Protein AF-A0A3D5B3H4-F1 (afdb_monomer_lite)

Foldseek 3Di:
DVVVVVVVVVVVVVVVVVVVVVVVVVVVVVVVVVVVVVVVVVVVVVVPDDDDDDDDDDPVVVVVVVVVVVVVVVVVVVVVVVVPPPDDPPPPDPFDADEPVNLLVVLVVLPDADQDAPVVLCVVCCVPVPPQKDWQQCQDADPVRPDGPASTWIWGQQPNDTHTAWGWDAHPRRWIKIFGFADPVVQVVVCVQQVSWGWHPPPDDPPTTTIIGTPHPSDHPVNVVVRVVRSVVVVNVVRPPPPDDPPPPCPDQPDADEPVNLVVLLVVFFDAPLAAPVNLVVLCCVVQNPQKDWQQCQDADPVRPDRPASTWIFGQPPPDTDTAKGWDADPSRWIKMKGFADLVLLVVLCVQPVSWSHWHPPPDDPPTTITMGGHGPSDHSVRVSVSRVNSVVRVVD

Sequence (397 aa):
MTELLMMENVLSVGIGALVAVYVILGIMLALGVYALVRLAVLAKKTRNMKPQAAQAPDCEACEKLQEKDREIAALQEKIRELDQKPLAPVVVVPEEERTLAESLEVASASGRKGLISKKSIIAYLSTKYENAVELNGRANRTSNGKLLLSDNHFAFSPLGKRVCFTYVYETDGGQVVALVKLDEPYVQGLRVEHPEVMRSAFPKNKAKDWYSVVADDTFTPQAYYDVLDRAIALIRDEALPVQEQPAPVEEAEAPEVTLKESMAAAKQTGASGLVSKKSIIEHLTATFGEKVECNNRANRTPNGKLLMSDNHFAFAPDGKRVCFTYVYEDDDGKVTVLLRTTADHAKDIRNAHSATGFKSAFPKNKEKDWYSMVVDNTFTEQGVYTELDRAVYNIIG

pLDDT: mean 73.07, std 16.96, range [26.03, 95.94]

Radius of gyration: 30.35 Å; chains: 1; bounding box: 87×85×71 Å

Structure (mmCIF, N/CA/C/O backbone):
data_AF-A0A3D5B3H4-F1
#
_entry.id   AF-A0A3D5B3H4-F1
#
loop_
_atom_site.group_PDB
_atom_site.id
_atom_site.type_symbol
_atom_site.label_atom_id
_atom_site.label_alt_id
_atom_site.label_comp_id
_atom_site.label_asym_id
_atom_site.label_entity_id
_atom_site.label_seq_id
_atom_site.pdbx_PDB_ins_code
_atom_site.Cartn_x
_atom_site.Cartn_y
_atom_site.Cartn_z
_atom_site.occupancy
_atom_site.B_iso_or_equiv
_atom_site.auth_seq_id
_atom_site.auth_comp_id
_atom_site.auth_asym_id
_atom_site.auth_atom_id
_atom_site.pdbx_PDB_model_num
ATOM 1 N N . MET A 1 1 ? -16.726 53.506 2.540 1.00 53.06 1 MET A N 1
ATOM 2 C CA . MET A 1 1 ? -16.572 52.838 1.224 1.00 53.06 1 MET A CA 1
ATOM 3 C C . MET A 1 1 ? -16.216 51.360 1.378 1.00 53.06 1 MET A C 1
ATOM 5 O O . MET A 1 1 ? -16.735 50.548 0.632 1.00 53.06 1 MET A O 1
ATOM 9 N N . THR A 1 2 ? -15.403 50.997 2.372 1.00 53.81 2 THR A N 1
ATOM 10 C CA . THR A 1 2 ? -14.943 49.621 2.640 1.00 53.81 2 THR A CA 1
ATOM 11 C C . THR A 1 2 ? -16.025 48.668 3.166 1.00 53.81 2 THR A C 1
ATOM 13 O O . THR A 1 2 ? -16.013 47.497 2.810 1.00 53.81 2 THR A O 1
ATOM 16 N N . GLU A 1 3 ? -16.998 49.149 3.947 1.00 48.91 3 GLU A N 1
ATOM 17 C CA . GLU A 1 3 ? -18.079 48.292 4.474 1.00 48.91 3 GLU A CA 1
ATOM 18 C C . GLU A 1 3 ? -19.119 47.895 3.413 1.00 48.91 3 GLU A C 1
ATOM 20 O O . GLU A 1 3 ? -19.672 46.799 3.469 1.00 48.91 3 GLU A O 1
ATOM 25 N N . LEU A 1 4 ? -19.330 48.733 2.390 1.00 48.50 4 LEU A N 1
ATOM 26 C CA . LEU A 1 4 ? -20.273 48.439 1.303 1.00 48.50 4 LEU A CA 1
ATOM 27 C C . LEU A 1 4 ? -19.765 47.299 0.398 1.00 48.50 4 LEU A C 1
ATOM 29 O O . LEU A 1 4 ? -20.536 46.426 0.015 1.00 48.50 4 LEU A O 1
ATOM 33 N N . LEU A 1 5 ? -18.451 47.255 0.144 1.00 49.06 5 LEU A N 1
ATOM 34 C CA . LEU A 1 5 ? -17.795 46.209 -0.654 1.00 49.06 5 LEU A CA 1
ATOM 35 C C . LEU A 1 5 ? -17.769 44.839 0.046 1.00 49.06 5 LEU A C 1
ATOM 37 O O . LEU A 1 5 ? -17.777 43.804 -0.619 1.00 49.06 5 LEU A O 1
ATOM 41 N N . MET A 1 6 ? -17.754 44.804 1.384 1.00 51.84 6 MET A N 1
ATOM 42 C CA . MET A 1 6 ? -17.828 43.537 2.123 1.00 51.84 6 MET A CA 1
ATOM 43 C C . MET A 1 6 ? -19.247 42.958 2.148 1.00 51.84 6 MET A C 1
ATOM 45 O O . MET A 1 6 ? -19.397 41.742 2.043 1.00 51.84 6 MET A O 1
ATOM 49 N N . MET A 1 7 ? -20.287 43.799 2.201 1.00 49.47 7 MET A N 1
ATOM 50 C CA . MET A 1 7 ? -21.674 43.329 2.084 1.00 49.47 7 MET A CA 1
ATOM 51 C C . MET A 1 7 ? -21.993 42.766 0.692 1.00 49.47 7 MET A C 1
ATOM 53 O O . MET A 1 7 ? -22.669 41.742 0.603 1.00 49.47 7 MET A O 1
ATOM 57 N N . GLU A 1 8 ? -21.477 43.365 -0.386 1.00 48.28 8 GLU A N 1
ATOM 58 C CA . GLU A 1 8 ? -21.688 42.854 -1.752 1.00 48.28 8 GLU A CA 1
ATOM 59 C C . GLU A 1 8 ? -21.026 41.483 -1.985 1.00 48.28 8 GLU A C 1
ATOM 61 O O . GLU A 1 8 ? -21.617 40.615 -2.632 1.00 48.28 8 GLU A O 1
ATOM 66 N N . ASN A 1 9 ? -19.847 41.237 -1.400 1.00 54.69 9 ASN A N 1
ATOM 67 C CA . ASN A 1 9 ? -19.148 39.952 -1.529 1.00 54.69 9 ASN A CA 1
ATOM 68 C C . ASN A 1 9 ? -19.785 38.820 -0.709 1.00 54.69 9 ASN A C 1
ATOM 70 O O . ASN A 1 9 ? -19.805 37.676 -1.158 1.00 54.69 9 ASN A O 1
ATOM 74 N N . VAL A 1 10 ? -20.347 39.109 0.468 1.00 56.75 10 VAL A N 1
ATOM 75 C CA . VAL A 1 10 ? -21.063 38.091 1.259 1.00 56.75 10 VAL A CA 1
ATOM 76 C C . VAL A 1 10 ? -22.391 37.717 0.591 1.00 56.75 10 VAL A C 1
ATOM 78 O O . VAL A 1 10 ? -22.768 36.543 0.572 1.00 56.75 10 VAL A O 1
ATOM 81 N N . LEU A 1 11 ? -23.073 38.688 -0.026 1.00 52.19 11 LEU A N 1
ATOM 82 C CA . LEU A 1 11 ? -24.322 38.444 -0.746 1.00 52.19 11 LEU A CA 1
ATOM 83 C C . LEU A 1 11 ? -24.095 37.628 -2.035 1.00 52.19 11 LEU A C 1
ATOM 85 O O . LEU A 1 11 ? -24.881 36.728 -2.330 1.00 52.19 11 LEU A O 1
ATOM 89 N N . SER A 1 12 ? -23.007 37.879 -2.776 1.00 55.66 12 SER A N 1
ATOM 90 C CA . SER A 1 12 ? -22.702 37.152 -4.020 1.00 55.66 12 SER A CA 1
ATOM 91 C C . SER A 1 12 ? -22.292 35.692 -3.779 1.00 55.66 12 SER A C 1
ATOM 93 O O . SER A 1 12 ? -22.753 34.799 -4.494 1.00 55.66 12 SER A O 1
ATOM 95 N N . VAL A 1 13 ? -21.510 35.422 -2.726 1.00 59.00 13 VAL A N 1
ATOM 96 C CA . VAL A 1 13 ? -21.113 34.058 -2.328 1.00 59.00 13 VAL A CA 1
ATOM 97 C C . VAL A 1 13 ? -22.310 33.270 -1.785 1.00 59.00 13 VAL A C 1
ATOM 99 O O . VAL A 1 13 ? -22.481 32.098 -2.126 1.00 59.00 13 VAL A O 1
ATOM 102 N N . GLY A 1 14 ? -23.192 33.918 -1.014 1.00 58.62 14 GLY A N 1
ATOM 103 C CA . GLY A 1 14 ? -24.425 33.302 -0.514 1.00 58.62 14 GLY A CA 1
ATOM 104 C C . GLY A 1 14 ? -25.394 32.900 -1.631 1.00 58.62 14 GLY A C 1
ATOM 105 O O . GLY A 1 14 ? -25.940 31.797 -1.608 1.00 58.62 14 GLY A O 1
ATOM 106 N N . ILE A 1 15 ? -25.562 33.750 -2.651 1.00 62.91 15 ILE A N 1
ATOM 107 C CA . ILE A 1 15 ? -26.408 33.449 -3.817 1.00 62.91 15 ILE A CA 1
ATOM 108 C C . ILE A 1 15 ? -25.785 32.334 -4.673 1.00 62.91 15 ILE A C 1
ATOM 110 O O . ILE A 1 15 ? -26.502 31.433 -5.107 1.00 62.91 15 ILE A O 1
ATOM 114 N N . GLY A 1 16 ? -24.461 32.335 -4.868 1.00 59.72 16 GLY A N 1
ATOM 115 C CA . GLY A 1 16 ? -23.758 31.288 -5.618 1.00 59.72 16 GLY A CA 1
ATOM 116 C C . GLY A 1 16 ? -23.899 29.894 -4.996 1.00 59.72 16 GLY A C 1
ATOM 117 O O . GLY A 1 16 ? -24.196 28.927 -5.702 1.00 59.72 16 GLY A O 1
ATOM 118 N N . ALA A 1 17 ? -23.773 29.793 -3.669 1.00 63.66 17 ALA A N 1
ATOM 119 C CA . ALA A 1 17 ? -23.980 28.539 -2.944 1.00 63.66 17 ALA A CA 1
ATOM 120 C C . ALA A 1 17 ? -25.438 28.055 -3.034 1.00 63.66 17 ALA A C 1
ATOM 122 O O . ALA A 1 17 ? -25.686 26.866 -3.239 1.00 63.66 17 ALA A O 1
ATOM 123 N N . LEU A 1 18 ? -26.406 28.975 -2.956 1.00 68.06 18 LEU A N 1
ATOM 124 C CA . LEU A 1 18 ? -27.827 28.652 -3.090 1.00 68.06 18 LEU A CA 1
ATOM 125 C C . LEU A 1 18 ? -28.137 28.077 -4.483 1.00 68.06 18 LEU A C 1
ATOM 127 O O . LEU A 1 18 ? -28.800 27.047 -4.596 1.00 68.06 18 LEU A O 1
ATOM 131 N N . VAL A 1 19 ? -27.609 28.699 -5.544 1.00 69.12 19 VAL A N 1
ATOM 132 C CA . VAL A 1 19 ? -27.776 28.231 -6.931 1.00 69.12 19 VAL A CA 1
ATOM 133 C C . VAL A 1 19 ? -27.169 26.838 -7.120 1.00 69.12 19 VAL A C 1
ATOM 135 O O . VAL A 1 19 ? -27.816 25.976 -7.714 1.00 69.12 19 VAL A O 1
ATOM 138 N N . ALA A 1 20 ? -25.978 26.575 -6.573 1.00 66.56 20 ALA A N 1
ATOM 139 C CA . ALA A 1 20 ? -25.343 25.259 -6.657 1.00 66.56 20 ALA A CA 1
ATOM 140 C C . ALA A 1 20 ? -26.187 24.156 -5.991 1.00 66.56 20 ALA A C 1
ATOM 142 O O . ALA A 1 20 ? -26.361 23.080 -6.567 1.00 66.56 20 ALA A O 1
ATOM 143 N N . VAL A 1 21 ? -26.782 24.437 -4.826 1.00 73.12 21 VAL A N 1
ATOM 144 C CA . VAL A 1 21 ? -27.682 23.496 -4.138 1.00 73.12 21 VAL A CA 1
ATOM 145 C C . VAL A 1 21 ? -28.925 23.202 -4.981 1.00 73.12 21 VAL A C 1
ATOM 147 O O . VAL A 1 21 ? -29.282 22.035 -5.137 1.00 73.12 21 VAL A O 1
ATOM 150 N N . TYR A 1 22 ? -29.551 24.216 -5.586 1.00 73.56 22 TYR A N 1
ATOM 151 C CA . TYR A 1 22 ? -30.718 24.009 -6.454 1.00 73.56 22 TYR A CA 1
ATOM 152 C C . TYR A 1 22 ? -30.388 23.221 -7.728 1.00 73.56 22 TYR A C 1
ATOM 154 O O . TYR A 1 22 ? -31.200 22.401 -8.160 1.00 73.56 22 TYR A O 1
ATOM 162 N N . VAL A 1 23 ? -29.197 23.410 -8.305 1.00 73.44 23 VAL A N 1
ATOM 163 C CA . VAL A 1 23 ? -28.736 22.625 -9.463 1.00 73.44 23 VAL A CA 1
ATOM 164 C C . VAL A 1 23 ? -28.552 21.155 -9.083 1.00 73.44 23 VAL A C 1
ATOM 166 O O . VAL A 1 23 ? -29.051 20.278 -9.787 1.00 73.44 23 VAL A O 1
ATOM 169 N N . ILE A 1 24 ? -27.911 20.872 -7.945 1.00 72.38 24 ILE A N 1
ATOM 170 C CA . ILE A 1 24 ? -27.720 19.498 -7.458 1.00 72.38 24 ILE A CA 1
ATOM 171 C C . ILE A 1 24 ? -29.072 18.838 -7.157 1.00 72.38 24 ILE A C 1
ATOM 173 O O . ILE A 1 24 ? -29.312 17.706 -7.581 1.00 72.38 24 ILE A O 1
ATOM 177 N N . LEU A 1 25 ? -29.990 19.553 -6.497 1.00 75.38 25 LEU A N 1
ATOM 178 C CA . LEU A 1 25 ? -31.334 19.042 -6.214 1.00 75.38 25 LEU A CA 1
ATOM 179 C C . LEU A 1 25 ? -32.116 18.746 -7.505 1.00 75.38 25 LEU A C 1
ATOM 181 O O . LEU A 1 25 ? -32.805 17.730 -7.590 1.00 75.38 25 LEU A O 1
ATOM 185 N N . GLY A 1 26 ? -31.974 19.601 -8.523 1.00 76.62 26 GLY A N 1
ATOM 186 C CA . GLY A 1 26 ? -32.576 19.413 -9.843 1.00 76.62 26 GLY A CA 1
ATOM 187 C C . GLY A 1 26 ? -32.043 18.178 -10.574 1.00 76.62 26 GLY A C 1
ATOM 188 O O . GLY A 1 26 ? -32.829 17.419 -11.142 1.00 76.62 26 GLY A O 1
ATOM 189 N N . ILE A 1 27 ? -30.731 17.925 -10.506 1.00 77.25 27 ILE A N 1
ATOM 190 C CA . ILE A 1 27 ? -30.107 16.722 -11.081 1.00 77.25 27 ILE A CA 1
ATOM 191 C C . ILE A 1 27 ? -30.613 15.462 -10.366 1.00 77.25 27 ILE A C 1
ATOM 193 O O . ILE A 1 27 ? -30.999 14.495 -11.024 1.00 77.25 27 ILE A O 1
ATOM 197 N N . MET A 1 28 ? -30.684 15.481 -9.032 1.00 76.81 28 MET A N 1
ATOM 198 C CA . MET A 1 28 ? -31.191 14.352 -8.241 1.00 76.81 28 MET A CA 1
ATOM 199 C C . MET A 1 28 ? -32.666 14.051 -8.551 1.00 76.81 28 MET A C 1
ATOM 201 O O . MET A 1 28 ? -33.036 12.889 -8.734 1.00 76.81 28 MET A O 1
ATOM 205 N N . LEU A 1 29 ? -33.500 15.086 -8.694 1.00 80.25 29 LEU A N 1
ATOM 206 C CA . LEU A 1 29 ? -34.895 14.948 -9.128 1.00 80.25 29 LEU A CA 1
ATOM 207 C C . LEU A 1 29 ? -35.003 14.371 -10.544 1.00 80.25 29 LEU A C 1
ATOM 209 O O . LEU A 1 29 ? -35.812 13.473 -10.773 1.00 80.25 29 LEU A O 1
ATOM 213 N N . ALA A 1 30 ? -34.173 14.828 -11.485 1.00 75.00 30 ALA A N 1
ATOM 214 C CA . ALA A 1 30 ? -34.167 14.317 -12.854 1.00 75.00 30 ALA A CA 1
ATOM 215 C C . ALA A 1 30 ? -33.778 12.828 -12.917 1.00 75.00 30 ALA A C 1
ATOM 217 O O . ALA A 1 30 ? -34.428 12.051 -13.622 1.00 75.00 30 ALA A O 1
ATOM 218 N N . LEU A 1 31 ? -32.775 12.409 -12.137 1.00 76.62 31 LEU A N 1
ATOM 219 C CA . LEU A 1 31 ? -32.375 11.003 -12.022 1.00 76.62 31 LEU A CA 1
ATOM 220 C C . LEU A 1 31 ? -33.476 10.147 -11.377 1.00 76.62 31 LEU A C 1
ATOM 222 O O . LEU A 1 31 ? -33.765 9.050 -11.863 1.00 76.62 31 LEU A O 1
ATOM 226 N N . GLY A 1 32 ? -34.149 10.663 -10.343 1.00 78.25 32 GLY A N 1
ATOM 227 C CA . GLY A 1 32 ? -35.291 9.998 -9.711 1.00 78.25 32 GLY A CA 1
ATOM 228 C C . GLY A 1 32 ? -36.470 9.801 -10.670 1.00 78.25 32 GLY A C 1
ATOM 229 O O . GLY A 1 32 ? -37.012 8.699 -10.779 1.00 78.25 32 GLY A O 1
ATOM 230 N N . VAL A 1 33 ? -36.833 10.837 -11.435 1.00 80.12 33 VAL A N 1
ATOM 231 C CA . VAL A 1 33 ? -37.889 10.753 -12.460 1.00 80.12 33 VAL A CA 1
ATOM 232 C C . VAL A 1 33 ? -37.497 9.777 -13.572 1.00 80.12 33 VAL A C 1
ATOM 234 O O . VAL A 1 33 ? -38.324 8.965 -13.987 1.00 80.12 33 VAL A O 1
ATOM 237 N N . TYR A 1 34 ? -36.238 9.785 -14.022 1.00 80.56 34 TYR A N 1
ATOM 238 C CA . TYR A 1 34 ? -35.748 8.837 -15.025 1.00 80.56 34 TYR A CA 1
ATOM 239 C C . TYR A 1 34 ? -35.880 7.377 -14.560 1.00 80.56 34 TYR A C 1
ATOM 241 O O . TYR A 1 34 ? -36.368 6.527 -15.312 1.00 80.56 34 TYR A O 1
ATOM 249 N N . ALA A 1 35 ? -35.515 7.086 -13.307 1.00 76.56 35 ALA A N 1
ATOM 250 C CA . ALA A 1 35 ? -35.661 5.756 -12.719 1.00 76.56 35 ALA A CA 1
ATOM 251 C C . ALA A 1 35 ? -37.136 5.319 -12.636 1.00 76.56 35 ALA A C 1
ATOM 253 O O . ALA A 1 35 ? -37.473 4.193 -13.011 1.00 76.56 35 ALA A O 1
ATOM 254 N N . LEU A 1 36 ? -38.035 6.224 -12.234 1.00 77.38 36 LEU A N 1
ATOM 255 C CA . LEU A 1 36 ? -39.476 5.955 -12.177 1.00 77.38 36 LEU A CA 1
ATOM 256 C C . LEU A 1 36 ? -40.080 5.705 -13.565 1.00 77.38 36 LEU A C 1
ATOM 258 O O . LEU A 1 36 ? -40.870 4.776 -13.730 1.00 77.38 36 LEU A O 1
ATOM 262 N N . VAL A 1 37 ? -39.676 6.469 -14.585 1.00 78.38 37 VAL A N 1
ATOM 263 C CA . VAL A 1 37 ? -40.112 6.247 -15.974 1.00 78.38 37 VAL A CA 1
ATOM 264 C C . VAL A 1 37 ? -39.611 4.896 -16.490 1.00 78.38 37 VAL A C 1
ATOM 266 O O . VAL A 1 37 ? -40.381 4.152 -17.097 1.00 78.38 37 VAL A O 1
ATOM 269 N N . ARG A 1 38 ? -38.356 4.522 -16.207 1.00 78.81 38 ARG A N 1
ATOM 270 C CA . ARG A 1 38 ? -37.811 3.195 -16.549 1.00 78.81 38 ARG A CA 1
ATOM 271 C C . ARG A 1 38 ? -38.604 2.061 -15.900 1.00 78.81 38 ARG A C 1
ATOM 273 O O . ARG A 1 38 ? -38.952 1.102 -16.591 1.00 78.81 38 ARG A O 1
ATOM 280 N N . LEU A 1 39 ? -38.933 2.184 -14.615 1.00 75.06 39 LEU A N 1
ATOM 281 C CA . LEU A 1 39 ? -39.751 1.206 -13.892 1.00 75.06 39 LEU A CA 1
ATOM 282 C C . LEU A 1 39 ? -41.175 1.126 -14.457 1.00 75.06 39 LEU A C 1
ATOM 284 O O . LEU A 1 39 ? -41.690 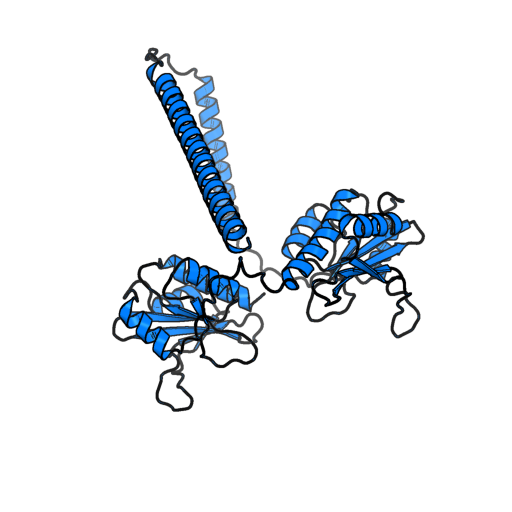0.028 -14.663 1.00 75.06 39 LEU A O 1
ATOM 288 N N . ALA A 1 40 ? -41.789 2.262 -14.795 1.00 73.31 40 ALA A N 1
ATOM 289 C CA . ALA A 1 40 ? -43.112 2.300 -15.416 1.00 73.31 40 ALA A CA 1
ATOM 290 C C . ALA A 1 40 ? -43.122 1.664 -16.820 1.00 73.31 40 ALA A C 1
ATOM 292 O O . ALA A 1 40 ? -44.059 0.944 -17.167 1.00 73.31 40 ALA A O 1
ATOM 293 N N . VAL A 1 41 ? -42.068 1.869 -17.620 1.00 70.94 41 VAL A N 1
ATOM 294 C CA . VAL A 1 41 ? -41.902 1.222 -18.934 1.00 70.94 41 VAL A CA 1
ATOM 295 C C . VAL A 1 41 ? -41.741 -0.293 -18.784 1.00 70.94 41 VAL A C 1
ATOM 297 O O . VAL A 1 41 ? -42.382 -1.046 -19.521 1.00 70.94 41 VAL A O 1
ATOM 300 N N . LEU A 1 42 ? -40.949 -0.755 -17.812 1.00 67.88 42 LEU A N 1
ATOM 301 C CA . LEU A 1 42 ? -40.790 -2.184 -17.516 1.00 67.88 42 LEU A CA 1
ATOM 302 C C . LEU A 1 42 ? -42.108 -2.815 -17.040 1.00 67.88 42 LEU A C 1
ATOM 304 O O . LEU A 1 42 ? -42.496 -3.864 -17.552 1.00 67.88 42 LEU A O 1
ATOM 308 N N . ALA A 1 43 ? -42.845 -2.140 -16.156 1.00 65.31 43 ALA A N 1
ATOM 309 C CA . ALA A 1 43 ? -44.151 -2.590 -15.673 1.00 65.31 43 ALA A CA 1
ATOM 310 C C . ALA A 1 43 ? -45.233 -2.599 -16.774 1.00 65.31 43 ALA A C 1
ATOM 312 O O . ALA A 1 43 ? -46.132 -3.442 -16.776 1.00 65.31 43 ALA A O 1
ATOM 313 N N . LYS A 1 44 ? -45.155 -1.684 -17.749 1.00 59.22 44 LYS A N 1
ATOM 314 C CA . LYS A 1 44 ? -46.043 -1.684 -18.923 1.00 59.22 44 LYS A CA 1
ATOM 315 C C . LYS A 1 44 ? -45.693 -2.811 -19.898 1.00 59.22 44 LYS A C 1
ATOM 317 O O . LYS A 1 44 ? -46.598 -3.413 -20.474 1.00 59.22 44 LYS A O 1
ATOM 322 N N . LYS A 1 45 ? -44.403 -3.132 -20.058 1.00 57.66 45 LYS A N 1
ATOM 323 C CA . LYS A 1 45 ? -43.941 -4.257 -20.886 1.00 57.66 45 LYS A CA 1
ATOM 324 C C . LYS A 1 45 ? -44.422 -5.600 -20.327 1.00 57.66 45 LYS A C 1
ATOM 326 O O . LYS A 1 45 ? -44.827 -6.450 -21.109 1.00 57.66 45 LYS A O 1
ATOM 331 N N . THR A 1 46 ? -44.459 -5.761 -19.003 1.00 55.47 46 THR A N 1
ATOM 332 C CA . THR A 1 46 ? -44.979 -6.978 -18.358 1.00 55.47 46 THR A CA 1
ATOM 333 C C . THR A 1 46 ? -46.508 -7.057 -18.355 1.00 55.47 46 THR A C 1
ATOM 335 O O . THR A 1 46 ? -47.047 -8.146 -18.515 1.00 55.47 46 THR A O 1
ATOM 338 N N . ARG A 1 47 ? -47.235 -5.931 -18.267 1.00 53.84 47 ARG A N 1
ATOM 339 C CA . ARG A 1 47 ? -48.715 -5.925 -18.354 1.00 53.84 47 ARG A CA 1
ATOM 340 C C . ARG A 1 47 ? -49.283 -6.138 -19.762 1.00 53.84 47 ARG A C 1
ATOM 342 O O . ARG A 1 47 ? -50.413 -6.596 -19.878 1.00 53.84 47 ARG A O 1
ATOM 349 N N . ASN A 1 48 ? -48.531 -5.825 -20.818 1.00 46.53 48 ASN A N 1
ATOM 350 C CA . ASN A 1 48 ? -48.990 -5.991 -22.205 1.00 46.53 48 ASN A CA 1
ATOM 351 C C . ASN A 1 48 ? -48.708 -7.380 -22.806 1.00 46.53 48 ASN A C 1
ATOM 353 O O . ASN A 1 48 ? -49.047 -7.615 -23.967 1.00 46.53 48 ASN A O 1
ATOM 357 N N . MET A 1 49 ? -48.127 -8.314 -22.046 1.00 45.12 49 MET A N 1
ATOM 358 C CA . MET A 1 49 ? -48.035 -9.710 -22.475 1.00 45.12 49 MET A CA 1
ATOM 359 C C . MET A 1 49 ? -49.375 -10.408 -22.215 1.00 45.12 49 MET A C 1
ATOM 361 O O . MET A 1 49 ? -49.677 -10.836 -21.105 1.00 45.12 49 MET A O 1
ATOM 365 N N . LYS A 1 50 ? -50.209 -10.488 -23.260 1.00 39.69 50 LYS A N 1
ATOM 366 C CA . LYS A 1 50 ? -51.393 -11.360 -23.289 1.00 39.69 50 LYS A CA 1
ATOM 367 C C . LYS A 1 50 ? -50.941 -12.813 -23.052 1.00 39.69 50 LYS A C 1
ATOM 369 O O . LYS A 1 50 ? -49.927 -13.201 -23.632 1.00 39.69 50 LYS A O 1
ATOM 374 N N . PRO A 1 51 ? -51.677 -13.628 -22.275 1.00 42.03 51 PRO A N 1
ATOM 375 C CA . PRO A 1 51 ? -51.336 -15.031 -22.104 1.00 42.03 51 PRO A CA 1
ATOM 376 C C . PRO A 1 51 ? -51.590 -15.740 -23.434 1.00 42.03 51 PRO A C 1
ATOM 378 O O . PRO A 1 51 ? -52.734 -15.918 -23.853 1.00 42.03 51 PRO A O 1
ATOM 381 N N . GLN A 1 52 ? -50.514 -16.076 -24.138 1.00 39.47 52 GLN A N 1
ATOM 382 C CA . GLN A 1 52 ? -50.583 -16.934 -25.308 1.00 39.47 52 GLN A CA 1
ATOM 383 C C . GLN A 1 52 ? -50.676 -18.372 -24.795 1.00 39.47 52 GLN A C 1
ATOM 385 O O . GLN A 1 52 ? -49.882 -18.794 -23.955 1.00 39.47 52 GLN A O 1
ATOM 390 N N . ALA A 1 53 ? -51.724 -19.068 -25.231 1.00 39.22 53 ALA A N 1
ATOM 391 C CA . ALA A 1 53 ? -52.025 -20.438 -24.851 1.00 39.22 53 ALA A CA 1
ATOM 392 C C . ALA A 1 53 ? -50.804 -21.347 -25.045 1.00 39.22 53 ALA A C 1
ATOM 394 O O . ALA A 1 53 ? -50.084 -21.218 -26.035 1.00 39.22 53 ALA A O 1
ATOM 395 N N . ALA A 1 54 ? -50.607 -22.258 -24.090 1.00 46.03 54 ALA A N 1
ATOM 396 C CA . ALA A 1 54 ? -49.558 -23.262 -24.088 1.00 46.03 54 ALA A CA 1
ATOM 397 C C . ALA A 1 54 ? -49.505 -24.013 -25.429 1.00 46.03 54 ALA A C 1
ATOM 399 O O . ALA A 1 54 ? -50.349 -24.860 -25.716 1.00 46.03 54 ALA A O 1
ATOM 400 N N . GLN A 1 55 ? -48.497 -23.701 -26.239 1.00 42.38 55 GLN A N 1
ATOM 401 C CA . GLN A 1 55 ? -47.976 -24.633 -27.225 1.00 42.38 55 GLN A CA 1
ATOM 402 C C . GLN A 1 55 ? -46.897 -25.456 -26.531 1.00 42.38 55 GLN A C 1
ATOM 404 O O . GLN A 1 55 ? -46.030 -24.905 -25.850 1.00 42.38 55 GLN A O 1
ATOM 409 N N . ALA A 1 56 ? -47.024 -26.777 -26.646 1.00 47.06 56 ALA A N 1
ATOM 410 C CA . ALA A 1 56 ? -46.075 -27.739 -26.108 1.00 47.06 56 ALA A CA 1
ATOM 411 C C . ALA A 1 56 ? -44.643 -27.347 -26.521 1.00 47.06 56 ALA A C 1
ATOM 413 O O . ALA A 1 56 ? -44.441 -27.004 -27.690 1.00 47.06 56 ALA A O 1
ATOM 414 N N . PRO A 1 57 ? -43.674 -27.344 -25.588 1.00 46.06 57 PRO A N 1
ATOM 415 C CA . PRO A 1 57 ? -42.318 -26.940 -25.902 1.00 46.06 57 PRO A CA 1
ATOM 416 C C . PRO A 1 57 ? -41.717 -27.914 -26.912 1.00 46.06 57 PRO A C 1
ATOM 418 O O . PRO A 1 57 ? -41.779 -29.133 -26.749 1.00 46.06 57 PRO A O 1
ATOM 421 N N . ASP A 1 58 ? -41.170 -27.321 -27.966 1.00 54.81 58 ASP A N 1
ATOM 422 C CA . ASP A 1 58 ? -40.425 -27.971 -29.030 1.00 54.81 58 ASP A CA 1
ATOM 423 C C . ASP A 1 58 ? -39.333 -28.871 -28.427 1.00 54.81 58 ASP A C 1
ATOM 425 O O . ASP A 1 58 ? -38.538 -28.436 -27.586 1.00 54.81 58 ASP A O 1
ATOM 429 N N . CYS A 1 59 ? -39.350 -30.148 -28.809 1.00 56.31 59 CYS A N 1
ATOM 430 C CA . CYS A 1 59 ? -38.601 -31.236 -28.172 1.00 56.31 59 CYS A CA 1
ATOM 431 C C . CYS A 1 59 ? -37.080 -30.964 -28.161 1.00 56.31 59 CYS A C 1
ATOM 433 O O . CYS A 1 59 ? -36.381 -31.329 -27.219 1.00 56.31 59 CYS A O 1
ATOM 435 N N . GLU A 1 60 ? -36.593 -30.193 -29.136 1.00 55.31 60 GLU A N 1
ATOM 436 C CA . GLU A 1 60 ? -35.181 -29.839 -29.303 1.00 55.31 60 GLU A CA 1
ATOM 437 C C . GLU A 1 60 ? -34.668 -28.820 -28.260 1.00 55.31 60 GLU A C 1
ATOM 439 O O . GLU A 1 60 ? -33.496 -28.831 -27.880 1.00 55.31 60 GLU A O 1
ATOM 444 N N . ALA A 1 61 ? -35.534 -27.931 -27.756 1.00 55.53 61 ALA A N 1
ATOM 445 C CA . ALA A 1 61 ? -35.149 -26.939 -26.747 1.00 55.53 61 ALA A CA 1
ATOM 446 C C . ALA A 1 61 ? -35.044 -27.558 -25.344 1.00 55.53 61 ALA A C 1
ATOM 448 O O . ALA A 1 61 ? -34.195 -27.149 -24.550 1.00 55.53 61 ALA A O 1
ATOM 449 N N . CYS A 1 62 ? -35.873 -28.566 -25.053 1.00 54.72 62 CYS A N 1
ATOM 450 C CA . CYS A 1 62 ? -35.792 -29.336 -23.811 1.00 54.72 62 CYS A CA 1
ATOM 451 C C . CYS A 1 62 ? -34.540 -30.219 -23.768 1.00 54.72 62 CYS A C 1
ATOM 453 O O . CYS A 1 62 ? -33.896 -30.291 -22.722 1.00 54.72 62 CYS A O 1
ATOM 455 N N . GLU A 1 63 ? -34.156 -30.835 -24.888 1.00 61.03 63 GLU A N 1
ATOM 456 C CA . GLU A 1 63 ? -32.927 -31.635 -24.968 1.00 61.03 63 GLU A CA 1
ATOM 457 C C . GLU A 1 63 ? -31.670 -30.776 -24.778 1.00 61.03 63 GLU A C 1
ATOM 459 O O . GLU A 1 63 ? -30.807 -31.124 -23.971 1.00 61.03 63 GLU A O 1
ATOM 464 N N . LYS A 1 64 ? -31.603 -29.594 -25.409 1.00 64.06 64 LYS A N 1
ATOM 465 C CA . LYS A 1 64 ? -30.471 -28.663 -25.235 1.00 64.06 64 LYS A CA 1
ATOM 466 C C . LYS A 1 64 ? -30.357 -28.109 -23.814 1.00 64.06 64 LYS A C 1
ATOM 468 O O . LYS A 1 64 ? -29.248 -27.840 -23.355 1.00 64.06 64 LYS A O 1
ATOM 473 N N . LEU A 1 65 ? -31.476 -27.925 -23.107 1.00 60.44 65 LEU A N 1
ATOM 474 C CA . LEU A 1 65 ? -31.442 -27.516 -21.700 1.00 60.44 65 LEU A CA 1
ATOM 475 C C . LEU A 1 65 ? -30.897 -28.642 -20.811 1.00 60.44 65 LEU A C 1
ATOM 477 O O . LEU A 1 65 ? -30.033 -28.396 -19.977 1.00 60.44 65 LEU A O 1
ATOM 481 N N . GLN A 1 66 ? -31.341 -29.880 -21.043 1.00 68.44 66 GLN A N 1
ATOM 482 C CA . GLN A 1 66 ? -30.866 -31.045 -20.293 1.00 68.44 66 GLN A CA 1
ATOM 483 C C . GLN A 1 66 ? -29.381 -31.342 -20.537 1.00 68.44 66 GLN A C 1
ATOM 485 O O . GLN A 1 66 ? -28.693 -31.802 -19.627 1.00 68.44 66 GLN A O 1
ATOM 490 N N . GLU A 1 67 ? -28.870 -31.077 -21.740 1.00 70.94 67 GLU A N 1
ATOM 491 C CA . GLU A 1 67 ? -27.442 -31.201 -22.047 1.00 70.94 67 GLU A CA 1
ATOM 492 C C . GLU A 1 67 ? -26.610 -30.155 -21.290 1.00 70.94 67 GLU A C 1
ATOM 494 O O . GLU A 1 67 ? -25.606 -30.502 -20.665 1.00 70.94 67 GLU A O 1
ATOM 499 N N . LYS A 1 68 ? -27.082 -28.903 -21.225 1.00 68.62 68 LYS A N 1
ATOM 500 C CA . LYS A 1 68 ? -26.426 -27.850 -20.437 1.00 68.62 68 LYS A CA 1
ATOM 501 C C . LYS A 1 68 ? -26.465 -28.105 -18.936 1.00 68.62 68 LYS A C 1
ATOM 503 O O . LYS A 1 68 ? -25.470 -27.862 -18.259 1.00 68.62 68 LYS A O 1
ATOM 508 N N . ASP A 1 69 ? -27.566 -28.636 -18.416 1.00 71.31 69 ASP A N 1
ATOM 509 C CA . ASP A 1 69 ? -27.659 -29.002 -17.000 1.00 71.31 69 ASP A CA 1
ATOM 510 C C . ASP A 1 69 ? -26.672 -30.131 -16.648 1.00 71.31 69 ASP A C 1
ATOM 512 O O . ASP A 1 69 ? -26.086 -30.133 -15.563 1.00 71.31 69 ASP A O 1
ATOM 516 N N . ARG A 1 70 ? -26.408 -31.056 -17.584 1.00 77.56 70 ARG A N 1
ATOM 517 C CA . ARG A 1 70 ? -25.373 -32.093 -17.428 1.00 77.56 70 ARG A CA 1
ATOM 518 C C . ARG A 1 70 ? -23.955 -31.526 -17.492 1.00 77.56 70 ARG A C 1
ATOM 520 O O . ARG A 1 70 ? -23.117 -31.951 -16.700 1.00 77.56 70 ARG A O 1
ATOM 527 N N . GLU A 1 71 ? -23.680 -30.565 -18.375 1.00 74.88 71 GLU A N 1
ATOM 528 C CA . GLU A 1 71 ? -22.382 -29.869 -18.413 1.00 74.88 71 GLU A CA 1
ATOM 529 C C . GLU A 1 71 ? -22.117 -29.085 -17.122 1.00 74.88 71 GLU A C 1
ATOM 531 O O . GLU A 1 71 ? -21.014 -29.144 -16.577 1.00 74.88 71 GLU A O 1
ATOM 536 N N . ILE A 1 72 ? -23.131 -28.394 -16.595 1.00 71.06 72 ILE A N 1
ATOM 537 C CA . ILE A 1 72 ? -23.026 -27.648 -15.335 1.00 71.06 72 ILE A CA 1
ATOM 538 C C . ILE A 1 72 ? -22.759 -28.604 -14.169 1.00 71.06 72 ILE A C 1
ATOM 540 O O . ILE A 1 72 ? -21.860 -28.342 -13.369 1.00 71.06 72 ILE A O 1
ATOM 544 N N . ALA A 1 73 ? -23.469 -29.733 -14.098 1.00 74.12 73 ALA A N 1
ATOM 545 C CA . ALA A 1 73 ? -23.235 -30.743 -13.068 1.00 74.12 73 ALA A CA 1
ATOM 546 C C . ALA A 1 73 ? -21.818 -31.346 -13.157 1.00 74.12 73 ALA A C 1
ATOM 548 O O . ALA A 1 73 ? -21.152 -31.515 -12.137 1.00 74.12 73 ALA A O 1
ATOM 549 N N . ALA A 1 74 ? -21.318 -31.609 -14.369 1.00 75.75 74 ALA A N 1
ATOM 550 C CA . ALA A 1 74 ? -19.958 -32.108 -14.576 1.00 75.75 74 ALA A CA 1
ATOM 551 C C . ALA A 1 74 ? -18.884 -31.082 -14.166 1.00 75.75 74 ALA A C 1
ATOM 553 O O . ALA A 1 74 ? -17.858 -31.452 -13.596 1.00 75.75 74 ALA A O 1
ATOM 554 N N . LEU A 1 75 ? -19.115 -29.790 -14.421 1.00 68.62 75 LEU A N 1
ATOM 555 C CA . LEU A 1 75 ? -18.221 -28.712 -13.987 1.00 68.62 75 LEU A CA 1
ATOM 556 C C . LEU A 1 75 ? -18.228 -28.532 -12.466 1.00 68.62 75 LEU A C 1
ATOM 558 O O . LEU A 1 75 ? -17.166 -28.332 -11.881 1.00 68.62 75 LEU A O 1
ATOM 562 N N . GLN A 1 76 ? -19.392 -28.640 -11.823 1.00 65.44 76 GLN A N 1
ATOM 563 C CA . GLN A 1 76 ? -19.510 -28.563 -10.365 1.00 65.44 76 GLN A CA 1
ATOM 564 C C . GLN A 1 76 ? -18.761 -29.703 -9.670 1.00 65.44 76 GLN A C 1
ATOM 566 O O . GLN A 1 76 ? -18.070 -29.457 -8.682 1.00 65.44 76 GLN A O 1
ATOM 571 N N . GLU A 1 77 ? -18.814 -30.918 -10.217 1.00 71.56 77 GLU A N 1
ATOM 572 C CA . GLU A 1 77 ? -18.055 -32.042 -9.661 1.00 71.56 77 GLU A CA 1
ATOM 573 C C . GLU A 1 77 ? -16.544 -31.866 -9.867 1.00 71.56 77 GLU A C 1
ATOM 575 O O . GLU A 1 77 ? -15.756 -32.124 -8.962 1.00 71.56 77 GLU A O 1
ATOM 580 N N . LYS A 1 78 ? -16.125 -31.302 -11.006 1.00 68.62 78 LYS A N 1
ATOM 581 C CA . LYS A 1 78 ? -14.713 -30.987 -11.271 1.00 68.62 78 LYS A CA 1
ATOM 582 C C . LYS A 1 78 ? -14.158 -29.900 -10.340 1.00 68.62 78 LYS A C 1
ATOM 584 O O . LYS A 1 78 ? -12.994 -29.958 -9.954 1.00 68.62 78 LYS A O 1
ATOM 589 N N . ILE A 1 79 ? -14.984 -28.919 -9.967 1.00 66.56 79 ILE A N 1
ATOM 590 C CA . ILE A 1 79 ? -14.646 -27.901 -8.956 1.00 66.56 79 ILE A CA 1
ATOM 591 C C . ILE A 1 79 ? -14.519 -28.555 -7.577 1.00 66.56 79 ILE A C 1
ATOM 593 O O . ILE A 1 79 ? -13.546 -28.316 -6.870 1.00 66.56 79 ILE A O 1
ATOM 597 N N . ARG A 1 80 ? -15.444 -29.452 -7.228 1.00 65.75 80 ARG A N 1
ATOM 598 C CA . ARG A 1 80 ? -15.409 -30.200 -5.968 1.00 65.75 80 ARG A CA 1
ATOM 599 C C . ARG A 1 80 ? -14.176 -31.110 -5.855 1.00 65.75 80 ARG A C 1
ATOM 601 O O . ARG A 1 80 ? -13.606 -31.220 -4.773 1.00 65.75 80 ARG A O 1
ATOM 608 N N . GLU A 1 81 ? -13.731 -31.722 -6.952 1.00 66.75 81 GLU A N 1
ATOM 609 C CA . GLU A 1 81 ? -12.473 -32.485 -7.002 1.00 66.75 81 GLU A CA 1
ATOM 610 C C . GLU A 1 81 ? -11.228 -31.595 -6.839 1.00 66.75 81 GLU A C 1
ATOM 612 O O . GLU A 1 81 ? -10.243 -32.024 -6.234 1.00 66.75 81 GLU A O 1
ATOM 617 N N . LEU A 1 82 ? -11.257 -30.356 -7.348 1.00 56.16 82 LEU A N 1
ATOM 618 C CA . LEU A 1 82 ? -10.177 -29.380 -7.161 1.00 56.16 82 LEU A CA 1
ATOM 619 C C . LEU A 1 82 ? -10.103 -28.871 -5.713 1.00 56.16 82 LEU A C 1
ATOM 621 O O . LEU A 1 82 ? -8.999 -28.754 -5.187 1.00 56.16 82 LEU A O 1
ATOM 625 N N . ASP A 1 83 ? -11.247 -28.664 -5.056 1.00 50.72 83 ASP A N 1
ATOM 626 C CA . ASP A 1 83 ? -11.330 -28.238 -3.649 1.00 50.72 83 ASP A CA 1
ATOM 627 C C . ASP A 1 83 ? -10.913 -29.336 -2.655 1.00 50.72 83 ASP A C 1
ATOM 629 O O . ASP A 1 83 ? -10.493 -29.046 -1.535 1.00 50.72 83 ASP A O 1
ATOM 633 N N . GLN A 1 84 ? -11.009 -30.611 -3.046 1.00 51.91 84 GLN A N 1
ATOM 634 C CA . GLN A 1 84 ? -10.625 -31.750 -2.200 1.00 51.91 84 GLN A CA 1
ATOM 635 C C . GLN A 1 84 ? -9.190 -32.230 -2.424 1.00 51.91 84 GLN A C 1
ATOM 637 O O . GLN A 1 84 ? -8.723 -33.129 -1.718 1.00 51.91 84 GLN A O 1
ATOM 642 N N . LYS A 1 85 ? -8.463 -31.645 -3.381 1.00 40.09 85 LYS A N 1
ATOM 643 C CA . LYS A 1 85 ? -7.054 -31.964 -3.586 1.00 40.09 85 LYS A CA 1
ATOM 644 C C . LYS A 1 85 ? -6.245 -31.256 -2.493 1.00 40.09 85 LYS A C 1
ATOM 646 O O . LYS A 1 85 ? -6.257 -30.027 -2.453 1.00 40.09 85 LYS A O 1
ATOM 651 N N . PRO A 1 86 ? -5.529 -31.978 -1.610 1.00 42.34 86 PRO A N 1
ATOM 652 C CA . PRO A 1 86 ? -4.651 -31.329 -0.650 1.00 42.34 86 PRO A CA 1
ATOM 653 C C . PRO A 1 86 ? -3.657 -30.478 -1.437 1.00 42.34 86 PRO A C 1
ATOM 655 O O . PRO A 1 86 ? -2.958 -31.003 -2.311 1.00 42.34 86 PRO A O 1
ATOM 658 N N . LEU A 1 87 ? -3.624 -29.174 -1.155 1.00 43.06 87 LEU A N 1
ATOM 659 C CA . LEU A 1 87 ? -2.578 -28.293 -1.657 1.00 43.06 87 LEU A CA 1
ATOM 660 C C . LEU A 1 87 ? -1.251 -28.944 -1.277 1.00 43.06 87 LEU A C 1
ATOM 662 O O . LEU A 1 87 ? -0.950 -29.121 -0.093 1.00 43.06 87 LEU A O 1
ATOM 666 N N . ALA A 1 88 ? -0.492 -29.363 -2.291 1.00 34.62 88 ALA A N 1
ATOM 667 C CA . ALA A 1 88 ? 0.882 -29.775 -2.082 1.00 34.62 88 ALA A CA 1
ATOM 668 C C . ALA A 1 88 ? 1.569 -28.668 -1.266 1.00 34.62 88 ALA A C 1
ATOM 670 O O . ALA A 1 88 ? 1.272 -27.491 -1.502 1.00 34.62 88 ALA A O 1
ATOM 671 N N . PRO A 1 89 ? 2.430 -29.014 -0.293 1.00 35.16 89 PRO A N 1
ATOM 672 C CA . PRO A 1 89 ? 3.121 -28.013 0.501 1.00 35.16 89 PRO A CA 1
ATOM 673 C C . PRO A 1 89 ? 3.742 -26.999 -0.454 1.00 35.16 89 PRO A C 1
ATOM 675 O O . PRO A 1 89 ? 4.504 -27.378 -1.346 1.00 35.16 89 PRO A O 1
ATOM 678 N N . VAL A 1 90 ? 3.353 -25.730 -0.300 1.00 36.28 90 VAL A N 1
ATOM 679 C CA . VAL A 1 90 ? 3.971 -24.616 -1.011 1.00 36.28 90 VAL A CA 1
ATOM 680 C C . VAL A 1 90 ? 5.418 -24.602 -0.551 1.00 36.28 90 VAL A C 1
ATOM 682 O O . VAL A 1 90 ? 5.756 -24.086 0.512 1.00 36.28 90 VAL A O 1
ATOM 685 N N . VAL A 1 91 ? 6.273 -25.260 -1.327 1.00 29.52 91 VAL A N 1
ATOM 686 C CA . VAL A 1 91 ? 7.706 -25.043 -1.271 1.00 29.52 91 VAL A CA 1
ATOM 687 C C . VAL A 1 91 ? 7.861 -23.583 -1.663 1.00 29.52 91 VAL A C 1
ATOM 689 O O . VAL A 1 91 ? 7.659 -23.231 -2.823 1.00 29.52 91 VAL A O 1
ATOM 692 N N . VAL A 1 92 ? 8.132 -22.726 -0.678 1.00 33.75 92 VAL A N 1
ATOM 693 C CA . VAL A 1 92 ? 8.592 -21.361 -0.922 1.00 33.75 92 VAL A CA 1
ATOM 694 C C . VAL A 1 92 ? 9.944 -21.512 -1.604 1.00 33.75 92 VAL A C 1
ATOM 696 O O . VAL A 1 92 ? 10.981 -21.655 -0.957 1.00 33.75 92 VAL A O 1
ATOM 699 N N . VAL A 1 93 ? 9.915 -21.603 -2.930 1.00 31.89 93 VAL A N 1
ATOM 700 C CA . VAL A 1 93 ? 11.104 -21.432 -3.748 1.00 31.89 93 VAL A CA 1
ATOM 701 C C . VAL A 1 93 ? 11.533 -19.987 -3.499 1.00 31.89 93 VAL A C 1
ATOM 703 O O . VAL A 1 93 ? 10.688 -19.098 -3.631 1.00 31.89 93 VAL A O 1
ATOM 706 N N . PRO A 1 94 ? 12.780 -19.729 -3.066 1.00 43.97 94 PRO A N 1
ATOM 707 C CA . PRO A 1 94 ? 13.288 -18.370 -2.981 1.00 43.97 94 PRO A CA 1
ATOM 708 C C . PRO A 1 94 ? 13.035 -17.711 -4.330 1.00 43.97 94 PRO A C 1
ATOM 710 O O . PRO A 1 94 ? 13.454 -18.248 -5.355 1.00 43.97 94 PRO A O 1
ATOM 713 N N . GLU A 1 95 ? 12.285 -16.616 -4.334 1.00 59.28 95 GLU A N 1
ATOM 714 C CA . GLU A 1 95 ? 12.008 -15.878 -5.556 1.00 59.28 95 GLU A CA 1
ATOM 715 C C . GLU A 1 95 ? 13.358 -15.511 -6.186 1.00 59.28 95 GLU A C 1
ATOM 717 O O . GLU A 1 95 ? 14.194 -14.883 -5.530 1.00 59.28 95 GLU A O 1
ATOM 722 N N . GLU A 1 96 ? 13.630 -15.988 -7.403 1.00 74.81 96 GLU A N 1
ATOM 723 C CA . GLU A 1 96 ? 14.909 -15.727 -8.060 1.00 74.81 96 GLU A CA 1
ATOM 724 C C . GLU A 1 96 ? 15.072 -14.211 -8.240 1.00 74.81 96 GLU A C 1
ATOM 726 O O . GLU A 1 96 ? 14.282 -13.553 -8.918 1.00 74.81 96 GLU A O 1
ATOM 731 N N . GLU A 1 97 ? 16.085 -13.631 -7.594 1.00 84.62 97 GLU A N 1
ATOM 732 C CA . GLU A 1 97 ? 16.447 -12.233 -7.803 1.00 84.62 97 GLU A CA 1
ATOM 733 C C . GLU A 1 97 ? 17.384 -12.119 -9.001 1.00 84.62 97 GLU A C 1
ATOM 735 O O . GLU A 1 97 ? 18.389 -12.824 -9.091 1.00 84.62 97 GLU A O 1
ATOM 740 N N . ARG A 1 98 ? 17.104 -11.160 -9.883 1.00 85.31 98 ARG A N 1
ATOM 741 C CA . ARG A 1 98 ? 17.950 -10.852 -11.033 1.00 85.31 98 ARG A CA 1
ATOM 742 C C . ARG A 1 98 ? 18.956 -9.761 -10.680 1.00 85.31 98 ARG A C 1
ATOM 744 O O . ARG A 1 98 ? 18.602 -8.664 -10.227 1.00 85.31 98 ARG A O 1
ATOM 751 N N . THR A 1 99 ? 20.235 -10.034 -10.895 1.00 86.56 99 THR A N 1
ATOM 752 C CA . THR A 1 99 ? 21.289 -9.021 -10.836 1.00 86.56 99 THR A CA 1
ATOM 753 C C . THR A 1 99 ? 21.176 -8.059 -12.020 1.00 86.56 99 THR A C 1
ATOM 755 O O . THR A 1 99 ? 20.651 -8.398 -13.076 1.00 86.56 99 THR A O 1
ATOM 758 N N . LEU A 1 100 ? 21.725 -6.847 -11.889 1.00 83.00 100 LEU A N 1
ATOM 759 C CA . LEU A 1 100 ? 21.750 -5.888 -13.003 1.00 83.00 100 LEU A CA 1
ATOM 760 C C . LEU A 1 100 ? 22.448 -6.457 -14.255 1.00 83.00 100 LEU A C 1
ATOM 762 O O . LEU A 1 100 ? 22.035 -6.149 -15.367 1.00 83.00 100 LEU A O 1
ATOM 766 N N . ALA A 1 101 ? 23.499 -7.266 -14.085 1.00 84.62 101 ALA A N 1
ATOM 767 C CA . ALA A 1 101 ? 24.213 -7.866 -15.210 1.00 84.62 101 ALA A CA 1
ATOM 768 C C . ALA A 1 101 ? 23.295 -8.806 -16.005 1.00 84.62 101 ALA A C 1
ATOM 770 O O . ALA A 1 101 ? 23.162 -8.643 -17.213 1.00 84.62 101 ALA A O 1
ATOM 771 N N . GLU A 1 102 ? 22.580 -9.694 -15.312 1.00 88.50 102 GLU A N 1
ATOM 772 C CA . GLU A 1 102 ? 21.610 -10.605 -15.928 1.00 88.50 102 GLU A CA 1
ATOM 773 C C . GLU A 1 102 ? 20.464 -9.835 -16.600 1.00 88.50 102 GLU A C 1
ATOM 775 O O . GLU A 1 102 ? 20.078 -10.156 -17.719 1.00 88.50 102 GLU A O 1
ATOM 780 N N . SER A 1 103 ? 19.960 -8.760 -15.980 1.00 88.69 103 SER A N 1
ATOM 781 C CA . SER A 1 103 ? 18.940 -7.900 -16.600 1.00 88.69 103 SER A CA 1
ATOM 782 C C . SER A 1 103 ? 19.406 -7.287 -17.921 1.00 88.69 103 SER A C 1
ATOM 784 O O . SER A 1 103 ? 18.632 -7.212 -18.874 1.00 88.69 103 SER A O 1
ATOM 786 N N . LEU A 1 104 ? 20.662 -6.840 -17.991 1.00 86.56 104 LEU A N 1
ATOM 787 C CA . LEU A 1 104 ? 21.239 -6.260 -19.205 1.00 86.56 104 LEU A CA 1
ATOM 788 C C . LEU A 1 104 ? 21.514 -7.318 -20.279 1.00 86.56 104 LEU A C 1
ATOM 790 O O . LEU A 1 104 ? 21.366 -7.024 -21.466 1.00 86.56 104 LEU A O 1
ATOM 794 N N . GLU A 1 105 ? 21.893 -8.533 -19.883 1.00 87.88 105 GLU A N 1
ATOM 795 C CA . GLU A 1 105 ? 22.064 -9.666 -20.797 1.00 87.88 105 GLU A CA 1
ATOM 796 C C . GLU A 1 105 ? 20.732 -10.062 -21.436 1.00 87.88 105 GLU A C 1
ATOM 798 O O . GLU A 1 105 ? 20.640 -10.121 -22.664 1.00 87.88 105 GLU A O 1
ATOM 803 N N . VAL A 1 106 ? 19.677 -10.218 -20.630 1.00 88.31 106 VAL A N 1
ATOM 804 C CA . VAL A 1 106 ? 18.313 -10.479 -21.116 1.00 88.31 106 VAL A CA 1
ATOM 805 C C . VAL A 1 106 ? 17.845 -9.368 -22.054 1.00 88.31 106 VAL A C 1
ATOM 807 O O . VAL A 1 106 ? 17.364 -9.639 -23.154 1.00 88.31 106 VAL A O 1
ATOM 810 N N . ALA A 1 107 ? 18.034 -8.104 -21.668 1.00 86.88 107 ALA A N 1
ATOM 811 C CA . ALA A 1 107 ? 17.661 -6.972 -22.510 1.00 86.88 107 ALA A CA 1
ATOM 812 C C . ALA A 1 107 ? 18.431 -6.943 -23.833 1.00 86.88 107 ALA A C 1
ATOM 814 O O . ALA A 1 107 ? 17.871 -6.605 -24.867 1.00 86.88 107 ALA A O 1
ATOM 815 N N . SER A 1 108 ? 19.708 -7.320 -23.829 1.00 85.75 108 SER A N 1
ATOM 816 C CA . SER A 1 108 ? 20.495 -7.413 -25.061 1.00 85.75 108 SER A CA 1
ATOM 817 C C . SER A 1 108 ? 20.012 -8.558 -25.961 1.00 85.75 108 SER A C 1
ATOM 819 O O . SER A 1 108 ? 20.083 -8.446 -27.185 1.00 85.75 108 SER A O 1
ATOM 821 N N . ALA A 1 109 ? 19.494 -9.639 -25.369 1.00 87.06 109 ALA A N 1
ATOM 822 C CA . ALA A 1 109 ? 18.975 -10.807 -26.077 1.00 87.06 109 ALA A CA 1
ATOM 823 C C . ALA A 1 109 ? 17.553 -10.620 -26.643 1.00 87.06 109 ALA A C 1
ATOM 825 O O . ALA A 1 109 ? 17.211 -11.287 -27.619 1.00 87.06 109 ALA A O 1
ATOM 826 N N . SER A 1 110 ? 16.741 -9.701 -26.102 1.00 79.81 110 SER A N 1
ATOM 827 C CA . SER A 1 110 ? 15.339 -9.497 -26.522 1.00 79.81 110 SER A CA 1
ATOM 828 C C . SER A 1 110 ? 15.171 -8.931 -27.943 1.00 79.81 110 SER A C 1
ATOM 830 O O . SER A 1 110 ? 14.076 -8.930 -28.501 1.00 79.81 110 SER A O 1
ATOM 832 N N . GLY A 1 111 ? 16.251 -8.461 -28.577 1.00 60.34 111 GLY A N 1
ATOM 833 C CA . GLY A 1 111 ? 16.331 -8.282 -30.032 1.00 60.34 111 GLY A CA 1
ATOM 834 C C . GLY A 1 111 ? 15.529 -7.123 -30.646 1.00 60.34 111 GLY A C 1
ATOM 835 O O . GLY A 1 111 ? 15.688 -6.855 -31.841 1.00 60.34 111 GLY A O 1
ATOM 836 N N . ARG A 1 112 ? 14.712 -6.381 -29.884 1.00 61.69 112 ARG A N 1
ATOM 837 C CA . ARG A 1 112 ? 13.898 -5.273 -30.421 1.00 61.69 112 ARG A CA 1
ATOM 838 C C . ARG A 1 112 ? 14.562 -3.915 -30.203 1.00 61.69 112 ARG A C 1
ATOM 840 O O . ARG A 1 112 ? 14.829 -3.518 -29.076 1.00 61.69 112 ARG A O 1
ATOM 847 N N . LYS A 1 113 ? 14.833 -3.179 -31.284 1.00 60.09 113 LYS A N 1
ATOM 848 C CA . LYS A 1 113 ? 15.380 -1.812 -31.226 1.00 60.09 113 LYS A CA 1
ATOM 849 C C . LYS A 1 113 ? 14.268 -0.761 -31.132 1.00 60.09 113 LYS A C 1
ATOM 851 O O . LYS A 1 113 ? 13.455 -0.648 -32.044 1.00 60.09 113 LYS A O 1
ATOM 856 N N . GLY A 1 114 ? 14.314 0.073 -30.092 1.00 58.19 114 GLY A N 1
ATOM 857 C CA . GLY A 1 114 ? 14.044 1.511 -30.222 1.00 58.19 114 GLY A CA 1
ATOM 858 C C . GLY A 1 114 ? 12.603 2.030 -30.157 1.00 58.19 114 GLY A C 1
ATOM 859 O O . GLY A 1 114 ? 12.397 3.183 -30.528 1.00 58.19 114 GLY A O 1
ATOM 860 N N . LEU A 1 115 ? 11.610 1.265 -29.686 1.00 71.94 115 LEU A N 1
ATOM 861 C CA . LEU A 1 115 ? 10.287 1.853 -29.382 1.00 71.94 115 LEU A CA 1
ATOM 862 C C . LEU A 1 115 ? 10.292 2.634 -28.060 1.00 71.94 115 LEU A C 1
ATOM 864 O O . LEU A 1 115 ? 9.636 3.667 -27.941 1.00 71.94 115 LEU A O 1
ATOM 868 N N . ILE A 1 116 ? 11.063 2.151 -27.089 1.00 86.81 116 ILE A N 1
ATOM 869 C CA . ILE A 1 116 ? 11.290 2.782 -25.792 1.00 86.81 116 ILE A CA 1
ATOM 870 C C . ILE A 1 116 ? 12.795 3.026 -25.697 1.00 86.81 116 ILE A C 1
ATOM 872 O O . ILE A 1 116 ? 13.586 2.115 -25.914 1.00 86.81 116 ILE A O 1
ATOM 876 N N . SER A 1 117 ? 13.195 4.263 -25.418 1.00 88.25 117 SER A N 1
ATOM 877 C CA . SER A 1 117 ? 14.600 4.671 -25.280 1.00 88.25 117 SER A CA 1
ATOM 878 C C . SER A 1 117 ? 14.767 5.502 -24.015 1.00 88.25 117 SER A C 1
ATOM 880 O O . SER A 1 117 ? 13.790 6.080 -23.523 1.00 88.25 117 SER A O 1
ATOM 882 N N . LYS A 1 118 ? 16.000 5.670 -23.515 1.00 84.94 118 LYS A N 1
ATOM 883 C CA . LYS A 1 118 ? 16.239 6.643 -22.433 1.00 84.94 118 LYS A CA 1
ATOM 884 C C . LYS A 1 118 ? 15.701 8.018 -22.803 1.00 84.94 118 LYS A C 1
ATOM 886 O O . LYS A 1 118 ? 15.067 8.673 -21.983 1.00 84.94 118 LYS A O 1
ATOM 891 N N . LYS A 1 119 ? 15.911 8.439 -24.054 1.00 86.69 119 LYS A N 1
ATOM 892 C CA . LYS A 1 119 ? 15.442 9.733 -24.558 1.00 86.69 119 LYS A CA 1
ATOM 893 C C . LYS A 1 119 ? 13.919 9.863 -24.481 1.00 86.69 119 LYS A C 1
ATOM 895 O O . LYS A 1 119 ? 13.436 10.915 -24.068 1.00 86.69 119 LYS A O 1
ATOM 900 N N . SER A 1 120 ? 13.170 8.827 -24.863 1.00 90.69 120 SER A N 1
ATOM 901 C CA . SER A 1 120 ? 11.704 8.869 -24.818 1.00 90.69 120 SER A CA 1
ATOM 902 C C . SER A 1 120 ? 11.171 8.838 -23.384 1.00 90.69 120 SER A C 1
ATOM 904 O O . SER A 1 120 ? 10.224 9.560 -23.092 1.00 90.69 120 SER A O 1
ATOM 906 N N . ILE A 1 121 ? 11.822 8.103 -22.473 1.00 90.38 121 ILE A N 1
ATOM 907 C CA . ILE A 1 121 ? 11.481 8.092 -21.041 1.00 90.38 121 ILE A CA 1
ATOM 908 C C . ILE A 1 121 ? 11.746 9.456 -20.395 1.00 90.38 121 ILE A C 1
ATOM 910 O O . ILE A 1 121 ? 10.886 9.968 -19.683 1.00 90.38 121 ILE A O 1
ATOM 914 N N . ILE A 1 122 ? 12.907 10.069 -20.665 1.00 86.81 122 ILE A N 1
ATOM 915 C CA . ILE A 1 122 ? 13.226 11.422 -20.183 1.00 86.81 122 ILE A CA 1
ATOM 916 C C . ILE A 1 122 ? 12.165 12.405 -20.675 1.00 86.81 122 ILE A C 1
ATOM 918 O O . ILE A 1 122 ? 11.598 13.138 -19.872 1.00 86.81 122 ILE A O 1
ATOM 922 N N . ALA A 1 123 ? 11.865 12.394 -21.979 1.00 87.38 123 ALA A N 1
ATOM 923 C CA . ALA A 1 123 ? 10.859 13.278 -22.556 1.00 87.38 123 ALA A CA 1
ATOM 924 C C . ALA A 1 123 ? 9.485 13.072 -21.904 1.00 87.38 123 ALA A C 1
ATOM 926 O O . ALA A 1 123 ? 8.866 14.041 -21.479 1.00 87.38 123 ALA A O 1
ATOM 927 N N . TYR A 1 124 ? 9.043 11.821 -21.759 1.00 91.75 124 TYR A N 1
ATOM 928 C CA . TYR A 1 124 ? 7.769 11.490 -21.129 1.00 91.75 124 TYR A CA 1
ATOM 929 C C . TYR A 1 124 ? 7.677 12.021 -19.692 1.00 91.75 124 TYR A C 1
ATOM 931 O O . TYR A 1 124 ? 6.755 12.771 -19.368 1.00 91.75 124 TYR A O 1
ATOM 939 N N . LEU A 1 125 ? 8.654 11.683 -18.844 1.00 88.00 125 LEU A N 1
ATOM 940 C CA . LEU A 1 125 ? 8.643 12.062 -17.431 1.00 88.00 125 LEU A CA 1
ATOM 941 C C . LEU A 1 125 ? 8.758 13.578 -17.244 1.00 88.00 125 LEU A C 1
ATOM 943 O O . LEU A 1 125 ? 8.020 14.147 -16.442 1.00 88.00 125 LEU A O 1
ATOM 947 N N . SER A 1 126 ? 9.629 14.241 -18.011 1.00 84.56 126 SER A N 1
ATOM 948 C CA . SER A 1 126 ? 9.787 15.697 -17.958 1.00 84.56 126 SER A CA 1
ATOM 949 C C . SER A 1 126 ? 8.568 16.446 -18.496 1.00 84.56 126 SER A C 1
ATOM 951 O O . SER A 1 126 ? 8.257 17.516 -17.990 1.00 84.56 126 SER A O 1
ATOM 953 N N . THR A 1 127 ? 7.857 15.913 -19.494 1.00 86.12 127 THR A N 1
ATOM 954 C CA . THR A 1 127 ? 6.623 16.539 -19.994 1.00 86.12 127 THR A CA 1
ATOM 955 C C . THR A 1 127 ? 5.448 16.318 -19.046 1.00 86.12 127 THR A C 1
ATOM 957 O O . THR A 1 127 ? 4.682 17.246 -18.816 1.00 86.12 127 THR A O 1
ATOM 960 N N . LYS A 1 128 ? 5.287 15.112 -18.492 1.00 89.00 128 LYS A N 1
ATOM 961 C CA . LYS A 1 128 ? 4.119 14.772 -17.666 1.00 89.00 128 LYS A CA 1
ATOM 962 C C . LYS A 1 128 ? 4.200 15.324 -16.245 1.00 89.00 128 LYS A C 1
ATOM 964 O O . LYS A 1 128 ? 3.183 15.744 -15.700 1.00 89.00 128 LYS A O 1
ATOM 969 N N . TYR A 1 129 ? 5.385 15.284 -15.641 1.00 82.88 129 TYR A N 1
ATOM 970 C CA . TYR A 1 129 ? 5.584 15.643 -14.235 1.00 82.88 129 TYR A CA 1
ATOM 971 C C . TYR A 1 129 ? 6.382 16.935 -14.043 1.00 82.88 129 TYR A C 1
ATOM 973 O O . TYR A 1 129 ? 6.559 17.367 -12.904 1.00 82.88 129 TYR A O 1
ATOM 981 N N . GLU A 1 130 ? 6.842 17.558 -15.132 1.00 81.38 130 GLU A N 1
ATOM 982 C CA . GLU A 1 130 ? 7.573 18.828 -15.130 1.00 81.38 130 GLU A CA 1
ATOM 983 C C . GLU A 1 130 ? 8.674 18.856 -14.053 1.00 81.38 130 GLU A C 1
ATOM 985 O O . GLU A 1 130 ? 9.553 17.996 -14.020 1.00 81.38 130 GLU A O 1
ATOM 990 N N . ASN A 1 131 ? 8.608 19.825 -13.138 1.00 72.44 131 ASN A N 1
ATOM 991 C CA . ASN A 1 131 ? 9.599 20.045 -12.089 1.00 72.44 131 ASN A CA 1
ATOM 992 C C . ASN A 1 131 ? 9.495 19.048 -10.920 1.00 72.44 131 ASN A C 1
ATOM 994 O O . ASN A 1 131 ? 10.336 19.077 -10.024 1.00 72.44 131 ASN A O 1
ATOM 998 N N . ALA A 1 132 ? 8.469 18.190 -10.885 1.00 71.25 132 ALA A N 1
ATOM 999 C CA . ALA A 1 132 ? 8.275 17.234 -9.796 1.00 71.25 132 ALA A CA 1
ATOM 1000 C C . ALA A 1 132 ? 9.177 15.993 -9.926 1.00 71.25 132 ALA A C 1
ATOM 1002 O O . ALA A 1 132 ? 9.462 15.327 -8.924 1.00 71.25 132 ALA A O 1
ATOM 1003 N N . VAL A 1 133 ? 9.641 15.693 -11.145 1.00 77.62 133 VAL A N 1
ATOM 1004 C CA . VAL A 1 133 ? 10.610 14.630 -11.427 1.00 77.62 133 VAL A CA 1
ATOM 1005 C C . VAL A 1 133 ? 11.953 15.247 -11.804 1.00 77.62 133 VAL A C 1
ATOM 1007 O O . VAL A 1 133 ? 12.100 15.920 -12.819 1.00 77.62 133 VAL A O 1
ATOM 1010 N N . GLU A 1 134 ? 12.969 14.955 -11.002 1.00 78.12 134 GLU A N 1
ATOM 1011 C CA . GLU A 1 134 ? 14.341 15.373 -11.250 1.00 78.12 134 GLU A CA 1
ATOM 1012 C C . GLU A 1 134 ? 15.130 14.250 -11.926 1.00 78.12 134 GLU A C 1
ATOM 1014 O O . GLU A 1 134 ? 15.324 13.171 -11.352 1.00 78.12 134 GLU A O 1
ATOM 1019 N N . LEU A 1 135 ? 15.663 14.533 -13.115 1.00 79.62 135 LEU A N 1
ATOM 1020 C CA . LEU A 1 135 ? 16.678 13.698 -13.746 1.00 79.62 135 LEU A CA 1
ATOM 1021 C C . LEU A 1 135 ? 18.043 13.981 -13.113 1.00 79.62 135 LEU A C 1
ATOM 1023 O O . LEU A 1 135 ? 18.552 15.102 -13.166 1.00 79.62 135 LEU A O 1
ATOM 1027 N N . ASN A 1 136 ? 18.681 12.954 -12.561 1.00 70.69 136 ASN A N 1
ATOM 1028 C CA . ASN A 1 136 ? 20.081 13.040 -12.182 1.00 70.69 136 ASN A CA 1
ATOM 1029 C C . ASN A 1 136 ? 20.960 12.453 -13.288 1.00 70.69 136 ASN A C 1
ATOM 1031 O O . ASN A 1 136 ? 21.130 11.242 -13.362 1.00 70.69 136 ASN A O 1
ATOM 1035 N N . GLY A 1 137 ? 21.529 13.337 -14.111 1.00 61.06 137 GLY A N 1
ATOM 1036 C CA . GLY A 1 137 ? 22.444 12.990 -15.205 1.00 61.06 137 GLY A CA 1
ATOM 1037 C C . GLY A 1 137 ? 23.901 12.760 -14.777 1.00 61.06 137 GLY A C 1
ATOM 1038 O O . GLY A 1 137 ? 24.805 12.760 -15.614 1.00 61.06 137 GLY A O 1
ATOM 1039 N N . ARG A 1 138 ? 24.190 12.684 -13.468 1.00 58.56 138 ARG A N 1
ATOM 1040 C CA . ARG A 1 138 ? 25.556 12.439 -12.984 1.00 58.56 138 ARG A CA 1
ATOM 1041 C C . ARG A 1 138 ? 25.845 10.949 -13.073 1.00 58.56 138 ARG A C 1
ATOM 1043 O O . ARG A 1 138 ? 25.135 10.155 -12.466 1.00 58.56 138 ARG A O 1
ATOM 1050 N N . ALA A 1 139 ? 26.933 10.588 -13.750 1.00 55.41 139 ALA A N 1
ATOM 1051 C CA . ALA A 1 139 ? 27.417 9.215 -13.799 1.00 55.41 139 ALA A CA 1
ATOM 1052 C C . ALA A 1 139 ? 27.645 8.673 -12.377 1.00 55.41 139 ALA A C 1
ATOM 1054 O O . ALA A 1 139 ? 28.640 9.001 -11.727 1.00 55.41 139 ALA A O 1
ATOM 1055 N N . ASN A 1 140 ? 26.727 7.836 -11.896 1.00 55.66 140 ASN A N 1
ATOM 1056 C CA . ASN A 1 140 ? 26.913 7.104 -10.655 1.00 55.66 140 ASN A CA 1
ATOM 1057 C C . ASN A 1 140 ? 27.742 5.857 -10.947 1.00 55.66 140 ASN A C 1
ATOM 1059 O O . ASN A 1 140 ? 27.495 5.148 -11.919 1.00 55.66 140 ASN A O 1
ATOM 1063 N N . ARG A 1 141 ? 28.740 5.577 -10.110 1.00 55.09 141 ARG A N 1
ATOM 1064 C CA . ARG A 1 141 ? 29.599 4.395 -10.234 1.00 55.09 141 ARG A CA 1
ATOM 1065 C C . ARG A 1 141 ? 29.491 3.538 -8.985 1.00 55.09 141 ARG A C 1
ATOM 1067 O O . ARG A 1 141 ? 29.294 4.066 -7.892 1.00 55.09 141 ARG A O 1
ATOM 1074 N N . THR A 1 142 ? 29.637 2.225 -9.137 1.00 48.00 142 THR A N 1
ATOM 1075 C CA . THR A 1 142 ? 29.805 1.310 -8.003 1.00 48.00 142 THR A CA 1
ATOM 1076 C C . THR A 1 142 ? 30.977 1.760 -7.136 1.00 48.00 142 THR A C 1
ATOM 1078 O O . THR A 1 142 ? 31.888 2.439 -7.608 1.00 48.00 142 THR A O 1
ATOM 1081 N N . SER A 1 143 ? 31.006 1.339 -5.871 1.00 44.62 143 SER A N 1
ATOM 1082 C CA . SER A 1 143 ? 32.107 1.644 -4.942 1.00 44.62 143 SER A CA 1
ATOM 1083 C C . SER A 1 143 ? 33.488 1.218 -5.460 1.00 44.62 143 SER A C 1
ATOM 1085 O O . SER A 1 143 ? 34.493 1.810 -5.084 1.00 44.62 143 SER A O 1
ATOM 1087 N N . ASN A 1 144 ? 33.546 0.230 -6.360 1.00 45.34 144 ASN A N 1
ATOM 1088 C CA . ASN A 1 144 ? 34.770 -0.205 -7.038 1.00 45.34 144 ASN A CA 1
ATOM 1089 C C . ASN A 1 144 ? 35.064 0.541 -8.362 1.00 45.34 144 ASN A C 1
ATOM 1091 O O . ASN A 1 144 ? 35.990 0.162 -9.073 1.00 45.34 144 ASN A O 1
ATOM 1095 N N . GLY A 1 145 ? 34.276 1.559 -8.725 1.00 44.72 145 GLY A N 1
ATOM 1096 C CA . GLY A 1 145 ? 34.461 2.434 -9.892 1.00 44.72 145 GLY A CA 1
ATOM 1097 C C . GLY A 1 145 ? 34.182 1.808 -11.266 1.00 44.72 145 GLY A C 1
ATOM 1098 O O . GLY A 1 145 ? 34.155 2.533 -12.267 1.00 44.72 145 GLY A O 1
ATOM 1099 N N . LYS A 1 146 ? 33.975 0.485 -11.324 1.00 43.62 146 LYS A N 1
ATOM 1100 C CA . LYS A 1 146 ? 33.956 -0.304 -12.566 1.00 43.62 146 LYS A CA 1
ATOM 1101 C C . LYS A 1 146 ? 32.608 -0.326 -13.283 1.00 43.62 146 LYS A C 1
ATOM 1103 O O . LYS A 1 146 ? 32.601 -0.390 -14.505 1.00 43.62 146 LYS A O 1
ATOM 1108 N N . LEU A 1 147 ? 31.493 -0.260 -12.557 1.00 45.78 147 LEU A N 1
ATOM 1109 C CA . LEU A 1 147 ? 30.151 -0.323 -13.140 1.00 45.78 147 LEU A CA 1
ATOM 1110 C C . LEU A 1 147 ? 29.470 1.037 -13.023 1.00 45.78 147 LEU A C 1
ATOM 1112 O O . LEU A 1 147 ? 29.440 1.631 -11.943 1.00 45.78 147 LEU A O 1
ATOM 1116 N N . LEU A 1 148 ? 28.912 1.524 -14.130 1.00 54.19 148 LEU A N 1
ATOM 1117 C CA . LEU A 1 148 ? 27.987 2.652 -14.113 1.00 54.19 148 LEU A CA 1
ATOM 1118 C C . LEU A 1 148 ? 26.669 2.163 -13.502 1.00 54.19 148 LEU A C 1
ATOM 1120 O O . LEU A 1 148 ? 25.990 1.316 -14.069 1.00 54.19 148 LEU A O 1
ATOM 1124 N N . LEU A 1 149 ? 26.294 2.706 -12.347 1.00 54.31 149 LEU A N 1
ATOM 1125 C CA . LEU A 1 149 ? 25.044 2.432 -11.631 1.00 54.31 149 LEU A CA 1
ATOM 1126 C C . LEU A 1 149 ? 23.817 3.062 -12.315 1.00 54.31 149 LEU A C 1
ATOM 1128 O O . LEU A 1 149 ? 22.762 3.113 -11.698 1.00 54.31 149 LEU A O 1
ATOM 1132 N N . SER A 1 150 ? 23.938 3.472 -13.579 1.00 59.19 150 SER A N 1
ATOM 1133 C CA . SER A 1 150 ? 23.088 4.376 -14.367 1.00 59.19 150 SER A CA 1
ATOM 1134 C C . SER A 1 150 ? 23.599 5.824 -14.372 1.00 59.19 150 SER A C 1
ATOM 1136 O O . SER A 1 150 ? 23.993 6.398 -13.356 1.00 59.19 150 SER A O 1
ATOM 1138 N N . ASP A 1 151 ? 23.633 6.374 -15.580 1.00 56.19 151 ASP A N 1
ATOM 1139 C CA . ASP A 1 151 ? 23.818 7.777 -15.950 1.00 56.19 151 ASP A CA 1
ATOM 1140 C C . ASP A 1 151 ? 22.518 8.586 -15.831 1.00 56.19 151 ASP A C 1
ATOM 1142 O O . ASP A 1 151 ? 22.591 9.808 -15.797 1.00 56.19 151 ASP A O 1
ATOM 1146 N N . ASN A 1 152 ? 21.363 7.914 -15.732 1.00 63.28 152 ASN A N 1
ATOM 1147 C CA . ASN A 1 152 ? 20.031 8.503 -15.640 1.00 63.28 152 ASN A CA 1
ATOM 1148 C C . ASN A 1 152 ? 19.192 7.782 -14.575 1.00 63.28 152 ASN A C 1
ATOM 1150 O O . ASN A 1 152 ? 18.511 6.789 -14.851 1.00 63.28 152 ASN A O 1
ATOM 1154 N N . HIS A 1 153 ? 19.184 8.315 -13.356 1.00 73.88 153 HIS A N 1
ATOM 1155 C CA . HIS A 1 153 ? 18.182 7.938 -12.360 1.00 73.88 153 HIS A CA 1
ATOM 1156 C C . HIS A 1 153 ? 17.250 9.103 -12.073 1.00 73.88 153 HIS A C 1
ATOM 1158 O O . HIS A 1 153 ? 17.657 10.269 -12.071 1.00 73.88 153 HIS A O 1
ATOM 1164 N N . PHE A 1 154 ? 15.994 8.768 -11.817 1.00 74.94 154 PHE A N 1
ATOM 1165 C CA . PHE A 1 154 ? 14.950 9.750 -11.593 1.00 74.94 154 PHE A CA 1
ATOM 1166 C C . PHE A 1 154 ? 14.543 9.735 -10.132 1.00 74.94 154 PHE A C 1
ATOM 1168 O O . PHE A 1 154 ? 14.346 8.681 -9.514 1.00 74.94 154 PHE A O 1
ATOM 1175 N N . ALA A 1 155 ? 14.430 10.932 -9.575 1.00 74.81 155 ALA A N 1
ATOM 1176 C CA . ALA A 1 155 ? 13.875 11.133 -8.257 1.00 74.81 155 ALA A CA 1
ATOM 1177 C C . ALA A 1 155 ? 12.592 11.943 -8.361 1.00 74.81 155 ALA A C 1
ATOM 1179 O O . ALA A 1 155 ? 12.519 12.909 -9.112 1.00 74.81 155 ALA A O 1
ATOM 1180 N N . PHE A 1 156 ? 11.599 11.548 -7.582 1.00 76.69 156 PHE A N 1
ATOM 1181 C CA . PHE A 1 156 ? 10.409 12.345 -7.357 1.00 76.69 156 PHE A CA 1
ATOM 1182 C C . PHE A 1 156 ? 10.636 13.152 -6.074 1.00 76.69 156 PHE A C 1
ATOM 1184 O O . PHE A 1 156 ? 11.157 12.601 -5.098 1.00 76.69 156 PHE A O 1
ATOM 1191 N N . SER A 1 157 ? 10.306 14.447 -6.068 1.00 70.56 157 SER A N 1
ATOM 1192 C CA . SER A 1 157 ? 10.477 15.323 -4.892 1.00 70.56 157 SER A CA 1
ATOM 1193 C C . SER A 1 157 ? 9.135 15.849 -4.365 1.00 70.56 157 SER A C 1
ATOM 1195 O O . SER A 1 157 ? 8.845 17.045 -4.437 1.00 70.56 157 SER A O 1
ATOM 1197 N N . PRO A 1 158 ? 8.277 14.967 -3.832 1.00 60.19 158 PRO A N 1
ATOM 1198 C CA . PRO A 1 158 ? 7.071 15.388 -3.140 1.00 60.19 158 PRO A CA 1
ATOM 1199 C C . PRO A 1 158 ? 7.480 16.142 -1.871 1.00 60.19 158 PRO A C 1
ATOM 1201 O O . PRO A 1 158 ? 8.191 15.617 -1.012 1.00 60.19 158 PRO A O 1
ATOM 1204 N N . LEU A 1 159 ? 7.059 17.406 -1.779 1.00 54.84 159 LEU A N 1
ATOM 1205 C CA . LEU A 1 159 ? 7.202 18.243 -0.580 1.00 54.84 159 LEU A CA 1
ATOM 1206 C C . LEU A 1 159 ? 8.656 18.433 -0.112 1.00 54.84 159 LEU A C 1
ATOM 1208 O O . LEU A 1 159 ? 8.939 18.560 1.077 1.00 54.84 159 LEU A O 1
ATOM 1212 N N . GLY A 1 160 ? 9.593 18.455 -1.064 1.00 58.06 160 GLY A N 1
ATOM 1213 C CA . GLY A 1 160 ? 11.010 18.727 -0.812 1.00 58.06 160 GLY A CA 1
ATOM 1214 C C . GLY A 1 160 ? 11.837 17.516 -0.369 1.00 58.06 160 GLY A C 1
ATOM 1215 O O . GLY A 1 160 ? 13.055 17.644 -0.223 1.00 58.06 160 GLY A O 1
ATOM 1216 N N . LYS A 1 161 ? 11.232 16.329 -0.191 1.00 66.75 161 LYS A N 1
ATOM 1217 C CA . LYS A 1 161 ? 11.970 15.086 0.077 1.00 66.75 161 LYS A CA 1
ATOM 1218 C C . LYS A 1 161 ? 12.224 14.332 -1.223 1.00 66.75 161 LYS A C 1
ATOM 1220 O O . LYS A 1 161 ? 11.346 13.676 -1.769 1.00 66.75 161 LYS A O 1
ATOM 1225 N N . ARG A 1 162 ? 13.473 14.357 -1.676 1.00 73.62 162 ARG A N 1
ATOM 1226 C CA . ARG A 1 162 ? 13.908 13.678 -2.900 1.00 73.62 162 ARG A CA 1
ATOM 1227 C C . ARG A 1 162 ? 13.974 12.157 -2.714 1.00 73.62 162 ARG A C 1
ATOM 1229 O O . ARG A 1 162 ? 14.812 11.656 -1.963 1.00 73.62 162 ARG A O 1
ATOM 1236 N N . VAL A 1 163 ? 13.137 11.412 -3.434 1.00 79.31 163 VAL A N 1
ATOM 1237 C CA . VAL A 1 163 ? 13.088 9.943 -3.402 1.00 79.31 163 VAL A CA 1
ATOM 1238 C C . VAL A 1 163 ? 13.367 9.378 -4.794 1.00 79.31 163 VAL A C 1
ATOM 1240 O O . VAL A 1 163 ? 12.587 9.562 -5.721 1.00 79.31 163 VAL A O 1
ATOM 1243 N N . CYS A 1 164 ? 14.481 8.652 -4.941 1.00 83.06 164 CYS A N 1
ATOM 1244 C CA . CYS A 1 164 ? 14.785 7.910 -6.170 1.00 83.06 164 CYS A CA 1
ATOM 1245 C C . CYS A 1 164 ? 13.750 6.799 -6.390 1.00 83.06 164 CYS A C 1
ATOM 1247 O O . CYS A 1 164 ? 13.471 6.046 -5.447 1.00 83.06 164 CYS A O 1
ATOM 1249 N N . PHE A 1 165 ? 13.212 6.690 -7.604 1.00 86.50 165 PHE A N 1
ATOM 1250 C CA . PHE A 1 165 ? 12.164 5.720 -7.938 1.00 86.50 165 PHE A CA 1
ATOM 1251 C C . PHE A 1 165 ? 12.511 4.785 -9.083 1.00 86.50 165 PHE A C 1
ATOM 1253 O O . PHE A 1 165 ? 11.993 3.673 -9.124 1.00 86.50 165 PHE A O 1
ATOM 1260 N N . THR A 1 166 ? 13.400 5.213 -9.979 1.00 90.25 166 THR A N 1
ATOM 1261 C CA . THR A 1 166 ? 13.854 4.381 -11.087 1.00 90.25 166 THR A CA 1
ATOM 1262 C C . THR A 1 166 ? 15.293 4.700 -11.490 1.00 90.25 166 THR A C 1
ATOM 1264 O O . THR A 1 166 ? 15.716 5.862 -11.470 1.00 90.25 166 THR A O 1
ATOM 1267 N N . TYR A 1 167 ? 16.037 3.661 -11.861 1.00 86.94 167 TYR A N 1
ATOM 1268 C CA . TYR A 1 167 ? 17.312 3.736 -12.572 1.00 86.94 167 TYR A CA 1
ATOM 1269 C C . TYR A 1 167 ? 17.090 3.225 -13.988 1.00 86.94 167 TYR A C 1
ATOM 1271 O O . TYR A 1 167 ? 16.595 2.113 -14.153 1.00 86.94 167 TYR A O 1
ATOM 1279 N N . VAL A 1 168 ? 17.473 4.002 -15.000 1.00 88.19 168 VAL A N 1
ATOM 1280 C CA . VAL A 1 168 ? 17.272 3.614 -16.400 1.00 88.19 168 VAL A CA 1
ATOM 1281 C C . VAL A 1 168 ? 18.614 3.301 -17.045 1.00 88.19 168 VAL A C 1
ATOM 1283 O O . VAL A 1 168 ? 19.532 4.123 -17.050 1.00 88.19 168 VAL A O 1
ATOM 1286 N N . TYR A 1 169 ? 18.721 2.109 -17.613 1.00 84.94 169 TYR A N 1
ATOM 1287 C CA . TYR A 1 169 ? 19.867 1.625 -18.367 1.00 84.94 169 TYR A CA 1
ATOM 1288 C C . TYR A 1 169 ? 19.462 1.434 -19.821 1.00 84.94 169 TYR A C 1
ATOM 1290 O O . TYR A 1 169 ? 18.299 1.201 -20.130 1.00 84.94 169 TYR A O 1
ATOM 1298 N N . GLU A 1 170 ? 20.432 1.575 -20.711 1.00 84.06 170 GLU A N 1
ATOM 1299 C CA . GLU A 1 170 ? 20.262 1.333 -22.137 1.00 84.06 170 GLU A CA 1
ATOM 1300 C C . GLU A 1 170 ? 21.496 0.562 -22.576 1.00 84.06 170 GLU A C 1
ATOM 1302 O O . GLU A 1 170 ? 22.615 0.982 -22.269 1.00 84.06 170 GLU A O 1
ATOM 1307 N N . THR A 1 171 ? 21.282 -0.601 -23.178 1.00 83.50 171 THR A N 1
ATOM 1308 C CA . THR A 1 171 ? 22.348 -1.452 -23.705 1.00 83.50 171 THR A CA 1
ATOM 1309 C C . THR A 1 171 ? 22.947 -0.816 -24.961 1.00 83.50 171 THR A C 1
ATOM 1311 O O . THR A 1 171 ? 22.338 0.060 -25.579 1.00 83.50 171 THR A O 1
ATOM 1314 N N . ASP A 1 172 ? 24.104 -1.302 -25.416 1.00 77.44 172 ASP A N 1
ATOM 1315 C CA . ASP A 1 172 ? 24.702 -0.863 -26.690 1.00 77.44 172 ASP A CA 1
ATOM 1316 C C . ASP A 1 172 ? 23.787 -1.155 -27.900 1.00 77.44 172 ASP A C 1
ATOM 1318 O O . ASP A 1 172 ? 23.883 -0.515 -28.950 1.00 77.44 172 ASP A O 1
ATOM 1322 N N . GLY A 1 173 ? 22.868 -2.115 -27.747 1.00 75.50 173 GLY A N 1
ATOM 1323 C CA . GLY A 1 173 ? 21.831 -2.439 -28.722 1.00 75.50 173 GLY A CA 1
ATOM 1324 C C . GLY A 1 173 ? 20.647 -1.466 -28.733 1.00 75.50 173 GLY A C 1
ATOM 1325 O O . GLY A 1 173 ? 19.851 -1.528 -29.671 1.00 75.50 173 GLY A O 1
ATOM 1326 N N . GLY A 1 174 ? 20.550 -0.548 -27.764 1.00 78.12 174 GLY A N 1
ATOM 1327 C CA . GLY A 1 174 ? 19.442 0.400 -27.610 1.00 78.12 174 GLY A CA 1
ATOM 1328 C C . GLY A 1 174 ? 18.235 -0.164 -26.853 1.00 78.12 174 GLY A C 1
ATOM 1329 O O . GLY A 1 174 ? 17.144 0.395 -26.957 1.00 78.12 174 GLY A O 1
ATOM 1330 N N . GLN A 1 175 ? 18.393 -1.283 -26.138 1.00 86.94 175 GLN A N 1
ATOM 1331 C CA . GLN A 1 175 ? 17.342 -1.854 -25.293 1.00 86.94 175 GLN A CA 1
ATOM 1332 C C . GLN A 1 175 ? 17.385 -1.251 -23.904 1.00 86.94 175 GLN A C 1
ATOM 1334 O O . GLN A 1 175 ? 18.453 -1.083 -23.318 1.00 86.94 175 GLN A O 1
ATOM 1339 N N . VAL A 1 176 ? 16.207 -0.950 -23.368 1.00 88.62 176 VAL A N 1
ATOM 1340 C CA . VAL A 1 176 ? 16.074 -0.294 -22.074 1.00 88.62 176 VAL A CA 1
ATOM 1341 C C . VAL A 1 176 ? 15.797 -1.309 -20.973 1.00 88.62 176 VAL A C 1
ATOM 1343 O O . VAL A 1 176 ? 14.993 -2.224 -21.136 1.00 88.62 176 VAL A O 1
ATOM 1346 N N . VAL A 1 177 ? 16.435 -1.091 -19.826 1.00 90.06 177 VAL A N 1
ATOM 1347 C CA . VAL A 1 177 ? 16.092 -1.736 -18.556 1.00 90.06 177 VAL A CA 1
ATOM 1348 C C . VAL A 1 177 ? 15.827 -0.651 -17.528 1.00 90.06 177 VAL A C 1
ATOM 1350 O O . VAL A 1 177 ? 16.663 0.233 -17.336 1.00 90.06 177 VAL A O 1
ATOM 1353 N N . ALA A 1 178 ? 14.690 -0.718 -16.845 1.00 91.69 178 ALA A N 1
ATOM 1354 C CA . ALA A 1 178 ? 14.432 0.084 -15.659 1.00 91.69 178 ALA A CA 1
ATOM 1355 C C . ALA A 1 178 ? 14.546 -0.783 -14.404 1.00 91.69 178 ALA A C 1
ATOM 1357 O O . ALA A 1 178 ? 13.917 -1.832 -14.310 1.00 91.69 178 ALA A O 1
ATOM 1358 N N . LEU A 1 179 ? 15.312 -0.321 -13.418 1.00 91.81 179 LEU A N 1
ATOM 1359 C CA . LEU A 1 179 ? 15.191 -0.812 -12.049 1.00 91.81 179 LEU A CA 1
ATOM 1360 C C . LEU A 1 179 ? 14.257 0.134 -11.317 1.00 91.81 179 LEU A C 1
ATOM 1362 O O . LEU A 1 179 ? 14.627 1.283 -11.085 1.00 91.81 179 LEU A O 1
ATOM 1366 N N . VAL A 1 180 ? 13.060 -0.326 -10.979 1.00 92.25 180 VAL A N 1
ATOM 1367 C CA . VAL A 1 180 ? 11.948 0.525 -10.549 1.00 92.25 180 VAL A CA 1
ATOM 1368 C C . VAL A 1 180 ? 11.349 0.014 -9.236 1.00 92.25 180 VAL A C 1
ATOM 1370 O O . VAL A 1 180 ? 11.267 -1.191 -9.002 1.00 92.25 180 VAL A O 1
ATOM 1373 N N . LYS A 1 181 ? 10.962 0.935 -8.348 1.00 90.56 181 LYS A N 1
ATOM 1374 C CA . LYS A 1 181 ? 10.199 0.608 -7.136 1.00 90.56 181 LYS A CA 1
ATOM 1375 C C . LYS A 1 181 ? 8.742 0.337 -7.491 1.00 90.56 181 LYS A C 1
ATOM 1377 O O . LYS A 1 181 ? 8.079 1.233 -8.005 1.00 90.56 181 LYS A O 1
ATOM 1382 N N . LEU A 1 182 ? 8.251 -0.853 -7.168 1.00 90.75 182 LEU A N 1
ATOM 1383 C CA . LEU A 1 182 ? 6.863 -1.267 -7.383 1.00 90.75 182 LEU A CA 1
ATOM 1384 C C . LEU A 1 182 ? 6.352 -2.040 -6.163 1.00 90.75 182 LEU A C 1
ATOM 1386 O O . LEU A 1 182 ? 7.142 -2.464 -5.321 1.00 90.75 182 LEU A O 1
ATOM 1390 N N . ASP A 1 183 ? 5.036 -2.208 -6.073 1.00 87.62 183 ASP A N 1
ATOM 1391 C CA . ASP A 1 183 ? 4.394 -3.095 -5.106 1.00 87.62 183 ASP A CA 1
ATOM 1392 C C . ASP A 1 183 ? 4.237 -4.514 -5.678 1.00 87.62 183 ASP A C 1
ATOM 1394 O O . ASP A 1 183 ? 3.949 -4.684 -6.863 1.00 87.62 183 ASP A O 1
ATOM 1398 N N . GLU A 1 184 ? 4.430 -5.530 -4.832 1.00 85.88 184 GLU A N 1
ATOM 1399 C CA . GLU A 1 184 ? 4.358 -6.950 -5.215 1.00 85.88 184 GLU A CA 1
ATOM 1400 C C . GLU A 1 184 ? 3.029 -7.324 -5.908 1.00 85.88 184 GLU A C 1
ATOM 1402 O O . GLU A 1 184 ? 3.085 -7.956 -6.964 1.00 85.88 184 GLU A O 1
ATOM 1407 N N . PRO A 1 185 ? 1.835 -6.894 -5.435 1.00 85.88 185 PRO A N 1
ATOM 1408 C CA . PRO A 1 185 ? 0.575 -7.215 -6.112 1.00 85.88 185 PRO A CA 1
ATOM 1409 C C . PRO A 1 185 ? 0.516 -6.723 -7.562 1.00 85.88 185 PRO A C 1
ATOM 1411 O O . PRO A 1 185 ? 0.074 -7.457 -8.448 1.00 85.88 185 PRO A O 1
ATOM 1414 N N . TYR A 1 186 ? 0.986 -5.499 -7.825 1.00 88.06 186 TYR A N 1
ATOM 1415 C CA . TYR A 1 186 ? 1.070 -4.970 -9.185 1.00 88.06 186 TYR A CA 1
ATOM 1416 C C . TYR A 1 186 ? 2.033 -5.787 -10.055 1.00 88.06 186 TYR A C 1
ATOM 1418 O O . TYR A 1 186 ? 1.712 -6.095 -11.202 1.00 88.06 186 TYR A O 1
ATOM 1426 N N . VAL A 1 187 ? 3.187 -6.183 -9.510 1.00 89.00 187 VAL A N 1
ATOM 1427 C CA . VAL A 1 187 ? 4.187 -6.972 -10.246 1.00 89.00 187 VAL A CA 1
ATOM 1428 C C . VAL A 1 187 ? 3.675 -8.365 -10.594 1.00 89.00 187 VAL A C 1
ATOM 1430 O O . VAL A 1 187 ? 3.902 -8.818 -11.713 1.00 89.00 187 VAL A O 1
ATOM 1433 N N . GLN A 1 188 ? 2.958 -9.029 -9.687 1.00 86.19 188 GLN A N 1
ATOM 1434 C CA . GLN A 1 188 ? 2.373 -10.344 -9.960 1.00 86.19 188 GLN A CA 1
ATOM 1435 C C . GLN A 1 188 ? 1.419 -10.302 -11.160 1.00 86.19 188 GLN A C 1
ATOM 1437 O O . GLN A 1 188 ? 1.474 -11.183 -12.013 1.00 86.19 188 GLN A O 1
ATOM 1442 N N . GLY A 1 189 ? 0.606 -9.245 -11.279 1.00 86.31 189 GLY A N 1
ATOM 1443 C CA . GLY A 1 189 ? -0.221 -9.018 -12.468 1.00 86.31 189 GLY A CA 1
ATOM 1444 C C . GLY A 1 189 ? 0.612 -8.694 -13.711 1.00 86.31 189 GLY A C 1
ATOM 1445 O O . GLY A 1 189 ? 0.417 -9.297 -14.763 1.00 86.31 189 GLY A O 1
ATOM 1446 N N . LEU A 1 190 ? 1.586 -7.789 -13.578 1.00 89.88 190 LEU A N 1
ATOM 1447 C CA . LEU A 1 190 ? 2.442 -7.351 -14.683 1.00 89.88 190 LEU A CA 1
ATOM 1448 C C . LEU A 1 190 ? 3.238 -8.513 -15.301 1.00 89.88 190 LEU A C 1
ATOM 1450 O O . LEU A 1 190 ? 3.383 -8.573 -16.517 1.00 89.88 190 LEU A O 1
ATOM 1454 N N . ARG A 1 191 ? 3.709 -9.465 -14.488 1.00 89.75 191 ARG A N 1
ATOM 1455 C CA . ARG A 1 191 ? 4.482 -10.639 -14.931 1.00 89.75 191 ARG A CA 1
ATOM 1456 C C . ARG A 1 191 ? 3.706 -11.604 -15.819 1.00 89.75 191 ARG A C 1
ATOM 1458 O O . ARG A 1 191 ? 4.325 -12.337 -16.584 1.00 89.75 191 ARG A O 1
ATOM 1465 N N . VAL A 1 192 ? 2.375 -11.616 -15.728 1.00 84.81 192 VAL A N 1
ATOM 1466 C CA . VAL A 1 192 ? 1.535 -12.451 -16.601 1.00 84.81 192 VAL A CA 1
ATOM 1467 C C . VAL A 1 192 ? 1.674 -12.006 -18.057 1.00 84.81 192 VAL A C 1
ATOM 1469 O O . VAL A 1 192 ? 1.728 -12.843 -18.956 1.00 84.81 192 VAL A O 1
ATOM 1472 N N . GLU A 1 193 ? 1.759 -10.696 -18.282 1.00 86.06 193 GLU A N 1
ATOM 1473 C CA . GLU A 1 193 ? 1.877 -10.093 -19.614 1.00 86.06 193 GLU A CA 1
ATOM 1474 C C . GLU A 1 193 ? 3.338 -9.841 -20.009 1.00 86.06 193 GLU A C 1
ATOM 1476 O O . GLU A 1 193 ? 3.675 -9.884 -21.192 1.00 86.06 193 GLU A O 1
ATOM 1481 N N . HIS A 1 194 ? 4.207 -9.634 -19.016 1.00 90.06 194 HIS A N 1
ATOM 1482 C CA . HIS A 1 194 ? 5.611 -9.267 -19.180 1.00 90.06 194 HIS A CA 1
ATOM 1483 C C . HIS A 1 194 ? 6.521 -10.175 -18.328 1.00 90.06 194 HIS A C 1
ATOM 1485 O O . HIS A 1 194 ? 6.983 -9.767 -17.256 1.00 90.06 194 HIS A O 1
ATOM 1491 N N . PRO A 1 195 ? 6.797 -11.416 -18.774 1.00 88.69 195 PRO A N 1
ATOM 1492 C CA . PRO A 1 195 ? 7.496 -12.424 -17.968 1.00 88.69 195 PRO A CA 1
ATOM 1493 C C . PRO A 1 195 ? 8.918 -12.033 -17.550 1.00 88.69 195 PRO A C 1
ATOM 1495 O O . PRO A 1 195 ? 9.420 -12.513 -16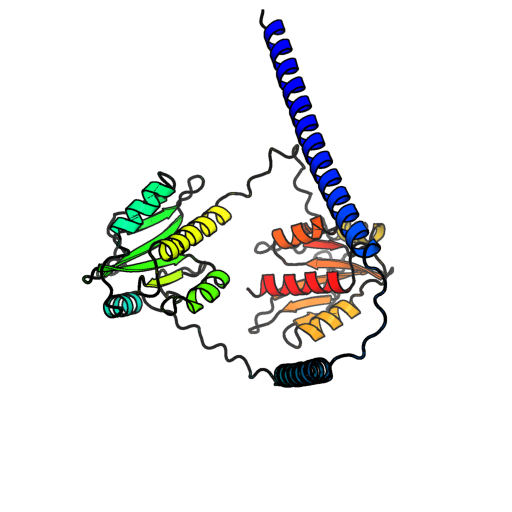.537 1.00 88.69 195 PRO A O 1
ATOM 1498 N N . GLU A 1 196 ? 9.563 -11.131 -18.295 1.00 90.25 196 GLU A N 1
ATOM 1499 C CA . GLU A 1 196 ? 10.913 -10.645 -17.992 1.00 90.25 196 GLU A CA 1
ATOM 1500 C C . GLU A 1 196 ? 10.967 -9.607 -16.860 1.00 90.25 196 GLU A C 1
ATOM 1502 O O . GLU A 1 196 ? 12.049 -9.125 -16.499 1.00 90.25 196 GLU A O 1
ATOM 1507 N N . VAL A 1 197 ? 9.818 -9.269 -16.265 1.00 92.00 197 VAL A N 1
ATOM 1508 C CA . VAL A 1 197 ? 9.757 -8.488 -15.030 1.00 92.00 197 VAL A CA 1
ATOM 1509 C C . VAL A 1 197 ? 10.154 -9.372 -13.852 1.00 92.00 197 VAL A C 1
ATOM 1511 O O . VAL A 1 197 ? 9.406 -10.240 -13.419 1.00 92.00 197 VAL A O 1
ATOM 1514 N N . MET A 1 198 ? 11.312 -9.109 -13.256 1.00 90.38 198 MET A N 1
ATOM 1515 C CA . MET A 1 198 ? 11.815 -9.880 -12.115 1.00 90.38 198 MET A CA 1
ATOM 1516 C C . MET A 1 198 ? 12.176 -8.982 -10.946 1.00 90.38 198 MET A C 1
ATOM 1518 O O . MET A 1 198 ? 12.471 -7.801 -11.121 1.00 90.38 198 MET A O 1
ATOM 1522 N N . ARG A 1 199 ? 12.183 -9.534 -9.732 1.00 90.62 199 ARG A N 1
ATOM 1523 C CA . ARG A 1 199 ? 12.756 -8.833 -8.582 1.00 90.62 199 ARG A CA 1
ATOM 1524 C C . ARG A 1 199 ? 14.236 -8.577 -8.847 1.00 90.62 199 ARG A C 1
ATOM 1526 O O . ARG A 1 199 ? 14.920 -9.418 -9.426 1.00 90.62 199 ARG A O 1
ATOM 1533 N N . SER A 1 200 ? 14.731 -7.406 -8.470 1.00 88.06 200 SER A N 1
ATOM 1534 C CA . SER A 1 200 ? 16.124 -7.039 -8.683 1.00 88.06 200 SER A CA 1
ATOM 1535 C C . SER A 1 200 ? 16.926 -7.106 -7.393 1.00 88.06 200 SER A C 1
ATOM 1537 O O . SER A 1 200 ? 16.570 -6.488 -6.392 1.00 88.06 200 SER A O 1
ATOM 1539 N N . ALA A 1 201 ? 18.086 -7.760 -7.460 1.00 82.38 201 ALA A N 1
ATOM 1540 C CA . ALA A 1 201 ? 19.068 -7.798 -6.373 1.00 82.38 201 ALA A CA 1
ATOM 1541 C C . ALA A 1 201 ? 19.753 -6.432 -6.129 1.00 82.38 201 ALA A C 1
ATOM 1543 O O . ALA A 1 201 ? 20.572 -6.269 -5.212 1.00 82.38 201 ALA A O 1
ATOM 1544 N N . PHE A 1 202 ? 19.488 -5.442 -6.988 1.00 75.62 202 PHE A N 1
ATOM 1545 C CA . PHE A 1 202 ? 20.060 -4.106 -6.933 1.00 75.62 202 PHE A CA 1
ATOM 1546 C C . PHE A 1 202 ? 18.995 -3.041 -7.271 1.00 75.62 202 PHE A C 1
ATOM 1548 O O . PHE A 1 202 ? 18.204 -3.252 -8.180 1.00 75.62 202 PHE A O 1
ATOM 1555 N N . PRO A 1 203 ? 18.993 -1.859 -6.626 1.00 70.44 203 PRO A N 1
ATOM 1556 C CA . PRO A 1 203 ? 19.777 -1.458 -5.460 1.00 70.44 203 PRO A CA 1
ATOM 1557 C C . PRO A 1 203 ? 19.445 -2.260 -4.201 1.00 70.44 203 PRO A C 1
ATOM 1559 O O . PRO A 1 203 ? 18.282 -2.445 -3.861 1.00 70.44 203 PRO A O 1
ATOM 1562 N N . LYS A 1 204 ? 20.476 -2.654 -3.440 1.00 66.00 204 LYS A N 1
ATOM 1563 C CA . LYS A 1 204 ? 20.289 -3.307 -2.137 1.00 66.00 204 LYS A CA 1
ATOM 1564 C C . LYS A 1 204 ? 19.668 -2.323 -1.150 1.00 66.00 204 LYS A C 1
ATOM 1566 O O . LYS A 1 204 ? 20.368 -1.479 -0.590 1.00 66.00 204 LYS A O 1
ATOM 1571 N N . ASN A 1 205 ? 18.366 -2.434 -0.921 1.00 58.59 205 ASN A N 1
ATOM 1572 C CA . ASN A 1 205 ? 17.664 -1.670 0.099 1.00 58.59 205 ASN A CA 1
ATOM 1573 C C . ASN A 1 205 ? 16.886 -2.623 1.008 1.00 58.59 205 ASN A C 1
ATOM 1575 O O . ASN A 1 205 ? 16.085 -3.411 0.535 1.00 58.59 205 ASN A O 1
ATOM 1579 N N . LYS A 1 206 ? 17.099 -2.523 2.324 1.00 49.41 206 LYS A N 1
ATOM 1580 C CA . LYS A 1 206 ? 16.411 -3.359 3.323 1.00 49.41 206 LYS A CA 1
ATOM 1581 C C . LYS A 1 206 ? 14.920 -3.034 3.476 1.00 49.41 206 LYS A C 1
ATOM 1583 O O . LYS A 1 206 ? 14.231 -3.747 4.191 1.00 49.41 206 LYS A O 1
ATOM 1588 N N . ALA A 1 207 ? 14.461 -1.921 2.906 1.00 49.38 207 ALA A N 1
ATOM 1589 C CA . ALA A 1 207 ? 13.134 -1.373 3.168 1.00 49.38 207 ALA A CA 1
ATOM 1590 C C . ALA A 1 207 ? 12.160 -1.459 1.987 1.00 49.38 207 ALA A C 1
ATOM 1592 O O . ALA A 1 207 ? 10.986 -1.175 2.198 1.00 49.38 207 ALA A O 1
ATOM 1593 N N . LYS A 1 208 ? 12.628 -1.738 0.759 1.00 59.50 208 LYS A N 1
ATOM 1594 C CA . LYS A 1 208 ? 11.786 -1.689 -0.445 1.00 59.50 208 LYS A CA 1
ATOM 1595 C C . LYS A 1 208 ? 12.271 -2.622 -1.532 1.00 59.50 208 LYS A C 1
ATOM 1597 O O . LYS A 1 208 ? 13.472 -2.654 -1.810 1.00 59.50 208 LYS A O 1
ATOM 1602 N N . ASP A 1 209 ? 11.302 -3.220 -2.203 1.00 78.19 209 ASP A N 1
ATOM 1603 C CA . ASP A 1 209 ? 11.536 -4.108 -3.323 1.00 78.19 209 ASP A CA 1
ATOM 1604 C C . ASP A 1 209 ? 11.720 -3.312 -4.608 1.00 78.19 209 ASP A C 1
ATOM 1606 O O . ASP A 1 209 ? 10.989 -2.368 -4.925 1.00 78.19 209 ASP A O 1
ATOM 1610 N N . TRP A 1 210 ? 12.790 -3.662 -5.308 1.00 89.38 210 TRP A N 1
ATOM 1611 C CA . TRP A 1 210 ? 13.116 -3.140 -6.620 1.00 89.38 210 TRP A CA 1
ATOM 1612 C C . TRP A 1 210 ? 12.871 -4.237 -7.630 1.00 89.38 210 TRP A C 1
ATOM 1614 O O . TRP A 1 210 ? 13.187 -5.397 -7.377 1.00 89.38 210 TRP A O 1
ATOM 1624 N N . TYR A 1 211 ? 12.362 -3.853 -8.789 1.00 93.06 211 TYR A N 1
ATOM 1625 C CA . TYR A 1 211 ? 12.087 -4.774 -9.875 1.00 93.06 211 TYR A CA 1
ATOM 1626 C C . TYR A 1 211 ? 12.843 -4.343 -11.119 1.00 93.06 211 TYR A C 1
ATOM 1628 O O . TYR A 1 211 ? 12.922 -3.159 -11.441 1.00 93.06 211 TYR A O 1
ATOM 1636 N N . SER A 1 212 ? 13.420 -5.325 -11.795 1.00 93.19 212 SER A N 1
ATOM 1637 C CA . SER A 1 212 ? 14.005 -5.213 -13.118 1.00 93.19 212 SER A CA 1
ATOM 1638 C C . SER A 1 212 ? 12.898 -5.352 -14.150 1.00 93.19 212 SER A C 1
ATOM 1640 O O . SER A 1 212 ? 12.332 -6.430 -14.295 1.00 93.19 212 SER A O 1
ATOM 1642 N N . VAL A 1 213 ? 12.642 -4.284 -14.895 1.00 94.50 213 VAL A N 1
ATOM 1643 C CA . VAL A 1 213 ? 11.678 -4.241 -15.995 1.00 94.50 213 VAL A CA 1
ATOM 1644 C C . VAL A 1 213 ? 12.458 -4.066 -17.292 1.00 94.50 213 VAL A C 1
ATOM 1646 O O . VAL A 1 213 ? 13.087 -3.029 -17.514 1.00 94.50 213 VAL A O 1
ATOM 1649 N N . VAL A 1 214 ? 12.460 -5.103 -18.127 1.00 92.12 214 VAL A N 1
ATOM 1650 C CA . VAL A 1 214 ? 13.098 -5.091 -19.448 1.00 92.12 214 VAL A CA 1
ATOM 1651 C C . VAL A 1 214 ? 12.083 -4.592 -20.473 1.00 92.12 214 VAL A C 1
ATOM 1653 O O . VAL A 1 214 ? 10.976 -5.113 -20.545 1.00 92.12 214 VAL A O 1
ATOM 1656 N N . ALA A 1 215 ? 12.444 -3.590 -21.275 1.00 90.44 215 ALA A N 1
ATOM 1657 C CA . ALA A 1 215 ? 11.614 -3.100 -22.376 1.00 90.44 215 ALA A CA 1
ATOM 1658 C C . ALA A 1 215 ? 11.710 -4.044 -23.592 1.00 90.44 215 ALA A C 1
ATOM 1660 O O . ALA A 1 215 ? 12.305 -3.693 -24.615 1.00 90.44 215 ALA A O 1
ATOM 1661 N N . ASP A 1 216 ? 11.197 -5.264 -23.446 1.00 87.38 216 ASP A N 1
ATOM 1662 C CA . ASP A 1 216 ? 11.166 -6.283 -24.497 1.00 87.38 216 ASP A CA 1
ATOM 1663 C C . ASP A 1 216 ? 9.989 -6.084 -25.479 1.00 87.38 216 ASP A C 1
ATOM 1665 O O . ASP A 1 216 ? 9.406 -5.001 -25.597 1.00 87.38 216 ASP A O 1
ATOM 1669 N N . ASP A 1 217 ? 9.677 -7.109 -26.269 1.00 86.75 217 ASP A N 1
ATOM 1670 C CA . ASP A 1 217 ? 8.627 -7.069 -27.280 1.00 86.75 217 ASP A CA 1
ATOM 1671 C C . ASP A 1 217 ? 7.203 -7.175 -26.724 1.00 86.75 217 ASP A C 1
ATOM 1673 O O . ASP A 1 217 ? 6.264 -6.812 -27.444 1.00 86.75 217 ASP A O 1
ATOM 1677 N N . THR A 1 218 ? 7.050 -7.584 -25.463 1.00 89.12 218 THR A N 1
ATOM 1678 C CA . THR A 1 218 ? 5.762 -7.648 -24.768 1.00 89.12 218 THR A CA 1
ATOM 1679 C C . THR A 1 218 ? 5.262 -6.255 -24.383 1.00 89.12 218 THR A C 1
ATOM 1681 O O . THR A 1 218 ? 4.056 -6.027 -24.298 1.00 89.12 218 THR A O 1
ATOM 1684 N N . PHE A 1 219 ? 6.162 -5.277 -24.227 1.00 90.50 219 PHE A N 1
ATOM 1685 C CA . PHE A 1 219 ? 5.796 -3.908 -23.878 1.00 90.50 219 PHE A CA 1
ATOM 1686 C C . PHE A 1 219 ? 5.405 -3.048 -25.085 1.00 90.50 219 PHE A C 1
ATOM 1688 O O . PHE A 1 219 ? 6.140 -2.883 -26.063 1.00 90.50 219 PHE A O 1
ATOM 1695 N N . THR A 1 220 ? 4.269 -2.362 -24.951 1.00 90.25 220 THR A N 1
ATOM 1696 C CA . THR A 1 220 ? 4.023 -1.120 -25.696 1.00 90.25 220 THR A CA 1
ATOM 1697 C C . THR A 1 220 ? 4.671 0.062 -24.963 1.00 90.25 220 THR A C 1
ATOM 1699 O O . THR A 1 220 ? 4.839 -0.003 -23.741 1.00 90.25 220 THR A O 1
ATOM 1702 N N . PRO A 1 221 ? 4.992 1.179 -25.650 1.00 90.50 221 PRO A N 1
ATOM 1703 C CA . PRO A 1 221 ? 5.504 2.370 -24.974 1.00 90.50 221 PRO A CA 1
ATOM 1704 C C . PRO A 1 221 ? 4.603 2.855 -23.836 1.00 90.50 221 PRO A C 1
ATOM 1706 O O . PRO A 1 221 ? 5.110 3.186 -22.771 1.00 90.50 221 PRO A O 1
ATOM 1709 N N . GLN A 1 222 ? 3.279 2.846 -24.035 1.00 91.62 222 GLN A N 1
ATOM 1710 C CA . GLN A 1 222 ? 2.339 3.296 -23.009 1.00 91.62 222 GLN A CA 1
ATOM 1711 C C . GLN A 1 222 ? 2.340 2.369 -21.790 1.00 91.62 222 GLN A C 1
ATOM 1713 O O . GLN A 1 222 ? 2.494 2.865 -20.682 1.00 91.62 222 GLN A O 1
ATOM 1718 N N . ALA A 1 223 ? 2.269 1.047 -21.985 1.00 91.38 223 ALA A N 1
ATOM 1719 C CA . ALA A 1 223 ? 2.316 0.088 -20.877 1.00 91.38 223 ALA A CA 1
ATOM 1720 C C . ALA A 1 223 ? 3.604 0.240 -20.049 1.00 91.38 223 ALA A C 1
ATOM 1722 O O . ALA A 1 223 ? 3.573 0.222 -18.822 1.00 91.38 223 ALA A O 1
ATOM 1723 N N . TYR A 1 224 ? 4.740 0.482 -20.711 1.00 94.19 224 TYR A N 1
ATOM 1724 C CA . TYR A 1 224 ? 6.006 0.731 -20.022 1.00 94.19 224 TYR A CA 1
ATOM 1725 C C . TYR A 1 224 ? 5.999 2.049 -19.232 1.00 94.19 224 TYR A C 1
ATOM 1727 O O . TYR A 1 224 ? 6.554 2.135 -18.137 1.00 94.19 224 TYR A O 1
ATOM 1735 N N . TYR A 1 225 ? 5.371 3.096 -19.769 1.00 94.81 225 TYR A N 1
ATOM 1736 C CA . TYR A 1 225 ? 5.208 4.366 -19.063 1.00 94.81 225 TYR A CA 1
ATOM 1737 C C . TYR A 1 225 ? 4.247 4.261 -17.876 1.00 94.81 225 TYR A C 1
ATOM 1739 O O . TYR A 1 225 ? 4.521 4.865 -16.841 1.00 94.81 225 TYR A O 1
ATOM 1747 N N . ASP A 1 226 ? 3.199 3.444 -17.972 1.00 94.25 226 ASP A N 1
ATOM 1748 C CA . ASP A 1 226 ? 2.264 3.194 -16.871 1.00 94.25 226 ASP A CA 1
ATOM 1749 C C . ASP A 1 226 ? 2.969 2.524 -15.675 1.00 94.25 226 ASP A C 1
ATOM 1751 O O . ASP A 1 226 ? 2.681 2.850 -14.522 1.00 94.25 226 ASP A O 1
ATOM 1755 N N . VAL A 1 227 ? 3.970 1.669 -15.926 1.00 95.94 227 VAL A N 1
ATOM 1756 C CA . VAL A 1 227 ? 4.841 1.111 -14.871 1.00 95.94 227 VAL A CA 1
ATOM 1757 C C . VAL A 1 227 ? 5.620 2.219 -14.148 1.00 95.94 227 VAL A C 1
ATOM 1759 O O . VAL A 1 227 ? 5.723 2.220 -12.918 1.00 95.94 227 VAL A O 1
ATOM 1762 N N . LEU A 1 228 ? 6.161 3.195 -14.886 1.00 94.75 228 LEU A N 1
ATOM 1763 C CA . LEU A 1 228 ? 6.881 4.330 -14.294 1.00 94.75 228 LEU A CA 1
ATOM 1764 C C . LEU A 1 228 ? 5.938 5.259 -13.519 1.00 94.75 228 LEU A C 1
ATOM 1766 O O . LEU A 1 228 ? 6.288 5.723 -12.431 1.00 94.75 228 LEU A O 1
ATOM 1770 N N . ASP A 1 229 ? 4.737 5.496 -14.042 1.00 92.62 229 ASP A N 1
ATOM 1771 C CA . ASP A 1 229 ? 3.700 6.264 -13.357 1.00 92.62 229 ASP A CA 1
ATOM 1772 C C . ASP A 1 229 ? 3.275 5.586 -12.057 1.00 92.62 229 ASP A C 1
ATOM 1774 O O . ASP A 1 229 ? 3.096 6.266 -11.046 1.00 92.62 229 ASP A O 1
ATOM 1778 N N . ARG A 1 230 ? 3.147 4.252 -12.057 1.00 93.25 230 ARG A N 1
ATOM 1779 C CA . ARG A 1 230 ? 2.822 3.473 -10.860 1.00 93.25 230 ARG A CA 1
ATOM 1780 C C . ARG A 1 230 ? 3.883 3.657 -9.781 1.00 93.25 230 ARG A C 1
ATOM 1782 O O . ARG A 1 230 ? 3.531 3.895 -8.629 1.00 93.25 230 ARG A O 1
ATOM 1789 N N . ALA A 1 231 ? 5.163 3.633 -10.145 1.00 91.12 231 ALA A N 1
ATOM 1790 C CA . ALA A 1 231 ? 6.257 3.888 -9.210 1.00 91.12 231 ALA A CA 1
ATOM 1791 C C . ALA A 1 231 ? 6.21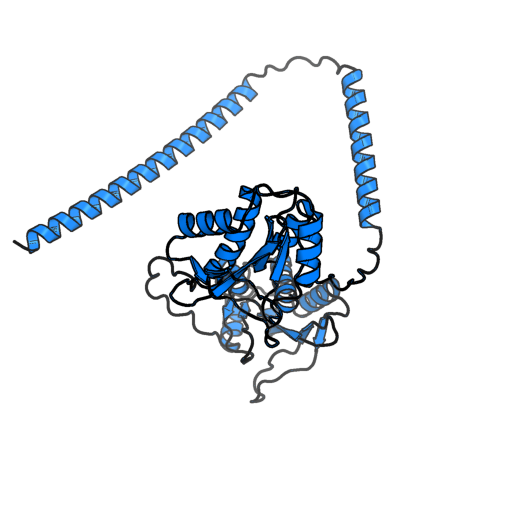4 5.304 -8.609 1.00 91.12 231 ALA A C 1
ATOM 1793 O O . ALA A 1 231 ? 6.454 5.487 -7.413 1.00 91.12 231 ALA A O 1
ATOM 1794 N N . ILE A 1 232 ? 5.878 6.312 -9.421 1.00 87.19 232 ILE A N 1
ATOM 1795 C CA . ILE A 1 232 ? 5.688 7.688 -8.943 1.00 87.19 232 ILE A CA 1
ATOM 1796 C C . ILE A 1 232 ? 4.457 7.781 -8.046 1.00 87.19 232 ILE A C 1
ATOM 1798 O O . ILE A 1 232 ? 4.537 8.424 -7.005 1.00 87.19 232 ILE A O 1
ATOM 1802 N N . ALA A 1 233 ? 3.342 7.143 -8.412 1.00 87.31 233 ALA A N 1
ATOM 1803 C CA . ALA A 1 233 ? 2.124 7.112 -7.609 1.00 87.31 233 ALA A CA 1
ATOM 1804 C C . ALA A 1 233 ? 2.392 6.489 -6.239 1.00 87.31 233 ALA A C 1
ATOM 1806 O O . ALA A 1 233 ? 2.077 7.115 -5.240 1.00 87.31 233 ALA A O 1
ATOM 1807 N N . LEU A 1 234 ? 3.092 5.352 -6.182 1.00 86.12 234 LEU A N 1
ATOM 1808 C CA . LEU A 1 234 ? 3.502 4.728 -4.922 1.00 86.12 234 LEU A CA 1
ATOM 1809 C C . LEU A 1 234 ? 4.297 5.696 -4.044 1.00 86.12 234 LEU A C 1
ATOM 1811 O O . LEU A 1 234 ? 4.005 5.858 -2.867 1.00 86.12 234 LEU A O 1
ATOM 1815 N N . ILE A 1 235 ? 5.278 6.396 -4.613 1.00 81.38 235 ILE A N 1
ATOM 1816 C CA . ILE A 1 235 ? 6.100 7.333 -3.837 1.00 81.38 235 ILE A CA 1
ATOM 1817 C C . ILE A 1 235 ? 5.328 8.589 -3.464 1.00 81.38 235 ILE A C 1
ATOM 1819 O O . ILE A 1 235 ? 5.561 9.149 -2.399 1.00 81.38 235 ILE A O 1
ATOM 1823 N N . ARG A 1 236 ? 4.434 9.061 -4.329 1.00 74.81 236 ARG A N 1
ATOM 1824 C CA . ARG A 1 236 ? 3.573 10.203 -4.048 1.00 74.81 236 ARG A CA 1
ATOM 1825 C C . ARG A 1 236 ? 2.607 9.861 -2.926 1.00 74.81 236 ARG A C 1
ATOM 1827 O O . ARG A 1 236 ? 2.491 10.653 -2.009 1.00 74.81 236 ARG A O 1
ATOM 1834 N N . ASP A 1 237 ? 1.969 8.706 -2.973 1.00 74.00 237 ASP A N 1
ATOM 1835 C CA . ASP A 1 237 ? 1.009 8.271 -1.963 1.00 74.00 237 ASP A CA 1
ATOM 1836 C C . ASP A 1 237 ? 1.714 8.023 -0.615 1.00 74.00 237 ASP A C 1
ATOM 1838 O O . ASP A 1 237 ? 1.147 8.283 0.439 1.00 74.00 237 ASP A O 1
ATOM 1842 N N . GLU A 1 238 ? 2.993 7.637 -0.638 1.00 66.81 238 GLU A N 1
ATOM 1843 C CA . GLU A 1 238 ? 3.842 7.549 0.556 1.00 66.81 238 GLU A CA 1
ATOM 1844 C C . GLU A 1 238 ? 4.393 8.890 1.072 1.00 66.81 238 GLU A C 1
ATOM 1846 O O . GLU A 1 238 ? 4.800 8.982 2.232 1.00 66.81 238 GLU A O 1
ATOM 1851 N N . ALA A 1 239 ? 4.539 9.895 0.205 1.00 52.59 239 ALA A N 1
ATOM 1852 C CA . ALA A 1 239 ? 5.239 11.137 0.527 1.00 52.59 239 ALA A CA 1
ATOM 1853 C C . ALA A 1 239 ? 4.348 12.374 0.560 1.00 52.59 239 ALA A C 1
ATOM 1855 O O . ALA A 1 239 ? 4.778 13.421 1.040 1.00 52.59 239 ALA A O 1
ATOM 1856 N N . LEU A 1 240 ? 3.108 12.254 0.104 1.00 39.66 240 LEU A N 1
ATOM 1857 C CA . LEU A 1 240 ? 2.025 13.033 0.656 1.00 39.66 240 LEU A CA 1
ATOM 1858 C C . LEU A 1 240 ? 1.968 12.660 2.152 1.00 39.66 240 LEU A C 1
ATOM 1860 O O . LEU A 1 240 ? 1.690 11.504 2.470 1.00 39.66 240 LEU A O 1
ATOM 1864 N N . PRO A 1 241 ? 2.203 13.586 3.105 1.00 40.19 241 PRO A N 1
ATOM 1865 C CA . PRO A 1 241 ? 1.488 13.468 4.356 1.00 40.19 241 PRO A CA 1
ATOM 1866 C C . PRO A 1 241 ? 0.031 13.383 3.930 1.00 40.19 241 PRO A C 1
ATOM 1868 O O . PRO A 1 241 ? -0.376 14.129 3.034 1.00 40.19 241 PRO A O 1
ATOM 1871 N N . VAL A 1 242 ? -0.699 12.426 4.493 1.00 34.75 242 VAL A N 1
ATOM 1872 C CA . VAL A 1 242 ? -2.153 12.323 4.376 1.00 34.75 242 VAL A CA 1
ATOM 1873 C C . VAL A 1 242 ? -2.709 13.744 4.264 1.00 34.75 242 VAL A C 1
ATOM 1875 O O . VAL A 1 242 ? -2.645 14.492 5.237 1.00 34.75 242 VAL A O 1
ATOM 1878 N N . GLN A 1 243 ? -3.108 14.174 3.059 1.00 30.88 243 GLN A N 1
ATOM 1879 C CA . GLN A 1 243 ? -3.668 15.507 2.904 1.00 30.88 243 GLN A CA 1
ATOM 1880 C C . GLN A 1 243 ? -4.987 15.460 3.652 1.00 30.88 243 GLN A C 1
ATOM 1882 O O . GLN A 1 243 ? -5.927 14.773 3.246 1.00 30.88 243 GLN A O 1
ATOM 1887 N N . GLU A 1 244 ? -4.996 16.154 4.785 1.00 36.84 244 GLU A N 1
ATOM 1888 C CA . GLU A 1 244 ? -6.191 16.632 5.444 1.00 36.84 244 GLU A CA 1
ATOM 1889 C C . GLU A 1 244 ? -7.154 17.144 4.366 1.00 36.84 244 GLU A C 1
ATOM 1891 O O . GLU A 1 244 ? -6.821 18.000 3.541 1.00 36.84 244 GLU A O 1
ATOM 1896 N N . GLN A 1 245 ? -8.369 16.595 4.380 1.00 29.58 245 GLN A N 1
ATOM 1897 C CA . GLN A 1 245 ? -9.558 17.275 3.873 1.00 29.58 245 GLN A CA 1
ATOM 1898 C C . GLN A 1 245 ? -9.542 18.751 4.328 1.00 29.58 245 GLN A C 1
ATOM 1900 O O . GLN A 1 245 ? -8.917 19.030 5.353 1.00 29.58 245 GLN A O 1
ATOM 1905 N N . PRO A 1 246 ? -10.193 19.697 3.606 1.00 26.03 246 PRO A N 1
ATOM 1906 C CA . PRO A 1 246 ? -10.246 21.109 4.014 1.00 26.03 246 PRO A CA 1
ATOM 1907 C C . PRO A 1 246 ? -10.464 21.171 5.515 1.00 26.03 246 PRO A C 1
ATOM 1909 O O . PRO A 1 246 ? -11.443 20.560 5.938 1.00 26.03 246 PRO A O 1
ATOM 1912 N N . ALA A 1 247 ? -9.517 21.784 6.248 1.00 33.31 247 ALA A N 1
ATOM 1913 C CA . ALA A 1 247 ? -9.337 21.603 7.690 1.00 33.31 247 ALA A CA 1
ATOM 1914 C C . ALA A 1 247 ? -10.651 21.161 8.343 1.00 33.31 247 ALA A C 1
ATOM 1916 O O . ALA A 1 247 ? -11.557 22.000 8.464 1.00 33.31 247 ALA A O 1
ATOM 1917 N N . PRO A 1 248 ? -10.829 19.865 8.685 1.00 36.25 248 PRO A N 1
ATOM 1918 C CA . PRO A 1 248 ? -11.880 19.540 9.622 1.00 36.25 248 PRO A CA 1
ATOM 1919 C C . PRO A 1 248 ? -11.524 20.397 10.822 1.00 36.25 248 PRO A C 1
ATOM 1921 O O . PRO A 1 248 ? -10.381 20.344 11.273 1.00 36.25 248 PRO A O 1
ATOM 1924 N N . VAL A 1 249 ? -12.437 21.293 11.199 1.00 36.47 249 VAL A N 1
ATOM 1925 C CA . VAL A 1 249 ? -12.356 22.120 12.404 1.00 36.47 249 VAL A CA 1
ATOM 1926 C C . VAL A 1 249 ? -11.585 21.327 13.438 1.00 36.47 249 VAL A C 1
ATOM 1928 O O . VAL A 1 249 ? -12.158 20.349 13.890 1.00 36.47 249 VAL A O 1
ATOM 1931 N N . GLU A 1 250 ? -10.312 21.685 13.665 1.00 34.59 250 GLU A N 1
ATOM 1932 C CA . GLU A 1 250 ? -9.300 20.966 14.449 1.00 34.59 250 GLU A CA 1
ATOM 1933 C C . GLU A 1 250 ? -9.941 19.881 15.331 1.00 34.59 250 GLU A C 1
ATOM 1935 O O . GLU A 1 250 ? -10.259 20.118 16.497 1.00 34.59 250 GLU A O 1
ATOM 1940 N N . GLU A 1 251 ? -10.252 18.713 14.752 1.00 42.28 251 GLU A N 1
ATOM 1941 C CA . GLU A 1 251 ? -10.839 17.628 15.529 1.00 42.28 251 GLU A CA 1
ATOM 1942 C C . GLU A 1 251 ? -9.627 16.986 16.163 1.00 42.28 251 GLU A C 1
ATOM 1944 O O . GLU A 1 251 ? -8.959 16.157 15.547 1.00 42.28 251 GLU A O 1
ATOM 1949 N N . ALA A 1 252 ? -9.288 17.522 17.341 1.00 38.75 252 ALA A N 1
ATOM 1950 C CA . ALA A 1 252 ? -8.228 17.080 18.227 1.00 38.75 252 ALA A CA 1
ATOM 1951 C C . ALA A 1 252 ? -7.912 15.605 17.975 1.00 38.75 252 ALA A C 1
ATOM 1953 O O . ALA A 1 252 ? -8.839 14.790 18.062 1.00 38.75 252 ALA A O 1
ATOM 1954 N N . GLU A 1 253 ? -6.644 15.285 17.646 1.00 45.59 253 GLU A N 1
ATOM 1955 C CA . GLU A 1 253 ? -6.150 13.903 17.570 1.00 45.59 253 GLU A CA 1
ATOM 1956 C C . GLU A 1 253 ? -6.878 13.104 18.640 1.00 45.59 253 GLU A C 1
ATOM 1958 O O . GLU A 1 253 ? -6.746 13.422 19.828 1.00 45.59 253 GLU A O 1
ATOM 1963 N N . ALA A 1 254 ? -7.738 12.169 18.214 1.00 52.31 254 ALA A N 1
ATOM 1964 C CA . ALA A 1 254 ? -8.584 11.465 19.160 1.00 52.31 254 ALA A CA 1
ATOM 1965 C C . ALA A 1 254 ? -7.641 10.873 20.212 1.00 52.31 254 ALA A C 1
ATOM 1967 O O . ALA A 1 254 ? -6.733 10.125 19.830 1.00 52.31 254 ALA A O 1
ATOM 1968 N N . PRO A 1 255 ? -7.775 11.286 21.483 1.00 62.94 255 PRO A N 1
ATOM 1969 C CA . PRO A 1 255 ? -6.739 11.066 22.474 1.00 62.94 255 PRO A CA 1
ATOM 1970 C C . PRO A 1 255 ? -6.414 9.579 22.538 1.00 62.94 255 PRO A C 1
ATOM 1972 O O . PRO A 1 255 ? -7.321 8.747 22.446 1.00 62.94 255 PRO A O 1
ATOM 1975 N N . GLU A 1 256 ? -5.126 9.240 22.670 1.00 81.19 256 GLU A N 1
ATOM 1976 C CA . GLU A 1 256 ? -4.734 7.849 22.901 1.00 81.19 256 GLU A CA 1
ATOM 1977 C C . GLU A 1 256 ? -5.554 7.301 24.068 1.00 81.19 256 GLU A C 1
ATOM 1979 O O . GLU A 1 256 ? -5.515 7.839 25.178 1.00 81.19 256 GLU A O 1
ATOM 1984 N N . VAL A 1 257 ? -6.298 6.225 23.822 1.00 83.06 257 VAL A N 1
ATOM 1985 C CA . VAL A 1 257 ? -7.140 5.633 24.853 1.00 83.06 257 VAL A CA 1
ATOM 1986 C C . VAL A 1 257 ? -6.307 4.684 25.693 1.00 83.06 257 VAL A C 1
ATOM 1988 O O . VAL A 1 257 ? -5.570 3.816 25.212 1.00 83.06 257 VAL A O 1
ATOM 1991 N N . THR A 1 258 ? -6.434 4.820 27.000 1.00 84.94 258 THR A N 1
ATOM 1992 C CA . THR A 1 258 ? -5.915 3.834 27.934 1.00 84.94 258 THR A CA 1
ATOM 1993 C C . THR A 1 258 ? -6.747 2.553 27.853 1.00 84.94 258 THR A C 1
ATOM 1995 O O . THR A 1 258 ? -7.932 2.555 27.505 1.00 84.94 258 THR A O 1
ATOM 1998 N N . LEU A 1 259 ? -6.152 1.425 28.250 1.00 81.00 259 LEU A N 1
ATOM 1999 C CA . LEU A 1 259 ? -6.894 0.169 28.405 1.00 81.00 259 LEU A CA 1
ATOM 2000 C C . LEU A 1 259 ? -8.092 0.334 29.359 1.00 81.00 259 LEU A C 1
ATOM 2002 O O . LEU A 1 259 ? -9.157 -0.221 29.121 1.00 81.00 259 LEU A O 1
ATOM 2006 N N . LYS A 1 260 ? -7.947 1.146 30.415 1.00 82.44 260 LYS A N 1
ATOM 2007 C CA . LYS A 1 260 ? -9.033 1.420 31.365 1.00 82.44 260 LYS A CA 1
ATOM 2008 C C . LYS A 1 260 ? -10.220 2.113 30.690 1.00 82.44 260 LYS A C 1
ATOM 2010 O O . LYS A 1 260 ? -11.356 1.747 30.971 1.00 82.44 260 LYS A O 1
ATOM 2015 N N . GLU A 1 261 ? -9.966 3.088 29.821 1.00 83.62 261 GLU A N 1
ATOM 2016 C CA . GLU A 1 261 ? -11.015 3.774 29.053 1.00 83.62 261 GLU A CA 1
ATOM 2017 C C . GLU A 1 261 ? -11.666 2.838 28.040 1.00 83.62 261 GLU A C 1
ATOM 2019 O O . GLU A 1 261 ? -12.886 2.821 27.932 1.00 83.62 261 GLU A O 1
ATOM 2024 N N . SER A 1 262 ? -10.877 1.982 27.389 1.00 84.81 262 SER A N 1
ATOM 2025 C CA . SER A 1 262 ? -11.394 0.972 26.457 1.00 84.81 262 SER A CA 1
ATOM 2026 C C . SER A 1 262 ? -12.327 -0.026 27.145 1.00 84.81 262 SER A C 1
ATOM 2028 O O . SER A 1 262 ? -13.435 -0.271 26.682 1.00 84.81 262 SER A O 1
ATOM 2030 N N . MET A 1 263 ? -11.925 -0.548 28.305 1.00 83.06 263 MET A N 1
ATOM 2031 C CA . MET A 1 263 ? -12.769 -1.449 29.092 1.00 83.06 263 MET A CA 1
ATOM 2032 C C . MET A 1 263 ? -14.003 -0.734 29.659 1.00 83.06 263 MET A C 1
ATOM 2034 O O . MET A 1 263 ? -15.068 -1.333 29.775 1.00 83.06 263 MET A O 1
ATOM 2038 N N . ALA A 1 264 ? -13.891 0.549 30.019 1.00 83.69 264 ALA A N 1
ATOM 2039 C CA . ALA A 1 264 ? -15.043 1.337 30.450 1.00 83.69 264 ALA A CA 1
ATOM 2040 C C . ALA A 1 264 ? -16.035 1.569 29.299 1.00 83.69 264 ALA A C 1
ATOM 2042 O O . ALA A 1 264 ? -17.240 1.461 29.519 1.00 83.69 264 ALA A O 1
ATOM 2043 N N . ALA A 1 265 ? -15.541 1.821 28.083 1.00 84.19 265 ALA A N 1
ATOM 2044 C CA . ALA A 1 265 ? -16.359 1.902 26.879 1.00 84.19 265 ALA A CA 1
ATOM 2045 C C . ALA A 1 265 ? -17.051 0.562 26.600 1.00 84.19 265 ALA A C 1
ATOM 2047 O O . ALA A 1 265 ? -18.267 0.540 26.447 1.00 84.19 265 ALA A O 1
ATOM 2048 N N . ALA A 1 266 ? -16.330 -0.562 26.687 1.00 83.94 266 ALA A N 1
ATOM 2049 C CA . ALA A 1 266 ? -16.931 -1.891 26.589 1.00 83.94 266 ALA A CA 1
ATOM 2050 C C . ALA A 1 266 ? -18.041 -2.096 27.625 1.00 83.94 266 ALA A C 1
ATOM 2052 O O . ALA A 1 266 ? -19.116 -2.561 27.279 1.00 83.94 266 ALA A O 1
ATOM 2053 N N . LYS A 1 267 ? -17.880 -1.648 28.874 1.00 84.38 267 LYS A N 1
ATOM 2054 C CA . LYS A 1 267 ? -18.975 -1.711 29.858 1.00 84.38 267 LYS A CA 1
ATOM 2055 C C . LYS A 1 267 ? -20.214 -0.911 29.455 1.00 84.38 267 LYS A C 1
ATOM 2057 O O . LYS A 1 267 ? -21.315 -1.313 29.825 1.00 84.38 267 LYS A O 1
ATOM 2062 N N . GLN A 1 268 ? -20.062 0.177 28.710 1.00 83.19 268 GLN A N 1
ATOM 2063 C CA . GLN A 1 268 ? -21.180 1.015 28.272 1.00 83.19 268 GLN A CA 1
ATOM 2064 C C . GLN A 1 268 ? -21.837 0.503 26.987 1.00 83.19 268 GLN A C 1
ATOM 2066 O O . GLN A 1 268 ? -23.062 0.476 26.913 1.00 83.19 268 GLN A O 1
ATOM 2071 N N . THR A 1 269 ? -21.044 0.089 25.998 1.00 82.69 269 THR A N 1
ATOM 2072 C CA . THR A 1 269 ? -21.525 -0.216 24.640 1.00 82.69 269 THR A CA 1
ATOM 2073 C C . THR A 1 269 ? -21.352 -1.676 24.232 1.00 82.69 269 THR A C 1
ATOM 2075 O O . THR A 1 269 ? -22.021 -2.126 23.308 1.00 82.69 269 THR A O 1
ATOM 2078 N N . GLY A 1 270 ? -20.488 -2.424 24.915 1.00 79.25 270 GLY A N 1
ATOM 2079 C CA . GLY A 1 270 ? -20.078 -3.775 24.546 1.00 79.25 270 GLY A CA 1
ATOM 2080 C C . GLY A 1 270 ? -21.223 -4.786 24.513 1.00 79.25 270 GLY A C 1
ATOM 2081 O O . GLY A 1 270 ? -22.126 -4.769 25.358 1.00 79.25 270 GLY A O 1
ATOM 2082 N N . ALA A 1 271 ? -21.146 -5.688 23.538 1.00 82.12 271 ALA A N 1
ATOM 2083 C CA . ALA A 1 271 ? -22.111 -6.750 23.305 1.00 82.12 271 ALA A CA 1
ATOM 2084 C C . ALA A 1 271 ? -21.680 -8.015 24.048 1.00 82.12 271 ALA A C 1
ATOM 2086 O O . ALA A 1 271 ? -20.738 -8.696 23.643 1.00 82.12 271 ALA A O 1
ATOM 2087 N N . SER A 1 272 ? -22.376 -8.328 25.141 1.00 82.69 272 SER A N 1
ATOM 2088 C CA . SER A 1 272 ? -22.153 -9.585 25.856 1.00 82.69 272 SER A CA 1
ATOM 2089 C C . SER A 1 272 ? -22.586 -10.770 24.992 1.00 82.69 272 SER A C 1
ATOM 2091 O O . SER A 1 272 ? -23.667 -10.749 24.401 1.00 82.69 272 SER A O 1
ATOM 2093 N N . GLY A 1 273 ? -21.740 -11.796 24.917 1.00 78.56 273 GLY A N 1
ATOM 2094 C CA . GLY A 1 273 ? -22.058 -13.058 24.246 1.00 78.56 273 GLY A CA 1
ATOM 2095 C C . GLY A 1 273 ? -22.004 -13.041 22.714 1.00 78.56 273 GLY A C 1
ATOM 2096 O O . GLY A 1 273 ? -22.286 -14.076 22.118 1.00 78.56 273 GLY A O 1
ATOM 2097 N N . LEU A 1 274 ? -21.628 -11.924 22.071 1.00 87.00 274 LEU A N 1
ATOM 2098 C CA . LEU A 1 274 ? -21.403 -11.885 20.615 1.00 87.00 274 LEU A CA 1
ATOM 2099 C C . LEU A 1 274 ? -20.165 -12.703 20.219 1.00 87.00 274 LEU A C 1
ATOM 2101 O O . LEU A 1 274 ? -20.190 -13.471 19.267 1.00 87.00 274 LEU A O 1
ATOM 2105 N N . VAL A 1 275 ? -19.086 -12.520 20.975 1.00 89.31 275 VAL A N 1
ATOM 2106 C CA . VAL A 1 275 ? -17.858 -13.319 20.948 1.00 89.31 275 VAL A CA 1
ATOM 2107 C C . VAL A 1 275 ? -17.387 -13.473 22.387 1.00 89.31 275 VAL A C 1
ATOM 2109 O O . VAL A 1 275 ? -17.714 -12.654 23.244 1.00 89.31 275 VAL A O 1
ATOM 2112 N N . SER A 1 276 ? -16.594 -14.502 22.656 1.00 88.69 276 SER A N 1
ATOM 2113 C CA . SER A 1 276 ? -15.930 -14.700 23.948 1.00 88.69 276 SER A CA 1
ATOM 2114 C C . SER A 1 276 ? -14.428 -14.841 23.736 1.00 88.69 276 SER A C 1
ATOM 2116 O O . SER A 1 276 ? -13.975 -15.115 22.620 1.00 88.69 276 SER A O 1
ATOM 2118 N N . LYS A 1 277 ? -13.626 -14.739 24.804 1.00 84.62 277 LYS A N 1
ATOM 2119 C CA . LYS A 1 277 ? -12.209 -15.142 24.743 1.00 84.62 277 LYS A CA 1
ATOM 2120 C C . LYS A 1 277 ? -12.080 -16.540 24.154 1.00 84.62 277 LYS A C 1
ATOM 2122 O O . LYS A 1 277 ? -11.229 -16.763 23.301 1.00 84.62 277 LYS A O 1
ATOM 2127 N N . LYS A 1 278 ? -12.936 -17.468 24.593 1.00 85.62 278 LYS A N 1
ATOM 2128 C CA . LYS A 1 278 ? -12.931 -18.857 24.131 1.00 85.62 278 LYS A CA 1
ATOM 2129 C C . LYS A 1 278 ? -13.160 -18.953 22.622 1.00 85.62 278 LYS A C 1
ATOM 2131 O O . LYS A 1 278 ? -12.365 -19.604 21.954 1.00 85.62 278 LYS A O 1
ATOM 2136 N N . SER A 1 279 ? -14.179 -18.280 22.091 1.00 90.88 279 SER A N 1
ATOM 2137 C CA . SER A 1 279 ? -14.482 -18.349 20.656 1.00 90.88 279 SER A CA 1
ATOM 2138 C C . SER A 1 279 ? -13.391 -17.694 19.800 1.00 90.88 279 SER A C 1
ATOM 2140 O O . SER A 1 279 ? -13.050 -18.214 18.745 1.00 90.88 279 SER A O 1
ATOM 2142 N N . ILE A 1 280 ? -12.749 -16.624 20.290 1.00 89.88 280 ILE A N 1
ATOM 2143 C CA . ILE A 1 280 ? -11.589 -16.014 19.620 1.00 89.88 280 ILE A CA 1
ATOM 2144 C C . ILE A 1 280 ? -10.384 -16.969 19.595 1.00 89.88 280 ILE A C 1
ATOM 2146 O O . ILE A 1 280 ? -9.702 -17.059 18.575 1.00 89.88 280 ILE A O 1
ATOM 2150 N N . ILE A 1 281 ? -10.117 -17.699 20.686 1.00 85.75 281 ILE A N 1
ATOM 2151 C CA . ILE A 1 281 ? -9.067 -18.734 20.705 1.00 85.75 281 ILE A CA 1
ATOM 2152 C C . ILE A 1 281 ? -9.383 -19.814 19.670 1.00 85.75 281 ILE A C 1
ATOM 2154 O O . ILE A 1 281 ? -8.519 -20.158 18.870 1.00 85.75 281 ILE A O 1
ATOM 2158 N N . GLU A 1 282 ? -10.612 -20.333 19.685 1.00 87.94 282 GLU A N 1
ATOM 2159 C CA . GLU A 1 282 ? -11.058 -21.390 18.775 1.00 87.94 282 GLU A CA 1
ATOM 2160 C C . GLU A 1 282 ? -10.930 -20.958 17.312 1.00 87.94 282 GLU A C 1
ATOM 2162 O O . GLU A 1 282 ? -10.360 -21.707 16.521 1.00 87.94 282 GLU A O 1
ATOM 2167 N N . HIS A 1 283 ? -11.357 -19.736 16.975 1.00 92.50 283 HIS A N 1
ATOM 2168 C CA . HIS A 1 283 ? -11.190 -19.161 15.638 1.00 92.50 283 HIS A CA 1
ATOM 2169 C C . HIS A 1 283 ? -9.716 -19.070 15.241 1.00 92.50 283 HIS A C 1
ATOM 2171 O O . HIS A 1 283 ? -9.311 -19.639 14.233 1.00 92.50 283 HIS A O 1
ATOM 2177 N N . LEU A 1 284 ? -8.877 -18.416 16.049 1.00 89.19 284 LEU A N 1
ATOM 2178 C CA . LEU A 1 284 ? -7.467 -18.216 15.703 1.00 89.19 284 LEU A CA 1
ATOM 2179 C C . LEU A 1 284 ? -6.698 -19.541 15.588 1.00 89.19 284 LEU A C 1
ATOM 2181 O O . LEU A 1 284 ? -5.843 -19.684 14.713 1.00 89.19 284 LEU A O 1
ATOM 2185 N N . THR A 1 285 ? -7.003 -20.524 16.437 1.00 85.81 285 THR A N 1
ATOM 2186 C CA . THR A 1 285 ? -6.426 -21.870 16.341 1.00 85.81 285 THR A CA 1
ATOM 2187 C C . THR A 1 285 ? -6.948 -22.627 15.121 1.00 85.81 285 THR A C 1
ATOM 2189 O O . THR A 1 285 ? -6.161 -23.304 14.466 1.00 85.81 285 THR A O 1
ATOM 2192 N N . ALA A 1 286 ? -8.231 -22.508 14.770 1.00 88.75 286 ALA A N 1
ATOM 2193 C CA . ALA A 1 286 ? -8.781 -23.141 13.572 1.00 88.75 286 ALA A CA 1
ATOM 2194 C C . ALA A 1 286 ? -8.196 -22.540 12.281 1.00 88.75 286 ALA A C 1
ATOM 2196 O O . ALA A 1 286 ? -7.836 -23.283 11.370 1.00 88.75 286 ALA A O 1
ATOM 2197 N N . THR A 1 287 ? -8.053 -21.215 12.224 1.00 88.44 287 THR A N 1
ATOM 2198 C CA . THR A 1 287 ? -7.587 -20.483 11.037 1.00 88.44 287 THR A CA 1
ATOM 2199 C C . THR A 1 287 ? -6.082 -20.617 10.821 1.00 88.44 287 THR A C 1
ATOM 2201 O O . THR A 1 287 ? -5.627 -20.814 9.695 1.00 88.44 287 THR A O 1
ATOM 2204 N N . PHE A 1 288 ? -5.286 -20.529 11.890 1.00 85.38 288 PHE A N 1
ATOM 2205 C CA . PHE A 1 288 ? -3.825 -20.454 11.781 1.00 85.38 288 PHE A CA 1
ATOM 2206 C C . PHE A 1 288 ? -3.083 -21.679 12.334 1.00 85.38 288 PHE A C 1
ATOM 2208 O O . PHE A 1 288 ? -1.868 -21.796 12.140 1.00 85.38 288 PHE A O 1
ATOM 2215 N N . GLY A 1 289 ? -3.783 -22.605 12.993 1.00 85.75 289 GLY A N 1
ATOM 2216 C CA . GLY A 1 289 ? -3.209 -23.834 13.534 1.00 85.75 289 GLY A CA 1
ATOM 2217 C C . GLY A 1 289 ? -2.051 -23.571 14.495 1.00 85.75 289 GLY A C 1
ATOM 2218 O O . GLY A 1 289 ? -2.086 -22.659 15.320 1.00 85.75 289 GLY A O 1
ATOM 2219 N N . GLU A 1 290 ? -0.980 -24.350 14.343 1.00 80.94 290 GLU A N 1
ATOM 2220 C CA . GLU A 1 290 ? 0.231 -24.265 15.172 1.00 80.94 290 GLU A CA 1
ATOM 2221 C C . GLU A 1 290 ? 1.011 -22.947 15.009 1.00 80.94 290 GLU A C 1
ATOM 2223 O O . GLU A 1 290 ? 1.917 -22.664 15.793 1.00 80.94 290 GLU A O 1
ATOM 2228 N N . LYS A 1 291 ? 0.666 -22.115 14.013 1.00 79.88 291 LYS A N 1
ATOM 2229 C CA . LYS A 1 291 ? 1.317 -20.813 13.797 1.00 79.88 291 LYS A CA 1
ATOM 2230 C C . LYS A 1 291 ? 0.864 -19.758 14.800 1.00 79.88 291 LYS A C 1
ATOM 2232 O O . LYS A 1 291 ? 1.562 -18.757 14.958 1.00 79.88 291 LYS A O 1
ATOM 2237 N N . VAL A 1 292 ? -0.277 -19.955 15.464 1.00 80.12 292 VAL A N 1
ATOM 2238 C CA . VAL A 1 292 ? -0.752 -19.085 16.543 1.00 80.12 292 VAL A CA 1
ATOM 2239 C C . VAL A 1 292 ? -0.609 -19.798 17.876 1.00 80.12 292 VAL A C 1
ATOM 2241 O O . VAL A 1 292 ? -1.188 -20.852 18.115 1.00 80.12 292 VAL A O 1
ATOM 2244 N N . GLU A 1 293 ? 0.120 -19.168 18.789 1.00 79.44 293 GLU A N 1
ATOM 2245 C CA . GLU A 1 293 ? 0.242 -19.624 20.166 1.00 79.44 293 GLU A CA 1
ATOM 2246 C C . GLU A 1 293 ? -0.598 -18.736 21.082 1.00 79.44 293 GLU A C 1
ATOM 2248 O O . GLU A 1 293 ? -0.382 -17.522 21.158 1.00 79.44 293 GLU A O 1
ATOM 2253 N N . CYS A 1 294 ? -1.531 -19.351 21.812 1.00 77.44 294 CYS A N 1
ATOM 2254 C CA . CYS A 1 294 ? -2.246 -18.697 22.902 1.00 77.44 294 CYS A CA 1
ATOM 2255 C C . CYS A 1 294 ? -1.432 -18.824 24.191 1.00 77.44 294 CYS A C 1
ATOM 2257 O O . CYS A 1 294 ? -1.303 -19.907 24.768 1.00 77.44 294 CYS A O 1
ATOM 2259 N N . ASN A 1 295 ? -0.891 -17.708 24.669 1.00 70.56 295 ASN A N 1
ATOM 2260 C CA . ASN A 1 295 ? -0.208 -17.679 25.950 1.00 70.56 295 ASN A CA 1
ATOM 2261 C C . ASN A 1 295 ? -1.223 -17.402 27.065 1.00 70.56 295 ASN A C 1
ATOM 2263 O O . ASN A 1 295 ? -1.615 -16.256 27.277 1.00 70.56 295 ASN A O 1
ATOM 2267 N N . ASN A 1 296 ? -1.602 -18.465 27.782 1.00 64.75 296 ASN A N 1
ATOM 2268 C CA . ASN A 1 296 ? -2.562 -18.448 28.896 1.00 64.75 296 ASN A CA 1
ATOM 2269 C C . ASN A 1 296 ? -1.962 -17.939 30.223 1.00 64.75 296 ASN A C 1
ATOM 2271 O O . ASN A 1 296 ? -2.480 -18.208 31.312 1.00 64.75 296 ASN A O 1
ATOM 2275 N N . ARG A 1 297 ? -0.795 -17.286 30.180 1.00 56.62 297 ARG A N 1
ATOM 2276 C CA . ARG A 1 297 ? -0.143 -16.768 31.380 1.00 56.62 297 ARG A CA 1
ATOM 2277 C C . ARG A 1 297 ? -0.766 -15.425 31.739 1.00 56.62 297 ARG A C 1
ATOM 2279 O O . ARG A 1 297 ? -0.638 -14.473 30.975 1.00 56.62 297 ARG A O 1
ATOM 2286 N N . ALA A 1 298 ? -1.337 -15.342 32.941 1.00 54.72 298 ALA A N 1
ATOM 2287 C CA . ALA A 1 298 ? -1.824 -14.102 33.538 1.00 54.72 298 ALA A CA 1
ATOM 2288 C C . ALA A 1 298 ? -0.739 -13.016 33.481 1.00 54.72 298 ALA A C 1
ATOM 2290 O O . ALA A 1 298 ? 0.212 -13.020 34.271 1.00 54.72 298 ALA A O 1
ATOM 2291 N N . ASN A 1 299 ? -0.867 -12.100 32.524 1.00 56.12 299 ASN A N 1
ATOM 2292 C CA . ASN A 1 299 ? 0.062 -11.000 32.369 1.00 56.12 299 ASN A CA 1
ATOM 2293 C C . ASN A 1 299 ? -0.433 -9.853 33.248 1.00 56.12 299 ASN A C 1
ATOM 2295 O O . ASN A 1 299 ? -1.632 -9.596 33.313 1.00 56.12 299 ASN A O 1
ATOM 2299 N N . ARG A 1 300 ? 0.454 -9.178 33.978 1.00 56.09 300 ARG A N 1
ATOM 2300 C CA . ARG A 1 300 ? 0.072 -8.094 34.898 1.00 56.09 300 ARG A CA 1
ATOM 2301 C C . ARG A 1 300 ? 0.801 -6.818 34.544 1.00 56.09 300 ARG A C 1
ATOM 2303 O O . ARG A 1 300 ? 1.932 -6.857 34.067 1.00 56.09 300 ARG A O 1
ATOM 2310 N N . THR A 1 301 ? 0.172 -5.682 34.829 1.00 49.50 301 THR A N 1
ATOM 2311 C CA . THR A 1 301 ? 0.832 -4.387 34.687 1.00 49.50 301 THR A CA 1
ATOM 2312 C C . THR A 1 301 ? 2.097 -4.325 35.538 1.00 49.50 301 THR A C 1
ATOM 2314 O O . THR A 1 301 ? 2.152 -4.996 36.566 1.00 49.50 301 THR A O 1
ATOM 2317 N N . PRO A 1 302 ? 3.109 -3.502 35.186 1.00 44.38 302 PRO A N 1
ATOM 2318 C CA . PRO A 1 302 ? 4.321 -3.355 35.998 1.00 44.38 302 PRO A CA 1
ATOM 2319 C C . PRO A 1 302 ? 4.049 -3.013 37.471 1.00 44.38 302 PRO A C 1
ATOM 2321 O O . PRO A 1 302 ? 4.842 -3.343 38.342 1.00 44.38 302 PRO A O 1
ATOM 2324 N N . ASN A 1 303 ? 2.907 -2.379 37.764 1.00 49.38 303 ASN A N 1
ATOM 2325 C CA . ASN A 1 303 ? 2.452 -2.079 39.124 1.00 49.38 303 ASN A CA 1
ATOM 2326 C C . ASN A 1 303 ? 1.585 -3.189 39.766 1.00 49.38 303 ASN A C 1
ATOM 2328 O O . ASN A 1 303 ? 1.005 -2.960 40.822 1.00 49.38 303 ASN A O 1
ATOM 2332 N N . GLY A 1 304 ? 1.446 -4.355 39.128 1.00 46.06 304 GLY A N 1
ATOM 2333 C CA . GLY A 1 304 ? 0.750 -5.558 39.609 1.00 46.06 304 GLY A CA 1
ATOM 2334 C C . GLY A 1 304 ? -0.780 -5.481 39.689 1.00 46.06 304 GLY A C 1
ATOM 2335 O O . GLY A 1 304 ? -1.427 -6.502 39.937 1.00 46.06 304 GLY A O 1
ATOM 2336 N N . LYS A 1 305 ? -1.362 -4.291 39.489 1.00 47.12 305 LYS A N 1
ATOM 2337 C CA . LYS A 1 305 ? -2.766 -3.984 39.803 1.00 47.12 305 LYS A CA 1
ATOM 2338 C C . LYS A 1 305 ? -3.766 -4.359 38.711 1.00 47.12 305 LYS A C 1
ATOM 2340 O O . LYS A 1 305 ? -4.911 -4.631 39.046 1.00 47.12 305 LYS A O 1
ATOM 2345 N N . LEU A 1 306 ? -3.363 -4.375 37.440 1.00 46.53 306 LEU A N 1
ATOM 2346 C CA . LEU A 1 306 ? -4.234 -4.754 36.325 1.00 46.53 306 LEU A CA 1
ATOM 2347 C C . LEU A 1 306 ? -3.758 -6.084 35.741 1.00 46.53 306 LEU A C 1
ATOM 2349 O O . LEU A 1 306 ? -2.563 -6.234 35.474 1.00 46.53 306 LEU A O 1
ATOM 2353 N N . LEU A 1 307 ? -4.672 -7.023 35.493 1.00 55.00 307 LEU A N 1
ATOM 2354 C CA . LEU A 1 307 ? -4.390 -8.100 34.548 1.00 55.00 307 LEU A CA 1
ATOM 2355 C C . LEU A 1 307 ? -4.354 -7.482 33.144 1.00 55.00 307 LEU A C 1
ATOM 2357 O O . LEU A 1 307 ? -5.340 -6.942 32.659 1.00 55.00 307 LEU A O 1
ATOM 2361 N N . MET A 1 308 ? -3.180 -7.518 32.517 1.00 51.69 308 MET A N 1
ATOM 2362 C CA . MET A 1 308 ? -2.889 -7.070 31.151 1.00 51.69 308 MET A CA 1
ATOM 2363 C C . MET A 1 308 ? -3.423 -8.039 30.088 1.00 51.69 308 MET A C 1
ATOM 2365 O O . MET A 1 308 ? -3.033 -7.910 28.935 1.00 51.69 308 MET A O 1
ATOM 2369 N N . SER A 1 309 ? -4.340 -8.936 30.453 1.00 54.91 309 SER A N 1
ATOM 2370 C CA . SER A 1 309 ? -4.874 -10.085 29.714 1.00 54.91 309 SER A CA 1
ATOM 2371 C C . SER A 1 309 ? -4.275 -11.412 30.178 1.00 54.91 309 SER A C 1
ATOM 2373 O O . SER A 1 309 ? -3.066 -11.541 30.400 1.00 54.91 309 SER A O 1
ATOM 2375 N N . ASP A 1 310 ? -5.157 -12.399 30.294 1.00 54.03 310 ASP A N 1
ATOM 2376 C CA . ASP A 1 310 ? -4.851 -13.801 30.579 1.00 54.03 310 ASP A CA 1
ATOM 2377 C C . ASP A 1 310 ? -4.499 -14.547 29.284 1.00 54.03 310 ASP A C 1
ATOM 2379 O O . ASP A 1 310 ? -3.884 -15.606 29.337 1.00 54.03 310 ASP A O 1
ATOM 2383 N N . ASN A 1 311 ? -4.847 -13.953 28.132 1.00 62.84 311 ASN A N 1
ATOM 2384 C CA . ASN A 1 311 ? -4.737 -14.515 26.793 1.00 62.84 311 ASN A CA 1
ATOM 2385 C C . ASN A 1 311 ? -4.170 -13.456 25.836 1.00 62.84 311 ASN A C 1
ATOM 2387 O O . ASN A 1 311 ? -4.827 -12.469 25.481 1.00 62.84 311 ASN A O 1
ATOM 2391 N N . HIS A 1 312 ? -2.926 -13.653 25.413 1.00 71.88 312 HIS A N 1
ATOM 2392 C CA . HIS A 1 312 ? -2.365 -12.936 24.273 1.00 71.88 312 HIS A CA 1
ATOM 2393 C C . HIS A 1 312 ? -1.874 -13.930 23.239 1.00 71.88 312 HIS A C 1
ATOM 2395 O O . HIS A 1 312 ? -1.432 -15.029 23.584 1.00 71.88 312 HIS A O 1
ATOM 2401 N N . PHE A 1 313 ? -1.949 -13.521 21.981 1.00 76.12 313 PHE A N 1
ATOM 2402 C CA . PHE A 1 313 ? -1.642 -14.394 20.865 1.00 76.12 313 PHE A CA 1
ATOM 2403 C C . PHE A 1 313 ? -0.398 -13.902 20.157 1.00 76.12 313 PHE A C 1
ATOM 2405 O O . PHE A 1 313 ? -0.266 -12.716 19.826 1.00 76.12 313 PHE A O 1
ATOM 2412 N N . ALA A 1 314 ? 0.520 -14.835 19.939 1.00 76.94 314 ALA A N 1
ATOM 2413 C CA . ALA A 1 314 ? 1.697 -14.609 19.131 1.00 76.94 314 ALA A CA 1
ATOM 2414 C C . ALA A 1 314 ? 1.625 -15.454 17.865 1.00 76.94 314 ALA A C 1
ATOM 2416 O O . ALA A 1 314 ? 1.343 -16.648 17.930 1.00 76.94 314 ALA A O 1
ATOM 2417 N N . PHE A 1 315 ? 1.909 -14.823 16.731 1.00 77.81 315 PHE A N 1
ATOM 2418 C CA . PHE A 1 315 ? 2.088 -15.512 15.463 1.00 77.81 315 PHE A CA 1
ATOM 2419 C C . PHE A 1 315 ? 3.568 -15.887 15.300 1.00 77.81 315 PHE A C 1
ATOM 2421 O O . PHE A 1 315 ? 4.442 -15.059 15.575 1.00 77.81 315 PHE A O 1
ATOM 2428 N N . ALA A 1 316 ? 3.867 -17.122 14.901 1.00 72.56 316 ALA A N 1
ATOM 2429 C CA . ALA A 1 316 ? 5.227 -17.648 14.769 1.00 72.56 316 ALA A CA 1
ATOM 2430 C C . ALA A 1 316 ? 5.424 -18.366 13.417 1.00 72.56 316 ALA A C 1
ATOM 2432 O O . ALA A 1 316 ? 5.506 -19.592 13.389 1.00 72.56 316 ALA A O 1
ATOM 2433 N N . PRO A 1 317 ? 5.526 -17.628 12.294 1.00 59.97 317 PRO A N 1
ATOM 2434 C CA . PRO A 1 317 ? 5.678 -18.237 10.973 1.00 59.97 317 PRO A CA 1
ATOM 2435 C C . PRO A 1 317 ? 7.046 -18.911 10.798 1.00 59.97 317 PRO A C 1
ATOM 2437 O O . PRO A 1 317 ? 7.112 -19.995 10.234 1.00 59.97 317 PRO A O 1
ATOM 2440 N N . ASP A 1 318 ? 8.103 -18.320 11.375 1.00 63.88 318 ASP A N 1
ATOM 2441 C CA . ASP A 1 318 ? 9.504 -18.759 11.230 1.00 63.88 318 ASP A CA 1
ATOM 2442 C C . ASP A 1 318 ? 10.188 -18.980 12.595 1.00 63.88 318 ASP A C 1
ATOM 2444 O O . ASP A 1 318 ? 11.369 -18.693 12.794 1.00 63.88 318 ASP A O 1
ATOM 2448 N N . GLY A 1 319 ? 9.413 -19.364 13.614 1.00 60.28 319 GLY A N 1
ATOM 2449 C CA . GLY A 1 319 ? 9.893 -19.504 14.998 1.00 60.28 319 GLY A CA 1
ATOM 2450 C C . GLY A 1 319 ? 10.108 -18.180 15.753 1.00 60.28 319 GLY A C 1
ATOM 2451 O O . GLY A 1 319 ? 10.260 -18.189 16.977 1.00 60.28 319 GLY A O 1
ATOM 2452 N N . LYS A 1 320 ? 10.052 -17.022 15.076 1.00 69.31 320 LYS A N 1
ATOM 2453 C CA . LYS A 1 320 ? 10.033 -15.699 15.721 1.00 69.31 320 LYS A CA 1
ATOM 2454 C C . LYS A 1 320 ? 8.604 -15.315 16.109 1.00 69.31 320 LYS A C 1
ATOM 2456 O O . LYS A 1 320 ? 7.796 -14.955 15.262 1.00 69.31 320 LYS A O 1
ATOM 2461 N N . ARG A 1 321 ? 8.318 -15.351 17.410 1.00 73.38 321 ARG A N 1
ATOM 2462 C CA . ARG A 1 321 ? 7.002 -15.023 17.978 1.00 73.38 321 ARG A CA 1
ATOM 2463 C C . ARG A 1 321 ? 6.729 -13.518 17.919 1.00 73.38 321 ARG A C 1
ATOM 2465 O O . ARG A 1 321 ? 7.471 -12.726 18.503 1.00 73.38 321 ARG A O 1
ATOM 2472 N N . VAL A 1 322 ? 5.637 -13.127 17.271 1.00 79.06 322 VAL A N 1
ATOM 2473 C CA . VAL A 1 322 ? 5.163 -11.742 17.188 1.00 79.06 322 VAL A CA 1
ATOM 2474 C C . VAL A 1 322 ? 3.792 -11.648 17.844 1.00 79.06 322 VAL A C 1
ATOM 2476 O O . VAL A 1 322 ? 2.804 -12.128 17.299 1.00 79.06 322 VAL A O 1
ATOM 2479 N N . CYS A 1 323 ? 3.723 -11.015 19.020 1.00 82.50 323 CYS A N 1
ATOM 2480 C CA . CYS A 1 323 ? 2.440 -10.721 19.661 1.00 82.50 323 CYS A CA 1
ATOM 2481 C C . CYS A 1 323 ? 1.642 -9.744 18.791 1.00 82.50 323 CYS A C 1
ATOM 2483 O O . CYS A 1 323 ? 2.179 -8.690 18.409 1.00 82.50 323 CYS A O 1
ATOM 2485 N N . PHE A 1 324 ? 0.392 -10.099 18.497 1.00 85.69 324 PHE A N 1
ATOM 2486 C CA . PHE A 1 324 ? -0.489 -9.306 17.640 1.00 85.69 324 PHE A CA 1
ATOM 2487 C C . PHE A 1 324 ? -1.820 -8.947 18.285 1.00 85.69 324 PHE A C 1
ATOM 2489 O O . PHE A 1 324 ? -2.441 -7.973 17.868 1.00 85.69 324 PHE A O 1
ATOM 2496 N N . THR A 1 325 ? -2.253 -9.672 19.319 1.00 89.25 325 THR A N 1
ATOM 2497 C CA . THR A 1 325 ? -3.488 -9.310 20.010 1.00 89.25 325 THR A CA 1
ATOM 2498 C C . THR A 1 325 ? -3.520 -9.698 21.487 1.00 89.25 325 THR A C 1
ATOM 2500 O O . THR A 1 325 ? -2.933 -10.704 21.897 1.00 89.25 325 THR A O 1
ATOM 2503 N N . TYR A 1 326 ? -4.211 -8.874 22.280 1.00 86.50 326 TYR A N 1
ATOM 2504 C CA . TYR A 1 326 ? -4.610 -9.139 23.663 1.00 86.50 326 TYR A CA 1
ATOM 2505 C C . TYR A 1 326 ? -6.133 -9.125 23.748 1.00 86.50 326 TYR A C 1
ATOM 2507 O O . TYR A 1 326 ? -6.749 -8.153 23.317 1.00 86.50 326 TYR A O 1
ATOM 2515 N N . VAL A 1 327 ? -6.733 -10.150 24.352 1.00 87.31 327 VAL A N 1
ATOM 2516 C CA . VAL A 1 327 ? -8.194 -10.245 24.487 1.00 87.31 327 VAL A CA 1
ATOM 2517 C C . VAL A 1 327 ? -8.604 -10.133 25.952 1.00 87.31 327 VAL A C 1
ATOM 2519 O O . VAL A 1 327 ? -8.207 -10.940 26.790 1.00 87.31 327 VAL A O 1
ATOM 2522 N N . TYR A 1 328 ? -9.434 -9.144 26.256 1.00 84.19 328 TYR A N 1
ATOM 2523 C CA . TYR A 1 328 ? -10.023 -8.900 27.566 1.00 84.19 328 TYR A CA 1
ATOM 2524 C C . TYR A 1 328 ? -11.509 -9.215 27.500 1.00 84.19 328 TYR A C 1
ATOM 2526 O O . TYR A 1 328 ? -12.182 -8.850 26.548 1.00 84.19 328 TYR A O 1
ATOM 2534 N N . GLU A 1 329 ? -12.006 -9.873 28.532 1.00 85.50 329 GLU A N 1
ATOM 2535 C CA . GLU A 1 329 ? -13.409 -10.220 28.723 1.00 85.50 329 GLU A CA 1
ATOM 2536 C C . GLU A 1 329 ? -13.666 -9.994 30.202 1.00 85.50 329 GLU A C 1
ATOM 2538 O O . GLU A 1 329 ? -12.866 -10.454 31.030 1.00 85.50 329 GLU A O 1
ATOM 2543 N N . ASP A 1 330 ? -14.675 -9.187 30.509 1.00 82.75 330 ASP A N 1
ATOM 2544 C CA . ASP A 1 330 ? -15.083 -8.912 31.881 1.00 82.75 330 ASP A CA 1
ATOM 2545 C C . ASP A 1 330 ? -16.108 -9.936 32.386 1.00 82.75 330 ASP A C 1
ATOM 2547 O O . ASP A 1 330 ? -16.532 -10.834 31.659 1.00 82.75 330 ASP A O 1
ATOM 2551 N N . ASP A 1 331 ? -16.494 -9.809 33.656 1.00 81.56 331 ASP A N 1
ATOM 2552 C CA . ASP A 1 331 ? -17.428 -10.737 34.306 1.00 81.56 331 ASP A CA 1
ATOM 2553 C C . ASP A 1 331 ? -18.835 -10.715 33.672 1.00 81.56 331 ASP A C 1
ATOM 2555 O O . ASP A 1 331 ? -19.596 -11.667 33.834 1.00 81.56 331 ASP A O 1
ATOM 2559 N N . ASP A 1 332 ? -19.164 -9.655 32.923 1.00 80.38 332 ASP A N 1
ATOM 2560 C CA . ASP A 1 332 ? -20.418 -9.510 32.180 1.00 80.38 332 ASP A CA 1
ATOM 2561 C C . ASP A 1 332 ? -20.310 -10.076 30.746 1.00 80.38 332 ASP A C 1
ATOM 2563 O O . ASP A 1 332 ? -21.250 -9.948 29.957 1.00 80.38 332 ASP A O 1
ATOM 2567 N N . GLY A 1 333 ? -19.179 -10.693 30.382 1.00 81.69 333 GLY A N 1
ATOM 2568 C CA . GLY A 1 333 ? -18.940 -11.304 29.071 1.00 81.69 333 GLY A CA 1
ATOM 2569 C C . GLY A 1 333 ? -18.681 -10.297 27.948 1.00 81.69 333 GLY A C 1
ATOM 2570 O O . GLY A 1 333 ? -18.900 -10.613 26.778 1.00 81.69 333 GLY A O 1
ATOM 2571 N N . LYS A 1 334 ? -18.270 -9.064 28.271 1.00 85.25 334 LYS A N 1
ATOM 2572 C CA . LYS A 1 334 ? -18.004 -8.015 27.276 1.00 85.25 334 LYS A CA 1
ATOM 2573 C C . LYS A 1 334 ? -16.546 -8.023 26.863 1.00 85.25 334 LYS A C 1
ATOM 2575 O O . LYS A 1 334 ? -15.650 -7.969 27.708 1.00 85.25 334 LYS A O 1
ATOM 2580 N N . VAL A 1 335 ? -16.310 -8.036 25.553 1.00 88.69 335 VAL A N 1
ATOM 2581 C CA . VAL A 1 335 ? -14.974 -8.237 24.990 1.00 88.69 335 VAL A CA 1
ATOM 2582 C C . VAL A 1 335 ? -14.340 -6.926 24.520 1.00 88.69 335 VAL A C 1
ATOM 2584 O O . VAL A 1 335 ? -14.937 -6.124 23.804 1.00 88.69 335 VAL A O 1
ATOM 2587 N N . THR A 1 336 ? -13.088 -6.713 24.919 1.00 88.12 336 THR A N 1
ATOM 2588 C CA . THR A 1 336 ? -12.189 -5.689 24.373 1.00 88.12 336 THR A CA 1
ATOM 2589 C C . THR A 1 336 ? -10.949 -6.375 23.827 1.00 88.12 336 THR A C 1
ATOM 2591 O O . THR A 1 336 ? -10.324 -7.175 24.516 1.00 88.12 336 THR A O 1
ATOM 2594 N N . VAL A 1 337 ? -10.551 -6.039 22.612 1.00 90.56 337 VAL A N 1
ATOM 2595 C CA . VAL A 1 337 ? -9.376 -6.594 21.947 1.00 90.56 337 VAL A CA 1
ATOM 2596 C C . VAL A 1 337 ? -8.372 -5.470 21.728 1.00 90.56 337 VAL A C 1
ATOM 2598 O O . VAL A 1 337 ? -8.706 -4.457 21.136 1.00 90.56 337 VAL A O 1
ATOM 2601 N N . LEU A 1 338 ? -7.130 -5.619 22.178 1.00 89.75 338 LEU A N 1
ATOM 2602 C CA . LEU A 1 338 ? -6.046 -4.755 21.711 1.00 89.75 338 LEU A CA 1
ATOM 2603 C C . LEU A 1 338 ? -5.405 -5.416 20.505 1.00 89.75 338 LEU A C 1
ATOM 2605 O O . LEU A 1 338 ? -4.969 -6.563 20.585 1.00 89.75 338 LEU A O 1
ATOM 2609 N N . LEU A 1 339 ? -5.341 -4.688 19.403 1.00 90.44 339 LEU A N 1
ATOM 2610 C CA . LEU A 1 339 ? -4.949 -5.196 18.104 1.00 90.44 339 LEU A CA 1
ATOM 2611 C C . LEU A 1 339 ? -3.697 -4.469 17.626 1.00 90.44 339 LEU A C 1
ATOM 2613 O O . LEU A 1 339 ? -3.668 -3.242 17.514 1.00 90.44 339 LEU A O 1
ATOM 2617 N N . ARG A 1 340 ? -2.647 -5.228 17.333 1.00 88.94 340 ARG A N 1
ATOM 2618 C CA . ARG A 1 340 ? -1.476 -4.712 16.635 1.00 88.94 340 ARG A CA 1
ATOM 2619 C C . ARG A 1 340 ? -1.775 -4.736 15.150 1.00 88.94 340 ARG A C 1
ATOM 2621 O O . ARG A 1 340 ? -1.845 -5.802 14.547 1.00 88.94 340 ARG A O 1
ATOM 2628 N N . THR A 1 341 ? -1.958 -3.564 14.563 1.00 88.38 341 THR A N 1
ATOM 2629 C CA . THR A 1 341 ? -2.311 -3.459 13.151 1.00 88.38 341 THR A CA 1
ATOM 2630 C C . THR A 1 341 ? -1.919 -2.103 12.565 1.00 88.38 341 THR A C 1
ATOM 2632 O O . THR A 1 341 ? -1.221 -1.333 13.224 1.00 88.38 341 THR A O 1
ATOM 2635 N N . THR A 1 342 ? -2.283 -1.829 11.313 1.00 87.75 342 THR A N 1
ATOM 2636 C CA . THR A 1 342 ? -1.996 -0.550 10.647 1.00 87.75 342 THR A CA 1
ATOM 2637 C C . THR A 1 342 ? -3.000 0.533 11.051 1.00 87.75 342 THR A C 1
ATOM 2639 O O . THR A 1 342 ? -4.135 0.237 11.426 1.00 87.75 342 THR A O 1
ATOM 2642 N N . ALA A 1 343 ? -2.601 1.804 10.942 1.00 85.62 343 ALA A N 1
ATOM 2643 C CA . ALA A 1 343 ? -3.493 2.934 11.204 1.00 85.62 343 ALA A CA 1
ATOM 2644 C C . ALA A 1 343 ? -4.722 2.933 10.281 1.00 85.62 343 ALA A C 1
ATOM 2646 O O . ALA A 1 343 ? -5.822 3.234 10.737 1.00 85.62 343 ALA A O 1
ATOM 2647 N N . ASP A 1 344 ? -4.546 2.541 9.016 1.00 87.69 344 ASP A N 1
ATOM 2648 C CA . ASP A 1 344 ? -5.637 2.458 8.042 1.00 87.69 344 ASP A CA 1
ATOM 2649 C C . ASP A 1 344 ? -6.658 1.394 8.431 1.00 87.69 344 ASP A C 1
ATOM 2651 O O . ASP A 1 344 ? -7.852 1.664 8.452 1.00 87.69 344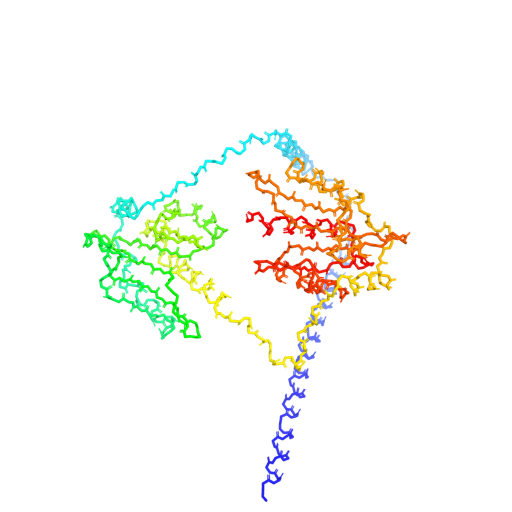 ASP A O 1
ATOM 2655 N N . HIS A 1 345 ? -6.196 0.213 8.842 1.00 90.38 345 HIS A N 1
ATOM 2656 C CA . HIS A 1 345 ? -7.091 -0.839 9.308 1.00 90.38 345 HIS A CA 1
ATOM 2657 C C . HIS A 1 345 ? -7.848 -0.423 10.578 1.00 90.38 345 HIS A C 1
ATOM 2659 O O . HIS A 1 345 ? -9.053 -0.620 10.675 1.00 90.38 345 HIS A O 1
ATOM 2665 N N . ALA A 1 346 ? -7.178 0.231 11.529 1.00 87.50 346 ALA A N 1
ATOM 2666 C CA . ALA A 1 346 ? -7.849 0.760 12.715 1.00 87.50 346 ALA A CA 1
ATOM 2667 C C . ALA A 1 346 ? -8.871 1.861 12.379 1.00 87.50 346 ALA A C 1
ATOM 2669 O O . ALA A 1 346 ? -9.928 1.945 13.008 1.00 87.50 346 ALA A O 1
ATOM 2670 N N . LYS A 1 347 ? -8.581 2.688 11.370 1.00 85.81 347 LYS A N 1
ATOM 2671 C CA . LYS A 1 347 ? -9.506 3.699 10.856 1.00 85.81 347 LYS A CA 1
ATOM 2672 C C . LYS A 1 347 ? -10.710 3.061 10.164 1.00 85.81 347 LYS A C 1
ATOM 2674 O O . LYS A 1 347 ? -11.823 3.528 10.388 1.00 85.81 347 LYS A O 1
ATOM 2679 N N . ASP A 1 348 ? -10.512 1.999 9.385 1.00 86.50 348 ASP A N 1
ATOM 2680 C CA . ASP A 1 348 ? -11.599 1.217 8.784 1.00 86.50 348 ASP A CA 1
ATOM 2681 C C . ASP A 1 348 ? -12.533 0.679 9.877 1.00 86.50 348 ASP A C 1
ATOM 2683 O O . ASP A 1 348 ? -13.742 0.908 9.817 1.00 86.50 348 ASP A O 1
ATOM 2687 N N . ILE A 1 349 ? -11.962 0.078 10.931 1.00 86.81 349 ILE A N 1
ATOM 2688 C CA . ILE A 1 349 ? -12.710 -0.401 12.102 1.00 86.81 349 ILE A CA 1
ATOM 2689 C C . ILE A 1 349 ? -13.494 0.748 12.743 1.00 86.81 349 ILE A C 1
ATOM 2691 O O . ILE A 1 349 ? -14.685 0.606 12.994 1.00 86.81 349 ILE A O 1
ATOM 2695 N N . ARG A 1 350 ? -12.866 1.906 12.976 1.00 85.31 350 ARG A N 1
ATOM 2696 C CA . ARG A 1 350 ? -13.531 3.070 13.587 1.00 85.31 350 ARG A CA 1
ATOM 2697 C C . ARG A 1 350 ? -14.670 3.628 12.731 1.00 85.31 350 ARG A C 1
ATOM 2699 O O . ARG A 1 350 ? -15.690 4.059 13.264 1.00 85.31 350 ARG A O 1
ATOM 2706 N N . ASN A 1 351 ? -14.493 3.651 11.413 1.00 82.12 351 ASN A N 1
ATOM 2707 C CA . ASN A 1 351 ? -15.510 4.141 10.484 1.00 82.12 351 ASN A CA 1
ATOM 2708 C C . ASN A 1 351 ? -16.720 3.203 10.431 1.00 82.12 351 ASN A C 1
ATOM 2710 O O . ASN A 1 351 ? -17.848 3.672 10.301 1.00 82.12 351 ASN A O 1
ATOM 2714 N N . ALA A 1 352 ? -16.486 1.893 10.537 1.00 81.00 352 ALA A N 1
ATOM 2715 C CA . ALA A 1 352 ? -17.544 0.892 10.608 1.00 81.00 352 ALA A CA 1
ATOM 2716 C C . ALA A 1 352 ? -18.199 0.825 12.002 1.00 81.00 352 ALA A C 1
ATOM 2718 O O . ALA A 1 352 ? -19.391 0.540 12.113 1.00 81.00 352 ALA A O 1
ATOM 2719 N N . HIS A 1 353 ? -17.435 1.133 13.053 1.00 82.25 353 HIS A N 1
ATOM 2720 C CA . HIS A 1 353 ? -17.805 0.925 14.448 1.00 82.25 353 HIS A CA 1
ATOM 2721 C C . HIS A 1 353 ? -17.346 2.125 15.301 1.00 82.25 353 HIS A C 1
ATOM 2723 O O . HIS A 1 353 ? -16.180 2.272 15.669 1.00 82.25 353 HIS A O 1
ATOM 2729 N N . SER A 1 354 ? -18.271 3.020 15.648 1.00 71.31 354 SER A N 1
ATOM 2730 C CA . SER A 1 354 ? -17.936 4.347 16.192 1.00 71.31 354 SER A CA 1
ATOM 2731 C C . SER A 1 354 ? -17.289 4.354 17.587 1.00 71.31 354 SER A C 1
ATOM 2733 O O . SER A 1 354 ? -16.695 5.359 17.976 1.00 71.31 354 SER A O 1
ATOM 2735 N N . ALA A 1 355 ? -17.409 3.269 18.362 1.00 68.62 355 ALA A N 1
ATOM 2736 C CA . ALA A 1 355 ? -16.898 3.172 19.736 1.00 68.62 355 ALA A CA 1
ATOM 2737 C C . ALA A 1 355 ? -15.470 2.594 19.836 1.00 68.62 355 ALA A C 1
ATOM 2739 O O . ALA A 1 355 ? -15.001 2.278 20.930 1.00 68.62 355 ALA A O 1
ATOM 2740 N N . THR A 1 356 ? -14.778 2.415 18.710 1.00 83.50 356 THR A N 1
ATOM 2741 C CA . THR A 1 356 ? -13.602 1.542 18.625 1.00 83.50 356 THR A CA 1
ATOM 2742 C C . THR A 1 356 ? -12.579 2.027 17.579 1.00 83.50 356 THR A C 1
ATOM 2744 O O . THR A 1 356 ? -12.754 3.082 16.975 1.00 83.50 356 THR A O 1
ATOM 2747 N N . GLY A 1 357 ? -11.455 1.321 17.417 1.00 77.56 357 GLY A N 1
ATOM 2748 C CA . GLY A 1 357 ? -10.382 1.653 16.469 1.00 77.56 357 GLY A CA 1
ATOM 2749 C C . GLY A 1 357 ? -9.460 2.790 16.928 1.00 77.56 357 GLY A C 1
ATOM 2750 O O . GLY A 1 357 ? -8.686 3.333 16.140 1.00 77.56 357 GLY A O 1
ATOM 2751 N N . PHE A 1 358 ? -9.520 3.171 18.206 1.00 85.44 358 PHE A N 1
ATOM 2752 C CA . PHE A 1 358 ? -8.678 4.226 18.770 1.00 85.44 358 PHE A CA 1
ATOM 2753 C C . PHE A 1 358 ? -7.269 3.723 19.055 1.00 85.44 358 PHE A C 1
ATOM 2755 O O . PHE A 1 358 ? -7.083 2.593 19.512 1.00 85.44 358 PHE A O 1
ATOM 2762 N N . LYS A 1 359 ? -6.267 4.581 18.849 1.00 88.31 359 LYS A N 1
ATOM 2763 C CA . LYS A 1 359 ? -4.888 4.268 19.221 1.00 88.31 359 LYS A CA 1
ATOM 2764 C C . LYS A 1 359 ? -4.813 3.996 20.721 1.00 88.31 359 LYS A C 1
ATOM 2766 O O . LYS A 1 359 ? -5.297 4.789 21.525 1.00 88.31 359 LYS A O 1
ATOM 2771 N N . SER A 1 360 ? -4.226 2.868 21.093 1.00 84.75 360 SER A N 1
ATOM 2772 C CA . SER A 1 360 ? -4.083 2.478 22.485 1.00 84.75 360 SER A CA 1
ATOM 2773 C C . SER A 1 360 ? -2.741 2.926 23.044 1.00 84.75 360 SER A C 1
ATOM 2775 O O . SER A 1 360 ? -1.687 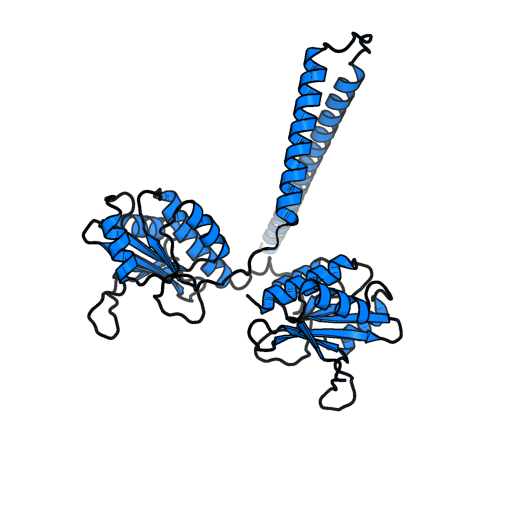2.628 22.485 1.00 84.75 360 SER A O 1
ATOM 2777 N N . ALA A 1 361 ? -2.774 3.543 24.224 1.00 80.31 361 ALA A N 1
ATOM 2778 C CA . ALA A 1 361 ? -1.573 3.846 25.005 1.00 80.31 361 ALA A CA 1
ATOM 2779 C C . ALA A 1 361 ? -0.893 2.577 25.576 1.00 80.31 361 ALA A C 1
ATOM 2781 O O . ALA A 1 361 ? 0.136 2.657 26.264 1.00 80.31 361 ALA A O 1
ATOM 2782 N N . PHE A 1 362 ? -1.492 1.397 25.364 1.00 75.44 362 PHE A N 1
ATOM 2783 C CA . PHE A 1 362 ? -1.041 0.119 25.891 1.00 75.44 362 PHE A CA 1
ATOM 2784 C C . PHE A 1 362 ? -1.214 -1.024 24.861 1.00 75.44 362 PHE A C 1
ATOM 2786 O O . PHE A 1 362 ? -2.260 -1.106 24.234 1.00 75.44 362 PHE A O 1
ATOM 2793 N N . PRO A 1 363 ? -0.253 -1.959 24.729 1.00 70.25 363 PRO A N 1
ATOM 2794 C CA . PRO A 1 363 ? 1.091 -1.941 25.297 1.00 70.25 363 PRO A CA 1
ATOM 2795 C C . PRO A 1 363 ? 1.980 -0.844 24.719 1.00 70.25 363 PRO A C 1
ATOM 2797 O O . PRO A 1 363 ? 1.967 -0.559 23.528 1.00 70.25 363 PRO A O 1
ATOM 2800 N N . LYS A 1 364 ? 2.808 -0.250 25.589 1.00 67.62 364 LYS A N 1
ATOM 2801 C CA . LYS A 1 364 ? 3.828 0.715 25.169 1.00 67.62 364 LYS A CA 1
ATOM 2802 C C . LYS A 1 364 ? 4.885 -0.012 24.346 1.00 67.62 364 LYS A C 1
ATOM 2804 O O . LYS A 1 364 ? 5.764 -0.665 24.906 1.00 67.62 364 LYS A O 1
ATOM 2809 N N . ASN A 1 365 ? 4.802 0.114 23.030 1.00 63.66 365 ASN A N 1
ATOM 2810 C CA . ASN A 1 365 ? 5.809 -0.370 22.103 1.00 63.66 365 ASN A CA 1
ATOM 2811 C C . ASN A 1 365 ? 6.362 0.822 21.312 1.00 63.66 365 ASN A C 1
ATOM 2813 O O . ASN A 1 365 ? 5.604 1.650 20.824 1.00 63.66 365 ASN A O 1
ATOM 2817 N N . LYS A 1 366 ? 7.692 0.930 21.225 1.00 55.12 366 LYS A N 1
ATOM 2818 C CA . LYS A 1 366 ? 8.365 2.020 20.501 1.00 55.12 366 LYS A CA 1
ATOM 2819 C C . LYS A 1 366 ? 8.401 1.801 18.987 1.00 55.12 366 LYS A C 1
ATOM 2821 O O . LYS A 1 366 ? 8.731 2.728 18.260 1.00 55.12 366 LYS A O 1
ATOM 2826 N N . GLU A 1 367 ? 8.127 0.582 18.526 1.00 57.53 367 GLU A N 1
ATOM 2827 C CA . GLU A 1 367 ? 8.355 0.176 17.136 1.00 57.53 367 GLU A CA 1
ATOM 2828 C C . GLU A 1 367 ? 7.070 -0.004 16.324 1.00 57.5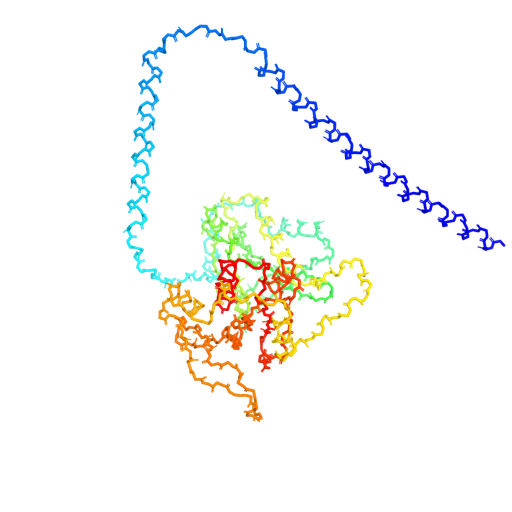3 367 GLU A C 1
ATOM 2830 O O . GLU A 1 367 ? 7.126 0.061 15.097 1.00 57.53 367 GLU A O 1
ATOM 2835 N N . LYS A 1 368 ? 5.928 -0.276 16.971 1.00 67.50 368 LYS A N 1
ATOM 2836 C CA . LYS A 1 368 ? 4.634 -0.499 16.306 1.00 67.50 368 LYS A CA 1
ATOM 2837 C C . LYS A 1 368 ? 3.473 -0.052 17.189 1.00 67.50 368 LYS A C 1
ATOM 2839 O O . LYS A 1 368 ? 3.518 -0.254 18.403 1.00 67.50 368 LYS A O 1
ATOM 2844 N N . ASP A 1 369 ? 2.438 0.473 16.545 1.00 82.44 369 ASP A N 1
ATOM 2845 C CA . ASP A 1 369 ? 1.226 0.961 17.194 1.00 82.44 369 ASP A CA 1
ATOM 2846 C C . ASP A 1 369 ? 0.245 -0.171 17.544 1.00 82.44 369 ASP A C 1
ATOM 2848 O O . ASP A 1 369 ? 0.255 -1.255 16.951 1.00 82.44 369 ASP A O 1
ATOM 2852 N N . TRP A 1 370 ? -0.591 0.105 18.542 1.00 88.75 370 TRP A N 1
ATOM 2853 C CA . TRP A 1 370 ? -1.668 -0.757 19.019 1.00 88.75 370 TRP A CA 1
ATOM 2854 C C . TRP A 1 370 ? -2.969 0.020 18.987 1.00 88.75 370 TRP A C 1
ATOM 2856 O O . TRP A 1 370 ? -2.979 1.222 19.245 1.00 88.75 370 TRP A O 1
ATOM 2866 N N . TYR A 1 371 ? -4.062 -0.674 18.711 1.00 91.25 371 TYR A N 1
ATOM 2867 C CA . TYR A 1 371 ? -5.382 -0.077 18.599 1.00 91.25 371 TYR A CA 1
ATOM 2868 C C . TYR A 1 371 ? -6.372 -0.852 19.450 1.00 91.25 371 TYR A C 1
ATOM 2870 O O . TYR A 1 371 ? -6.284 -2.071 19.579 1.00 91.25 371 TYR A O 1
ATOM 2878 N N . SER A 1 372 ? -7.285 -0.128 20.079 1.00 90.62 372 SER A N 1
ATOM 2879 C CA . SER A 1 372 ? -8.317 -0.701 20.922 1.00 90.62 372 SER A CA 1
ATOM 2880 C C . SER A 1 372 ? -9.546 -1.027 20.098 1.00 90.62 372 SER A C 1
ATOM 2882 O O . SER A 1 372 ? -10.084 -0.152 19.417 1.00 90.62 372 SER A O 1
ATOM 2884 N N . MET A 1 373 ? -9.983 -2.278 20.194 1.00 92.50 373 MET A N 1
ATOM 2885 C CA . MET A 1 373 ? -11.186 -2.782 19.574 1.00 92.50 373 MET A CA 1
ATOM 2886 C C . MET A 1 373 ? -12.243 -3.155 20.620 1.00 92.50 373 MET A C 1
ATOM 2888 O O . MET A 1 373 ? -12.141 -4.195 21.269 1.00 92.50 373 MET A O 1
ATOM 2892 N N . VAL A 1 374 ? -13.255 -2.307 20.806 1.00 90.06 374 VAL A N 1
ATOM 2893 C CA . VAL A 1 374 ? -14.399 -2.585 21.692 1.00 90.06 374 VAL A CA 1
ATOM 2894 C C . VAL A 1 374 ? -15.460 -3.334 20.897 1.00 90.06 374 VAL A C 1
ATOM 2896 O O . VAL A 1 374 ? -15.998 -2.786 19.938 1.00 90.06 374 VAL A O 1
ATOM 2899 N N . VAL A 1 375 ? -15.761 -4.574 21.288 1.00 89.56 375 VAL A N 1
ATOM 2900 C CA . VAL A 1 375 ? -16.748 -5.399 20.586 1.00 89.56 375 VAL A CA 1
ATOM 2901 C C . VAL A 1 375 ? -18.150 -5.058 21.090 1.00 89.56 375 VAL A C 1
ATOM 2903 O O . VAL A 1 375 ? -18.553 -5.462 22.182 1.00 89.56 375 VAL A O 1
ATOM 2906 N N . ASP A 1 376 ? -18.885 -4.278 20.302 1.00 87.19 376 ASP A N 1
ATOM 2907 C CA . ASP A 1 376 ? -20.258 -3.848 20.574 1.00 87.19 376 ASP A CA 1
ATOM 2908 C C . ASP A 1 376 ? -21.280 -4.471 19.602 1.00 87.19 376 ASP A C 1
ATOM 2910 O O . ASP A 1 376 ? -20.950 -5.321 18.777 1.00 87.19 376 ASP A O 1
ATOM 2914 N N . ASN A 1 377 ? -22.547 -4.055 19.706 1.00 85.06 377 ASN A N 1
ATOM 2915 C CA . ASN A 1 377 ? -23.648 -4.597 18.898 1.00 85.06 377 ASN A CA 1
ATOM 2916 C C . ASN A 1 377 ? -23.590 -4.194 17.413 1.00 85.06 377 ASN A C 1
ATOM 2918 O O . ASN A 1 377 ? -24.460 -4.595 16.642 1.00 85.06 377 ASN A O 1
ATOM 2922 N N . THR A 1 378 ? -22.626 -3.362 17.011 1.00 86.44 378 THR A N 1
ATOM 2923 C CA . THR A 1 378 ? -22.413 -3.017 15.600 1.00 86.44 378 THR A CA 1
ATOM 2924 C C . THR A 1 378 ? -21.538 -4.048 14.891 1.00 86.44 378 THR A C 1
ATOM 2926 O O . THR A 1 378 ? -21.546 -4.113 13.663 1.00 86.44 378 THR A O 1
ATOM 2929 N N . PHE A 1 379 ? -20.821 -4.888 15.642 1.00 89.62 379 PHE A N 1
ATOM 2930 C CA . PHE A 1 379 ? -20.108 -6.029 15.089 1.00 89.62 379 PHE A CA 1
ATOM 2931 C C . PHE A 1 379 ? -21.051 -7.203 14.819 1.00 89.62 379 PHE A C 1
ATOM 2933 O O . PHE A 1 379 ? -22.043 -7.427 15.512 1.00 89.62 379 PHE A O 1
ATOM 2940 N N . THR A 1 380 ? -20.674 -8.015 13.836 1.00 90.81 380 THR A N 1
ATOM 2941 C CA . THR A 1 380 ? -21.087 -9.421 13.779 1.00 90.81 380 THR A CA 1
ATOM 2942 C C . THR A 1 380 ? -19.948 -10.284 14.309 1.00 90.81 380 THR A C 1
ATOM 2944 O O . THR A 1 380 ? -18.793 -9.858 14.270 1.00 90.81 380 THR A O 1
ATOM 2947 N N . GLU A 1 381 ? -20.244 -11.505 14.759 1.00 90.06 381 GLU A N 1
ATOM 2948 C CA . GLU A 1 381 ? -19.213 -12.472 15.161 1.00 90.06 381 GLU A CA 1
ATOM 2949 C C . GLU A 1 381 ? -18.148 -12.647 14.060 1.00 90.06 381 GLU A C 1
ATOM 2951 O O . GLU A 1 381 ? -16.959 -12.442 14.298 1.00 90.06 381 GLU A O 1
ATOM 2956 N N . GLN A 1 382 ? -18.582 -12.912 12.823 1.00 91.31 382 GLN A N 1
ATOM 2957 C CA . GLN A 1 382 ? -17.674 -13.066 11.685 1.00 91.31 382 GLN A CA 1
ATOM 2958 C C . GLN A 1 382 ? -16.895 -11.780 11.367 1.00 91.31 382 GLN A C 1
ATOM 2960 O O . GLN A 1 382 ? -15.755 -11.846 10.905 1.00 91.31 382 GLN A O 1
ATOM 2965 N N . GLY A 1 383 ? -17.488 -10.611 11.619 1.00 89.94 383 GLY A N 1
ATOM 2966 C CA . GLY A 1 383 ? -16.806 -9.325 11.497 1.00 89.94 383 GLY A CA 1
ATOM 2967 C C . GLY A 1 383 ? -15.603 -9.245 12.432 1.00 89.94 383 GLY A C 1
ATOM 2968 O O . GLY A 1 383 ? -14.499 -8.983 11.973 1.00 89.94 383 GLY A O 1
ATOM 2969 N N . VAL A 1 384 ? -15.779 -9.587 13.714 1.00 91.56 384 VAL A N 1
ATOM 2970 C CA . VAL A 1 384 ? -14.677 -9.617 14.696 1.00 91.56 384 VAL A CA 1
ATOM 2971 C C . VAL A 1 384 ? -13.541 -10.533 14.233 1.00 91.56 384 VAL A C 1
ATOM 2973 O O . VAL A 1 384 ? -12.370 -10.159 14.308 1.00 91.56 384 VAL A O 1
ATOM 2976 N N . TYR A 1 385 ? -13.880 -11.722 13.736 1.00 94.56 385 TYR A N 1
ATOM 2977 C CA . TYR A 1 385 ? -12.907 -12.682 13.216 1.00 94.56 385 TYR A CA 1
ATOM 2978 C C . TYR A 1 385 ? -12.159 -12.161 11.986 1.00 94.56 385 TYR A C 1
ATOM 2980 O O . TYR A 1 385 ? -10.942 -12.303 11.906 1.00 94.56 385 TYR A O 1
ATOM 2988 N N . THR A 1 386 ? -12.853 -11.468 11.084 1.00 92.25 386 THR A N 1
ATOM 2989 C CA . THR A 1 386 ? -12.246 -10.868 9.887 1.00 92.25 386 THR A CA 1
ATOM 2990 C C . THR A 1 386 ? -11.215 -9.796 10.252 1.00 92.25 386 THR A C 1
ATOM 2992 O O . THR A 1 386 ? -10.118 -9.785 9.690 1.00 92.25 386 THR A O 1
ATOM 2995 N N . GLU A 1 387 ? -11.511 -8.935 11.232 1.00 93.69 387 GLU A N 1
ATOM 2996 C CA . GLU A 1 387 ? -10.554 -7.921 11.699 1.00 93.69 387 GLU A CA 1
ATOM 2997 C C . GLU A 1 387 ? -9.333 -8.565 12.385 1.00 93.69 387 GLU A C 1
ATOM 2999 O O . GLU A 1 387 ? -8.194 -8.120 12.213 1.00 93.69 387 GLU A O 1
ATOM 3004 N N . LEU A 1 388 ? -9.533 -9.653 13.138 1.00 92.19 388 LEU A N 1
ATOM 3005 C CA . LEU A 1 388 ? -8.433 -10.416 13.736 1.00 92.19 388 LEU A CA 1
ATOM 3006 C C . LEU A 1 388 ? -7.530 -11.041 12.667 1.00 92.19 388 LEU A C 1
ATOM 3008 O O . LEU A 1 388 ? -6.307 -10.907 12.752 1.00 92.19 388 LEU A O 1
ATOM 3012 N N . ASP A 1 389 ? -8.114 -11.659 11.642 1.00 92.12 389 ASP A N 1
ATOM 3013 C CA . ASP A 1 389 ? -7.368 -12.282 10.548 1.00 92.12 389 ASP A CA 1
ATOM 3014 C C . ASP A 1 389 ? -6.582 -11.231 9.757 1.00 92.12 389 ASP A C 1
ATOM 3016 O O . ASP A 1 389 ? -5.381 -11.386 9.521 1.00 92.12 389 ASP A O 1
ATOM 3020 N N . ARG A 1 390 ? -7.214 -10.098 9.424 1.00 91.19 390 ARG A N 1
ATOM 3021 C CA . ARG A 1 390 ? -6.554 -8.975 8.742 1.00 91.19 390 ARG A CA 1
ATOM 3022 C C . ARG A 1 390 ? -5.401 -8.405 9.565 1.00 91.19 390 ARG A C 1
ATOM 3024 O O . ARG A 1 390 ? -4.362 -8.056 9.006 1.00 91.19 390 ARG A O 1
ATOM 3031 N N . ALA A 1 391 ? -5.525 -8.349 10.891 1.00 89.19 391 ALA A N 1
ATOM 3032 C CA . ALA A 1 391 ? -4.414 -7.940 11.745 1.00 89.19 391 ALA A CA 1
ATOM 3033 C C . ALA A 1 391 ? -3.245 -8.929 11.723 1.00 89.19 391 ALA A C 1
ATOM 3035 O O . ALA A 1 391 ? -2.096 -8.485 11.731 1.00 89.19 391 ALA A O 1
ATOM 3036 N N . VAL A 1 392 ? -3.524 -10.234 11.656 1.00 84.88 392 VAL A N 1
ATOM 3037 C CA . VAL A 1 392 ? -2.497 -11.267 11.473 1.00 84.88 392 VAL A CA 1
ATOM 3038 C C . VAL A 1 392 ? -1.781 -11.077 10.135 1.00 84.88 392 VAL A C 1
ATOM 3040 O O . VAL A 1 392 ? -0.557 -11.014 10.115 1.00 84.88 392 VAL A O 1
ATOM 3043 N N . TYR A 1 393 ? -2.497 -10.876 9.029 1.00 84.94 393 TYR A N 1
ATOM 3044 C CA . TYR A 1 393 ? -1.851 -10.604 7.737 1.00 84.94 393 TYR A CA 1
ATOM 3045 C C . TYR A 1 393 ? -0.988 -9.334 7.769 1.00 84.94 393 TYR A C 1
ATOM 3047 O O . TYR A 1 393 ? 0.174 -9.368 7.370 1.00 84.94 393 TYR A O 1
ATOM 3055 N N . ASN A 1 394 ? -1.481 -8.255 8.383 1.00 83.06 394 ASN A N 1
ATOM 3056 C CA . ASN A 1 394 ? -0.742 -6.994 8.509 1.00 83.06 394 ASN A CA 1
ATOM 3057 C C . ASN A 1 394 ? 0.578 -7.105 9.301 1.00 83.06 394 ASN A C 1
ATOM 3059 O O . ASN A 1 394 ? 1.431 -6.221 9.185 1.00 83.06 394 ASN A O 1
ATOM 3063 N N . ILE A 1 395 ? 0.752 -8.134 10.142 1.00 74.56 395 ILE A N 1
ATOM 3064 C CA . ILE A 1 395 ? 2.011 -8.358 10.872 1.00 74.56 395 ILE A CA 1
ATOM 3065 C C . ILE A 1 395 ? 2.949 -9.361 10.193 1.00 74.56 395 ILE A C 1
ATOM 3067 O O . ILE A 1 395 ? 4.137 -9.361 10.523 1.00 74.56 395 ILE A O 1
ATOM 3071 N N . ILE A 1 396 ? 2.438 -10.210 9.298 1.00 68.00 396 ILE A N 1
ATOM 3072 C CA . ILE A 1 396 ? 3.226 -11.226 8.586 1.00 68.00 396 ILE A CA 1
ATOM 3073 C C . ILE A 1 396 ? 3.902 -10.624 7.352 1.00 68.00 396 ILE A C 1
ATOM 3075 O O . ILE A 1 396 ? 5.031 -11.010 7.055 1.00 68.00 396 ILE A O 1
ATOM 3079 N N . GLY A 1 397 ? 3.267 -9.632 6.718 1.00 56.47 397 GLY A N 1
ATOM 3080 C CA . GLY A 1 397 ? 3.678 -9.102 5.418 1.00 56.47 397 GLY A CA 1
ATOM 3081 C C . GLY A 1 397 ? 2.788 -9.677 4.341 1.00 56.47 397 GLY A C 1
ATOM 3082 O O . GLY A 1 397 ? 3.082 -10.812 3.908 1.00 56.47 397 GLY A O 1
#

Secondary structure (DSSP, 8-state):
-HHHHHHHHHHHHHHHHHHHHHHHHHHHHHHHHHHHHHHHHHHHHHHT------PPPPHHHHHHHHHHHHHHHHHHHHHHHHHTS-------PPPPPBPHHHHHHHHHHT---SSS-HHHHHHHHHHHHGGGEEEE-S--B-TTS-SB--SEEEEE-GGG--EEEEEEEE-TTS-EEEEEE--HHHHHHHHHH-TT-EEBS-S--TT--EEEEE--TT--HHHHHHHHHHHHHHHHHHHS----SS--TT---PPPBPHHHHHHHHHHHB-TTSS-HHHHHHHHHHHHGGGEEEE-S--B-TTSSSB--SEEEEE-TTS--EEEEEEEE-TT--EEEEEE--HHHHHHHHHH-TT--EEBS-S--SSS-EEEEE-BTT--HHHHHHHHHHHHHHHH-